Protein AF-0000000086685365 (afdb_homodimer)

Structure (mmCIF, N/CA/C/O backbone):
data_AF-0000000086685365-model_v1
#
loop_
_entity.id
_entity.type
_entity.pdbx_description
1 polymer 'Putative transcriptional regulator, TetR family protein'
#
loop_
_atom_site.group_PDB
_atom_site.id
_atom_site.type_symbol
_atom_site.label_atom_id
_atom_site.label_alt_id
_atom_site.label_comp_id
_atom_site.label_asym_id
_atom_site.label_entity_id
_atom_site.label_seq_id
_atom_site.pdbx_PDB_ins_code
_atom_site.Cartn_x
_atom_site.Cartn_y
_atom_site.Cartn_z
_atom_site.occupancy
_atom_site.B_iso_or_equiv
_atom_site.auth_seq_id
_atom_site.auth_comp_id
_atom_site.auth_asym_id
_atom_site.auth_atom_id
_atom_site.pdbx_PDB_model_num
ATOM 1 N N . MET A 1 1 ? -24.391 -42.25 -19.578 1 45.44 1 MET A N 1
ATOM 2 C CA . MET A 1 1 ? -23.172 -41.469 -19.594 1 45.44 1 MET A CA 1
ATOM 3 C C . MET A 1 1 ? -23.406 -40.094 -18.922 1 45.44 1 MET A C 1
ATOM 5 O O . MET A 1 1 ? -24.359 -39.406 -19.266 1 45.44 1 MET A O 1
ATOM 9 N N . PRO A 1 2 ? -22.969 -39.844 -17.641 1 49.84 2 PRO A N 1
ATOM 10 C CA . PRO A 1 2 ? -23.25 -38.531 -17.047 1 49.84 2 PRO A CA 1
ATOM 11 C C . PRO A 1 2 ? -22.984 -37.375 -18.016 1 49.84 2 PRO A C 1
ATOM 13 O O . PRO A 1 2 ? -22.109 -37.5 -18.875 1 49.84 2 PRO A O 1
ATOM 16 N N . ARG A 1 3 ? -23.922 -36.75 -18.469 1 54.44 3 ARG A N 1
ATOM 17 C CA . ARG A 1 3 ? -23.766 -35.625 -19.391 1 54.44 3 ARG A CA 1
ATOM 18 C C . ARG A 1 3 ? -22.562 -34.75 -19 1 54.44 3 ARG A C 1
ATOM 20 O O . ARG A 1 3 ? -22.484 -34.281 -17.859 1 54.44 3 ARG A O 1
ATOM 27 N N . PRO A 1 4 ? -21.438 -34.844 -19.672 1 55.16 4 PRO A N 1
ATOM 28 C CA . PRO A 1 4 ? -20.219 -34.094 -19.375 1 55.16 4 PRO A CA 1
ATOM 29 C C . PRO A 1 4 ? -20.516 -32.656 -18.953 1 55.16 4 PRO A C 1
ATOM 31 O O . PRO A 1 4 ? -21.5 -32.062 -19.391 1 55.16 4 PRO A O 1
ATOM 34 N N . ALA A 1 5 ? -20.078 -32.375 -17.703 1 62.06 5 ALA A N 1
ATOM 35 C CA . ALA A 1 5 ? -20.281 -30.984 -17.266 1 62.06 5 ALA A CA 1
ATOM 36 C C . ALA A 1 5 ? -19.984 -30.016 -18.406 1 62.06 5 ALA A C 1
ATOM 38 O O . ALA A 1 5 ? -18.938 -30.094 -19.062 1 62.06 5 ALA A O 1
ATOM 39 N N . ALA A 1 6 ? -20.906 -29.312 -18.859 1 79.5 6 ALA A N 1
ATOM 40 C CA . ALA A 1 6 ? -20.844 -28.438 -20.031 1 79.5 6 ALA A CA 1
ATOM 41 C C . ALA A 1 6 ? -19.703 -27.438 -19.891 1 79.5 6 ALA A C 1
ATOM 43 O O . ALA A 1 6 ? -19.031 -27.094 -20.875 1 79.5 6 ALA A O 1
ATOM 44 N N . PHE A 1 7 ? -19.266 -27.172 -18.594 1 92.5 7 PHE A N 1
ATOM 45 C CA . PHE A 1 7 ? -18.203 -26.188 -18.406 1 92.5 7 PHE A CA 1
ATOM 46 C C . PHE A 1 7 ? -17.156 -26.703 -17.422 1 92.5 7 PHE A C 1
ATOM 48 O O . PHE A 1 7 ? -17.484 -27.328 -16.406 1 92.5 7 PHE A O 1
ATOM 55 N N . THR A 1 8 ? -15.961 -26.5 -17.719 1 94.5 8 THR A N 1
ATOM 56 C CA . THR A 1 8 ? -14.883 -26.875 -16.812 1 94.5 8 THR A CA 1
ATOM 57 C C . THR A 1 8 ? -14.758 -25.875 -15.68 1 94.5 8 THR A C 1
ATOM 59 O O . THR A 1 8 ? -15.312 -24.766 -15.75 1 94.5 8 THR A O 1
ATOM 62 N N . THR A 1 9 ? -14.055 -26.266 -14.609 1 95.88 9 THR A N 1
ATOM 63 C CA . THR A 1 9 ? -13.773 -25.375 -13.492 1 95.88 9 THR A CA 1
ATOM 64 C C . THR A 1 9 ? -13.031 -24.125 -13.969 1 95.88 9 THR A C 1
ATOM 66 O O . THR A 1 9 ? -13.359 -23.016 -13.57 1 95.88 9 THR A O 1
ATOM 69 N N . ASP A 1 10 ? -12.102 -24.312 -14.891 1 96.88 10 ASP A N 1
ATOM 70 C CA . ASP A 1 10 ? -11.297 -23.203 -15.383 1 96.88 10 ASP A CA 1
ATOM 71 C C . ASP A 1 10 ? -12.148 -22.219 -16.172 1 96.88 10 ASP A C 1
ATOM 73 O O . ASP A 1 10 ? -11.953 -21 -16.078 1 96.88 10 ASP A O 1
ATOM 77 N N . GLU A 1 11 ? -13.078 -22.766 -16.859 1 97.12 11 GLU A N 1
ATOM 78 C CA . GLU A 1 11 ? -13.969 -21.891 -17.609 1 97.12 11 GLU A CA 1
ATOM 79 C C . GLU A 1 11 ? -14.836 -21.047 -16.688 1 97.12 11 GLU A C 1
ATOM 81 O O . GLU A 1 11 ? -15.047 -19.859 -16.953 1 97.12 11 GLU A O 1
ATOM 86 N N . ILE A 1 12 ? -15.305 -21.672 -15.688 1 97.62 12 ILE A N 1
ATOM 87 C CA . ILE A 1 12 ? -16.125 -20.953 -14.719 1 97.62 12 ILE A CA 1
ATOM 88 C C . ILE A 1 12 ? -15.297 -19.875 -14.023 1 97.62 12 ILE A C 1
ATOM 90 O O . ILE A 1 12 ? -15.734 -18.734 -13.883 1 97.62 12 ILE A O 1
ATOM 94 N N . LEU A 1 13 ? -14.086 -20.234 -13.672 1 98.25 13 LEU A N 1
ATOM 95 C CA . LEU A 1 13 ? -13.227 -19.281 -12.969 1 98.25 13 LEU A CA 1
ATOM 96 C C . LEU A 1 13 ? -12.766 -18.172 -13.898 1 98.25 13 LEU A C 1
ATOM 98 O O . LEU A 1 13 ? -12.586 -17.031 -13.469 1 98.25 13 LEU A O 1
ATOM 102 N N . ASP A 1 14 ? -12.633 -18.484 -15.219 1 98.31 14 ASP A N 1
ATOM 103 C CA . ASP A 1 14 ? -12.32 -17.438 -16.188 1 98.31 14 ASP A CA 1
ATOM 104 C C . ASP A 1 14 ? -13.469 -16.438 -16.297 1 98.31 14 ASP A C 1
ATOM 106 O O . ASP A 1 14 ? -13.242 -15.227 -16.391 1 98.31 14 ASP A O 1
ATOM 110 N N . ALA A 1 15 ? -14.664 -16.953 -16.281 1 98.25 15 ALA A N 1
ATOM 111 C CA . ALA A 1 15 ? -15.844 -16.078 -16.281 1 98.25 15 ALA A CA 1
ATOM 112 C C . ALA A 1 15 ? -15.906 -15.227 -15.023 1 98.25 15 ALA A C 1
ATOM 114 O O . ALA A 1 15 ? -16.203 -14.031 -15.094 1 98.25 15 ALA A O 1
ATOM 115 N N . ALA A 1 16 ? -15.633 -15.836 -13.906 1 98.62 16 ALA A N 1
ATOM 116 C CA . ALA A 1 16 ? -15.617 -15.117 -12.641 1 98.62 16 ALA A CA 1
ATOM 117 C C . ALA A 1 16 ? -14.555 -14.016 -12.648 1 98.62 16 ALA A C 1
ATOM 119 O O . ALA A 1 16 ? -14.789 -12.914 -12.141 1 98.62 16 ALA A O 1
ATOM 120 N N . LEU A 1 17 ? -13.406 -14.344 -13.211 1 98.56 17 LEU A N 1
ATOM 121 C CA . LEU A 1 17 ? -12.312 -13.375 -13.289 1 98.56 17 LEU A CA 1
ATOM 122 C C . LEU A 1 17 ? -12.742 -12.133 -14.055 1 98.56 17 LEU A C 1
ATOM 124 O O . LEU A 1 17 ? -12.477 -11.008 -13.625 1 98.56 17 LEU A O 1
ATOM 128 N N . ALA A 1 18 ? -13.422 -12.352 -15.109 1 98 18 ALA A N 1
ATOM 129 C CA . ALA A 1 18 ? -13.891 -11.234 -15.922 1 98 18 ALA A CA 1
ATOM 130 C C . ALA A 1 18 ? -14.836 -10.336 -15.125 1 98 18 ALA A C 1
ATOM 132 O O . ALA A 1 18 ? -14.758 -9.109 -15.219 1 98 18 ALA A O 1
ATOM 133 N N . CYS A 1 19 ? -15.68 -10.922 -14.359 1 98.25 19 CYS A N 1
ATOM 134 C CA . CYS A 1 19 ? -16.641 -10.18 -13.555 1 98.25 19 CYS A CA 1
ATOM 135 C C . CYS A 1 19 ? -15.961 -9.453 -12.406 1 98.25 19 CYS A C 1
ATOM 137 O O . CYS A 1 19 ? -16.25 -8.289 -12.141 1 98.25 19 CYS A O 1
ATOM 139 N N . VAL A 1 20 ? -15.016 -10.133 -11.805 1 97.69 20 VAL A N 1
ATOM 140 C CA . VAL A 1 20 ? -14.312 -9.578 -10.656 1 97.69 20 VAL A CA 1
ATOM 141 C C . VAL A 1 20 ? -13.422 -8.422 -11.102 1 97.6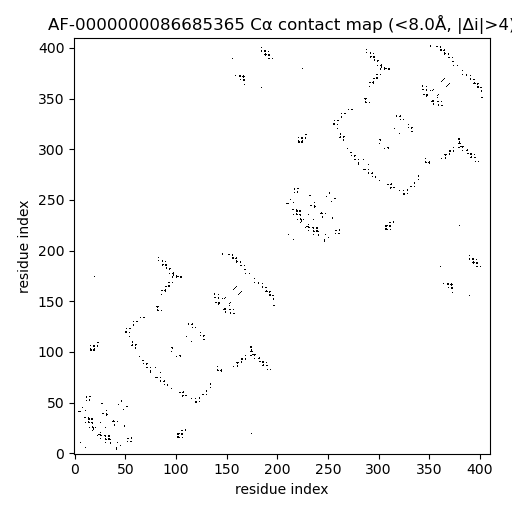9 20 VAL A C 1
ATOM 143 O O . VAL A 1 20 ? -13.273 -7.426 -10.383 1 97.69 20 VAL A O 1
ATOM 146 N N . ALA A 1 21 ? -12.859 -8.562 -12.273 1 96.75 21 ALA A N 1
ATOM 147 C CA . ALA A 1 21 ? -12.008 -7.496 -12.812 1 96.75 21 ALA A CA 1
ATOM 148 C C . ALA A 1 21 ? -12.789 -6.191 -12.953 1 96.75 21 ALA A C 1
ATOM 150 O O . ALA A 1 21 ? -12.234 -5.109 -12.75 1 96.75 21 ALA A O 1
ATOM 151 N N . ARG A 1 22 ? -14.062 -6.371 -13.164 1 94.56 22 ARG A N 1
ATOM 152 C CA . ARG A 1 22 ? -14.914 -5.207 -13.406 1 94.56 22 ARG A CA 1
ATOM 153 C C . ARG A 1 22 ? -15.57 -4.734 -12.109 1 94.56 22 ARG A C 1
ATOM 155 O O . ARG A 1 22 ? -15.57 -3.541 -11.812 1 94.56 22 ARG A O 1
ATOM 162 N N . ASP A 1 23 ? -16.031 -5.766 -11.305 1 95.19 23 ASP A N 1
ATOM 163 C CA . ASP A 1 23 ? -16.938 -5.387 -10.234 1 95.19 23 ASP A CA 1
ATOM 164 C C . ASP A 1 23 ? -16.406 -5.812 -8.867 1 95.19 23 ASP A C 1
ATOM 166 O O . ASP A 1 23 ? -17.062 -5.59 -7.848 1 95.19 23 ASP A O 1
ATOM 170 N N . ARG A 1 24 ? -15.328 -6.363 -8.859 1 95 24 ARG A N 1
ATOM 171 C CA . ARG A 1 24 ? -14.719 -6.848 -7.629 1 95 24 ARG A CA 1
ATOM 172 C C . ARG A 1 24 ? -15.719 -7.629 -6.789 1 95 24 ARG A C 1
ATOM 174 O O . ARG A 1 24 ? -16.312 -8.602 -7.266 1 95 24 ARG A O 1
ATOM 181 N N . HIS A 1 25 ? -16.047 -7.203 -5.609 1 93.19 25 HIS A N 1
ATOM 182 C CA . HIS A 1 25 ? -16.906 -7.961 -4.703 1 93.19 25 HIS A CA 1
ATOM 183 C C . HIS A 1 25 ? -18.375 -7.859 -5.109 1 93.19 25 HIS A C 1
ATOM 185 O O . HIS A 1 25 ? -19.203 -8.648 -4.656 1 93.19 25 HIS A O 1
ATOM 191 N N . ALA A 1 26 ? -18.688 -6.965 -5.949 1 94.12 26 ALA A N 1
ATOM 192 C CA . ALA A 1 26 ? -20.078 -6.789 -6.379 1 94.12 26 ALA A CA 1
ATOM 193 C C . ALA A 1 26 ? -20.453 -7.801 -7.457 1 94.12 26 ALA A C 1
ATOM 195 O O . ALA A 1 26 ? -21.625 -7.934 -7.816 1 94.12 26 ALA A O 1
ATOM 196 N N . ALA A 1 27 ? -19.438 -8.477 -7.945 1 96.44 27 ALA A N 1
ATOM 197 C CA . ALA A 1 27 ? -19.719 -9.508 -8.945 1 96.44 27 ALA A CA 1
ATOM 198 C C . ALA A 1 27 ? -20.688 -10.555 -8.398 1 96.44 27 ALA A C 1
ATOM 200 O O . ALA A 1 27 ? -20.453 -11.109 -7.316 1 96.44 27 ALA A O 1
ATOM 201 N N . THR A 1 28 ? -21.734 -10.859 -9.156 1 97.06 28 THR A N 1
ATOM 202 C CA . THR A 1 28 ? -22.734 -11.828 -8.734 1 97.06 28 THR A CA 1
ATOM 203 C C . THR A 1 28 ? -22.609 -13.117 -9.539 1 97.06 28 THR A C 1
ATOM 205 O O . THR A 1 28 ? -21.922 -13.156 -10.555 1 97.06 28 THR A O 1
ATOM 208 N N . ILE A 1 29 ? -23.266 -14.109 -9.016 1 97 29 ILE A N 1
ATOM 209 C CA . ILE A 1 29 ? -23.281 -15.375 -9.734 1 97 29 ILE A CA 1
ATOM 210 C C . ILE A 1 29 ? -24.016 -15.211 -11.055 1 97 29 ILE A C 1
ATOM 212 O O . ILE A 1 29 ? -23.672 -15.844 -12.055 1 97 29 ILE A O 1
ATOM 216 N N . ALA A 1 30 ? -25.031 -14.352 -11.07 1 97.38 30 ALA A N 1
ATOM 217 C CA . ALA A 1 30 ? -25.734 -14.062 -12.312 1 97.38 30 ALA A CA 1
ATOM 218 C C . ALA A 1 30 ? -24.797 -13.445 -13.352 1 97.38 30 ALA A C 1
ATOM 220 O O . ALA A 1 30 ? -24.844 -13.812 -14.523 1 97.38 30 ALA A O 1
ATOM 221 N N . ASP A 1 31 ? -23.906 -12.531 -12.914 1 97.69 31 ASP A N 1
ATOM 222 C CA . ASP A 1 31 ? -22.891 -11.945 -13.789 1 97.69 31 ASP A CA 1
ATOM 223 C C . ASP A 1 31 ? -21.953 -13.023 -14.344 1 97.69 31 ASP A C 1
ATOM 225 O O . ASP A 1 31 ? -21.641 -13.016 -15.539 1 97.69 31 ASP A O 1
ATOM 229 N N . VAL A 1 32 ? -21.562 -13.93 -13.5 1 98.06 32 VAL A N 1
ATOM 230 C CA . VAL A 1 32 ? -20.641 -14.984 -13.891 1 98.06 32 VAL A CA 1
ATOM 231 C C . VAL A 1 32 ? -21.312 -15.914 -14.898 1 98.06 32 VAL A C 1
ATOM 233 O O . VAL A 1 32 ? -20.703 -16.297 -15.898 1 98.06 32 VAL A O 1
ATOM 236 N N . ALA A 1 33 ? -22.531 -16.281 -14.641 1 97.56 33 ALA A N 1
ATOM 237 C CA . ALA A 1 33 ? -23.281 -17.141 -15.547 1 97.56 33 ALA A CA 1
ATOM 238 C C . ALA A 1 33 ? -23.422 -16.5 -16.922 1 97.56 33 ALA A C 1
ATOM 240 O O . ALA A 1 33 ? -23.234 -17.156 -17.953 1 97.56 33 ALA A O 1
ATOM 241 N N . ARG A 1 34 ? -23.703 -15.227 -16.891 1 97.56 34 ARG A N 1
ATOM 242 C CA . ARG A 1 34 ? -23.828 -14.492 -18.141 1 97.56 34 ARG A CA 1
ATOM 243 C C . ARG A 1 34 ? -22.516 -14.492 -18.906 1 97.56 34 ARG A C 1
ATOM 245 O O . ARG A 1 34 ? -22.484 -14.758 -20.109 1 97.56 34 ARG A O 1
ATOM 252 N N . ALA A 1 35 ? -21.469 -14.266 -18.234 1 97.31 35 ALA A N 1
ATOM 253 C CA . ALA A 1 35 ? -20.141 -14.266 -18.844 1 97.31 35 ALA A CA 1
ATOM 254 C C . ALA A 1 35 ? -19.766 -15.656 -19.359 1 97.31 35 ALA A C 1
ATOM 256 O O . ALA A 1 35 ? -19.094 -15.789 -20.375 1 97.31 35 ALA A O 1
ATOM 257 N N . LEU A 1 36 ? -20.172 -16.656 -18.656 1 96.19 36 LEU A N 1
ATOM 258 C CA . LEU A 1 36 ? -19.891 -18.047 -18.969 1 96.19 36 LEU A CA 1
ATOM 259 C C . LEU A 1 36 ? -20.703 -18.5 -20.188 1 96.19 36 LEU A C 1
ATOM 261 O O . LEU A 1 36 ? -20.297 -19.406 -20.906 1 96.19 36 LEU A O 1
ATOM 265 N N . GLY A 1 37 ? -21.844 -17.844 -20.375 1 96.31 37 GLY A N 1
ATOM 266 C CA . GLY A 1 37 ? -22.766 -18.266 -21.406 1 96.31 37 GLY A CA 1
ATOM 267 C C . GLY A 1 37 ? -23.562 -19.516 -21.031 1 96.31 37 GLY A C 1
ATOM 268 O O . GLY A 1 37 ? -23.859 -20.344 -21.875 1 96.31 37 GLY A O 1
ATOM 269 N N . GLY A 1 38 ? -23.828 -19.719 -19.812 1 94.19 38 GLY A N 1
ATOM 270 C CA . GLY A 1 38 ? -24.562 -20.859 -19.281 1 94.19 38 GLY A CA 1
ATOM 271 C C . GLY A 1 38 ? -25.453 -20.484 -18.109 1 94.19 38 GLY A C 1
ATOM 272 O O . GLY A 1 38 ? -25.422 -19.359 -17.609 1 94.19 38 GLY A O 1
ATOM 273 N N . PRO A 1 39 ? -26.297 -21.406 -17.75 1 93.56 39 PRO A N 1
ATOM 274 C CA . PRO A 1 39 ? -27.188 -21.156 -16.609 1 93.56 39 PRO A CA 1
ATOM 275 C C . PRO A 1 39 ? -26.453 -21.141 -15.273 1 93.56 39 PRO A C 1
ATOM 277 O O . PRO A 1 39 ? -25.391 -21.734 -15.141 1 93.56 39 PRO A O 1
ATOM 280 N N . VAL A 1 40 ? -27.062 -20.469 -14.305 1 95.25 40 VAL A N 1
ATOM 281 C CA . VAL A 1 40 ? -26.531 -20.391 -12.945 1 95.25 40 VAL A CA 1
ATOM 282 C C . VAL A 1 40 ? -26.344 -21.797 -12.383 1 95.25 40 VAL A C 1
ATOM 284 O O . VAL A 1 40 ? -25.391 -22.062 -11.656 1 95.25 40 VAL A O 1
ATOM 287 N N . GLY A 1 41 ? -27.203 -22.688 -12.766 1 94.31 41 GLY A N 1
ATOM 288 C CA . GLY A 1 41 ? -27.156 -24.062 -12.305 1 94.31 41 GLY A CA 1
ATOM 289 C C . GLY A 1 41 ? -25.859 -24.766 -12.648 1 94.31 41 GLY A C 1
ATOM 290 O O . GLY A 1 41 ? -25.359 -25.578 -11.867 1 94.31 41 GLY A O 1
ATOM 291 N N . SER A 1 42 ? -25.266 -24.469 -13.789 1 92.81 42 SER A N 1
ATOM 292 C CA . SER A 1 42 ? -24 -25.062 -14.227 1 92.81 42 SER A CA 1
ATOM 293 C C . SER A 1 42 ? -22.859 -24.688 -13.297 1 92.81 42 SER A C 1
ATOM 295 O O . SER A 1 42 ? -21.906 -25.453 -13.133 1 92.81 42 SER A O 1
ATOM 297 N N . ILE A 1 43 ? -22.922 -23.5 -12.641 1 95.88 43 ILE A N 1
ATOM 298 C CA . ILE A 1 43 ? -21.906 -23.047 -11.703 1 95.88 43 ILE A CA 1
ATOM 299 C C . ILE A 1 43 ? -22.094 -23.734 -10.352 1 95.88 43 ILE A C 1
ATOM 301 O O . ILE A 1 43 ? -21.141 -24.25 -9.773 1 95.88 43 ILE A O 1
ATOM 305 N N . TYR A 1 44 ? -23.359 -23.859 -9.984 1 94.5 44 TYR A N 1
ATOM 306 C CA . TYR A 1 44 ? -23.656 -24.375 -8.648 1 94.5 44 TYR A CA 1
ATOM 307 C C . TYR A 1 44 ? -23.531 -25.906 -8.609 1 94.5 44 TYR A C 1
ATOM 309 O O . TYR A 1 44 ? -23.469 -26.5 -7.531 1 94.5 44 TYR A O 1
ATOM 317 N N . HIS A 1 45 ? -23.438 -26.531 -9.75 1 93.5 45 HIS A N 1
ATOM 318 C CA . HIS A 1 45 ? -23.094 -27.953 -9.812 1 93.5 45 HIS A CA 1
ATOM 319 C C . HIS A 1 45 ? -21.672 -28.188 -9.336 1 93.5 45 HIS A C 1
ATOM 321 O O . HIS A 1 45 ? -21.375 -29.25 -8.758 1 93.5 45 HIS A O 1
ATOM 327 N N . ARG A 1 46 ? -20.875 -27.156 -9.492 1 93.69 46 ARG A N 1
ATOM 328 C CA . ARG A 1 46 ? -19.453 -27.328 -9.188 1 93.69 46 ARG A CA 1
ATOM 329 C C . ARG A 1 46 ? -19.094 -26.609 -7.887 1 93.69 46 ARG A C 1
ATOM 331 O O . ARG A 1 46 ? -18.234 -27.062 -7.137 1 93.69 46 ARG A O 1
ATOM 338 N N . PHE A 1 47 ? -19.734 -25.5 -7.656 1 95.94 47 PHE A N 1
ATOM 339 C CA . PHE A 1 47 ? -19.438 -24.672 -6.488 1 95.94 47 PHE A CA 1
ATOM 340 C C . PHE A 1 47 ? -20.688 -24.469 -5.637 1 95.94 47 PHE A C 1
ATOM 342 O O . PHE A 1 47 ? -21.719 -24.031 -6.137 1 95.94 47 PHE A O 1
ATOM 349 N N . PRO A 1 48 ? -20.578 -24.672 -4.406 1 94.38 48 PRO A N 1
ATOM 350 C CA . PRO A 1 48 ? -21.766 -24.656 -3.557 1 94.38 48 PRO A CA 1
ATOM 351 C C . PRO A 1 48 ? -22.281 -23.234 -3.299 1 94.38 48 PRO A C 1
ATOM 353 O O . PRO A 1 48 ? -23.406 -23.062 -2.844 1 94.38 48 PRO A O 1
ATOM 356 N N . SER A 1 49 ? -21.422 -22.203 -3.527 1 94.94 49 SER A N 1
ATOM 357 C CA . SER A 1 49 ? -21.828 -20.828 -3.279 1 94.94 49 SER A CA 1
ATOM 358 C C . SER A 1 49 ? -20.969 -19.828 -4.059 1 94.94 49 SER A C 1
ATOM 360 O O . SER A 1 49 ? -19.906 -20.188 -4.555 1 94.94 49 SER A O 1
ATOM 362 N N . ARG A 1 50 ? -21.406 -18.594 -4.141 1 95.62 50 ARG A N 1
ATOM 363 C CA . ARG A 1 50 ? -20.641 -17.5 -4.742 1 95.62 50 ARG A CA 1
ATOM 364 C C . ARG A 1 50 ? -19.312 -17.297 -4.035 1 95.62 50 ARG A C 1
ATOM 366 O O . ARG A 1 50 ? -18.281 -17.094 -4.684 1 95.62 50 ARG A O 1
ATOM 373 N N . ASP A 1 51 ? -19.344 -17.422 -2.73 1 94.81 51 ASP A N 1
ATOM 374 C CA . ASP A 1 51 ? -18.141 -17.203 -1.939 1 94.81 51 ASP A CA 1
ATOM 375 C C . ASP A 1 51 ? -17.062 -18.219 -2.273 1 94.81 51 ASP A C 1
ATOM 377 O O . ASP A 1 51 ? -15.883 -17.891 -2.328 1 94.81 51 ASP A O 1
ATOM 381 N N . VAL A 1 52 ? -17.5 -19.375 -2.469 1 96.5 52 VAL A N 1
ATOM 382 C C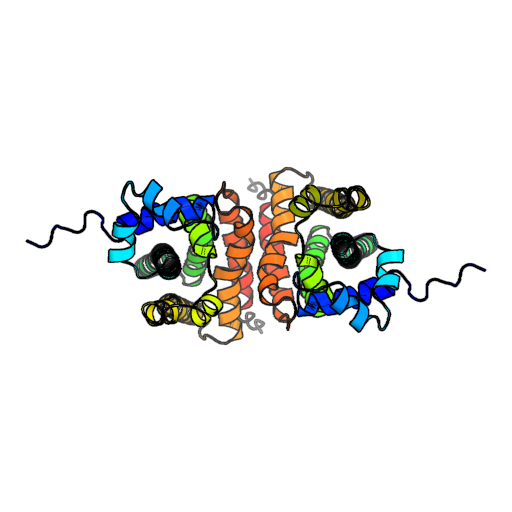A . VAL A 1 52 ? -16.547 -20.422 -2.803 1 96.5 52 VAL A CA 1
ATOM 383 C C . VAL A 1 52 ? -15.984 -20.188 -4.203 1 96.5 52 VAL A C 1
ATOM 385 O O . VAL A 1 52 ? -14.797 -20.406 -4.449 1 96.5 52 VAL A O 1
ATOM 388 N N . VAL A 1 53 ? -16.781 -19.719 -5.152 1 97.19 53 VAL A N 1
ATOM 389 C CA . VAL A 1 53 ? -16.312 -19.375 -6.492 1 97.19 53 VAL A CA 1
ATOM 390 C C . VAL A 1 53 ? -15.219 -18.312 -6.395 1 97.19 53 VAL A C 1
ATOM 392 O O . VAL A 1 53 ? -14.148 -18.453 -6.98 1 97.19 53 VAL A O 1
ATOM 395 N N . LEU A 1 54 ? -15.484 -17.297 -5.617 1 96.94 54 LEU A N 1
ATOM 396 C CA . LEU A 1 54 ? -14.547 -16.188 -5.496 1 96.94 54 LEU A CA 1
ATOM 397 C C . LEU A 1 54 ? -13.289 -16.609 -4.758 1 96.94 54 LEU A C 1
ATOM 399 O O . LEU A 1 54 ? -12.18 -16.188 -5.109 1 96.94 54 LEU A O 1
ATOM 403 N N . ALA A 1 55 ? -13.445 -17.406 -3.746 1 97.06 55 ALA A N 1
ATOM 404 C CA . ALA A 1 55 ? -12.289 -17.922 -3.018 1 97.06 55 ALA A CA 1
ATOM 405 C C . ALA A 1 55 ? -11.398 -18.766 -3.924 1 97.06 55 ALA A C 1
ATOM 407 O O . ALA A 1 55 ? -10.172 -18.641 -3.893 1 97.06 55 ALA A O 1
ATOM 408 N N . ARG A 1 56 ? -12.031 -19.594 -4.73 1 97.5 56 ARG A N 1
ATOM 409 C CA . ARG A 1 56 ? -11.273 -20.453 -5.645 1 97.5 56 ARG A CA 1
ATOM 410 C C . ARG A 1 56 ? -10.594 -19.625 -6.73 1 97.5 56 ARG A C 1
ATOM 412 O O . ARG A 1 56 ? -9.477 -19.922 -7.141 1 97.5 56 ARG A O 1
ATOM 419 N N . LEU A 1 57 ? -11.273 -18.625 -7.211 1 98.06 57 LEU A N 1
ATOM 420 C CA . LEU A 1 57 ? -10.656 -17.703 -8.148 1 98.06 57 LEU A CA 1
ATOM 421 C C . LEU A 1 57 ? -9.43 -17.047 -7.531 1 98.06 57 LEU A C 1
ATOM 423 O O . LEU A 1 57 ? -8.375 -16.969 -8.164 1 98.06 57 LEU A O 1
ATOM 427 N N . TRP A 1 58 ? -9.578 -16.594 -6.336 1 97.88 58 TRP A N 1
ATOM 428 C CA . TRP A 1 58 ? -8.461 -15.969 -5.629 1 97.88 58 TRP A CA 1
ATOM 429 C C . TRP A 1 58 ? -7.301 -16.953 -5.477 1 97.88 58 TRP A C 1
ATOM 431 O O . TRP A 1 58 ? -6.148 -16.609 -5.766 1 97.88 58 TRP A O 1
ATOM 441 N N . LEU A 1 59 ? -7.598 -18.125 -5.086 1 97.88 59 LEU A N 1
ATOM 442 C CA . LEU A 1 59 ? -6.582 -19.156 -4.906 1 97.88 59 LEU A CA 1
ATOM 443 C C . LEU A 1 59 ? -5.848 -19.438 -6.215 1 97.88 59 LEU A C 1
ATOM 445 O O . LEU A 1 59 ? -4.621 -19.547 -6.23 1 97.88 59 LEU A O 1
ATOM 449 N N . ARG A 1 60 ? -6.602 -19.547 -7.242 1 97.94 60 ARG A N 1
ATOM 450 C CA . ARG A 1 60 ? -5.973 -19.766 -8.539 1 97.94 60 ARG A CA 1
ATOM 451 C C . ARG A 1 60 ? -5.074 -18.609 -8.922 1 97.94 60 ARG A C 1
ATOM 453 O O . ARG A 1 60 ? -3.979 -18.797 -9.453 1 97.94 60 ARG A O 1
ATOM 460 N N . SER A 1 61 ? -5.543 -17.406 -8.711 1 98.06 61 SER A N 1
ATOM 461 C CA . SER A 1 61 ? -4.773 -16.219 -9.039 1 98.06 61 SER A CA 1
ATOM 462 C C . SER A 1 61 ? -3.484 -16.141 -8.227 1 98.06 61 SER A C 1
ATOM 464 O O . SER A 1 61 ? -2.422 -15.828 -8.766 1 98.06 61 SER A O 1
ATOM 466 N N . VAL A 1 62 ? -3.539 -16.484 -6.961 1 98.12 62 VAL A N 1
ATOM 467 C CA . VAL A 1 62 ? -2.357 -16.531 -6.105 1 98.12 62 VAL A CA 1
ATOM 468 C C . VAL A 1 62 ? -1.373 -17.562 -6.633 1 98.12 62 VAL A C 1
ATOM 470 O O . VAL A 1 62 ? -0.174 -17.297 -6.742 1 98.12 62 VAL A O 1
ATOM 473 N N . GLY A 1 63 ? -1.927 -18.703 -6.941 1 98.12 63 GLY A N 1
ATOM 474 C CA . GLY A 1 63 ? -1.08 -19.766 -7.469 1 98.12 63 GLY A CA 1
ATOM 475 C C . GLY A 1 63 ? -0.342 -19.375 -8.734 1 98.12 63 GLY A C 1
ATOM 476 O O . GLY A 1 63 ? 0.857 -19.625 -8.867 1 98.12 63 GLY A O 1
ATOM 477 N N . ARG A 1 64 ? -1.055 -18.781 -9.656 1 98.12 64 ARG A N 1
ATOM 478 C CA . ARG A 1 64 ? -0.453 -18.359 -10.914 1 98.12 64 ARG A CA 1
ATOM 479 C C . ARG A 1 64 ? 0.601 -17.281 -10.68 1 98.12 64 ARG A C 1
ATOM 481 O O . ARG A 1 64 ? 1.674 -17.312 -11.281 1 98.12 64 ARG A O 1
ATOM 488 N N . PHE A 1 65 ? 0.324 -16.375 -9.852 1 98.69 65 PHE A N 1
ATOM 489 C CA . PHE A 1 65 ? 1.286 -15.344 -9.492 1 98.69 65 PHE A CA 1
ATOM 490 C C . PHE A 1 65 ? 2.535 -15.961 -8.875 1 98.69 65 PHE A C 1
ATOM 492 O O . PHE A 1 65 ? 3.656 -15.633 -9.266 1 98.69 65 PHE A O 1
ATOM 499 N N . GLN A 1 66 ? 2.355 -16.875 -7.914 1 98.56 66 GLN A N 1
ATOM 500 C CA . GLN A 1 66 ? 3.467 -17.453 -7.176 1 98.56 66 GLN A CA 1
ATOM 501 C C . GLN A 1 66 ? 4.285 -18.391 -8.062 1 98.56 66 GLN A C 1
ATOM 503 O O . GLN A 1 66 ? 5.484 -18.578 -7.844 1 98.56 66 GLN A O 1
ATOM 508 N N . ALA A 1 67 ? 3.65 -18.984 -9.094 1 98.56 67 ALA A N 1
ATOM 509 C CA . ALA A 1 67 ? 4.391 -19.828 -10.031 1 98.56 67 ALA A CA 1
ATOM 510 C C . ALA A 1 67 ? 5.547 -19.062 -10.656 1 98.56 67 ALA A C 1
ATOM 512 O O . ALA A 1 67 ? 6.641 -19.594 -10.836 1 98.56 67 ALA A O 1
ATOM 513 N N . GLY A 1 68 ? 5.277 -17.797 -10.961 1 98.5 68 GLY A N 1
ATOM 514 C CA . GLY A 1 68 ? 6.34 -16.953 -11.492 1 98.5 68 GLY A CA 1
ATOM 515 C C . GLY A 1 68 ? 7.477 -16.734 -10.516 1 98.5 68 GLY A C 1
ATOM 516 O O . GLY A 1 68 ? 8.641 -16.688 -10.906 1 98.5 68 GLY A O 1
ATOM 517 N N . LEU A 1 69 ? 7.195 -16.641 -9.297 1 98.56 69 LEU A N 1
ATOM 518 C CA . LEU A 1 69 ? 8.219 -16.469 -8.266 1 98.56 69 LEU A CA 1
ATOM 519 C C . LEU A 1 69 ? 9.07 -17.734 -8.133 1 98.56 69 LEU A C 1
ATOM 521 O O . LEU A 1 69 ? 10.297 -17.641 -8.039 1 98.56 69 LEU A O 1
ATOM 525 N N . PHE A 1 70 ? 8.398 -18.859 -8.141 1 98.5 70 PHE A N 1
ATOM 526 C CA . PHE A 1 70 ? 9.117 -20.125 -8.062 1 98.5 70 PHE A CA 1
ATOM 527 C C . PHE A 1 70 ? 10.016 -20.312 -9.273 1 98.5 70 PHE A C 1
ATOM 529 O O . PHE A 1 70 ? 11.141 -20.812 -9.156 1 98.5 70 PHE A O 1
ATOM 536 N N . ASP A 1 71 ? 9.516 -19.922 -10.422 1 98.5 71 ASP A N 1
ATOM 537 C CA . ASP A 1 71 ? 10.312 -20.016 -11.641 1 98.5 71 ASP A CA 1
ATOM 538 C C . ASP A 1 71 ? 11.57 -19.156 -11.539 1 98.5 71 ASP A C 1
ATOM 540 O O . ASP A 1 71 ? 12.656 -19.578 -11.945 1 98.5 71 ASP A O 1
ATOM 544 N N . ILE A 1 72 ? 11.438 -18 -11.031 1 98.44 72 ILE A N 1
ATOM 545 C CA . ILE A 1 72 ? 12.562 -17.094 -10.859 1 98.44 72 ILE A CA 1
ATOM 546 C C . ILE A 1 72 ? 13.617 -17.719 -9.961 1 98.44 72 ILE A C 1
ATOM 548 O O . ILE A 1 72 ? 14.812 -17.703 -10.273 1 98.44 72 ILE A O 1
ATOM 552 N N . ALA A 1 73 ? 13.148 -18.266 -8.859 1 97.81 73 ALA A N 1
ATOM 553 C CA . ALA A 1 73 ? 14.062 -18.891 -7.906 1 97.81 73 ALA A CA 1
ATOM 554 C C . ALA A 1 73 ? 14.766 -20.094 -8.531 1 97.81 73 ALA A C 1
ATOM 556 O O . ALA A 1 73 ? 15.977 -20.266 -8.375 1 97.81 73 ALA A O 1
ATOM 557 N N . ALA A 1 74 ? 13.992 -20.922 -9.234 1 97.88 74 ALA A N 1
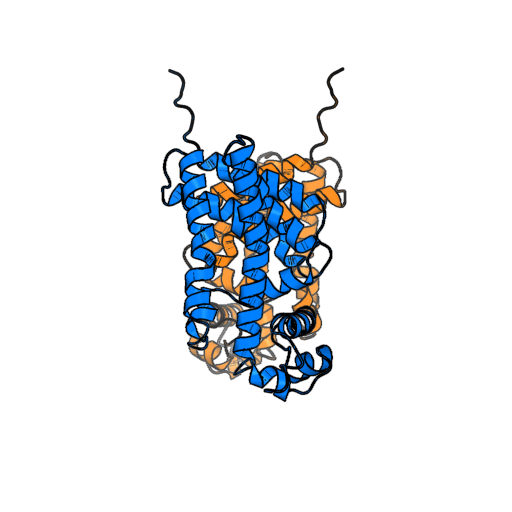ATOM 558 C CA . ALA A 1 74 ? 14.539 -22.125 -9.867 1 97.88 74 ALA A CA 1
ATOM 559 C C . ALA A 1 74 ? 15.578 -21.766 -10.93 1 97.88 74 ALA A C 1
ATOM 561 O O . ALA A 1 74 ? 16.656 -22.359 -10.977 1 97.88 74 ALA A O 1
ATOM 562 N N . GLN A 1 75 ? 15.242 -20.812 -11.766 1 98 75 GLN A N 1
ATOM 563 C CA . GLN A 1 75 ? 16.172 -20.359 -12.797 1 98 75 GLN A CA 1
ATOM 564 C C . GLN A 1 75 ? 17.422 -19.734 -12.18 1 98 75 GLN A C 1
ATOM 566 O O . GLN A 1 75 ? 18.531 -19.953 -12.672 1 98 75 GLN A O 1
ATOM 571 N N . GLY A 1 76 ? 17.188 -18.938 -11.156 1 97.44 76 GLY A N 1
ATOM 572 C CA . GLY A 1 76 ? 18.312 -18.359 -10.461 1 97.44 76 GLY A CA 1
ATOM 573 C C . GLY A 1 76 ? 19.266 -19.391 -9.891 1 97.44 76 GLY A C 1
ATOM 574 O O . GLY A 1 76 ? 20.484 -19.25 -9.984 1 97.44 76 GLY A O 1
ATOM 575 N N . ASP A 1 77 ? 18.75 -20.406 -9.312 1 95.69 77 ASP A N 1
ATOM 576 C CA . ASP A 1 77 ? 19.562 -21.5 -8.781 1 95.69 77 ASP A CA 1
ATOM 577 C C . ASP A 1 77 ? 20.359 -22.188 -9.891 1 95.69 77 ASP A C 1
ATOM 579 O O . ASP A 1 77 ? 21.562 -22.422 -9.742 1 95.69 77 ASP A O 1
ATOM 583 N N . ALA A 1 78 ? 19.672 -22.453 -10.945 1 97.44 78 ALA A N 1
ATOM 584 C CA . ALA A 1 78 ? 20.312 -23.109 -12.078 1 97.44 78 ALA A CA 1
ATOM 585 C C . ALA A 1 78 ? 21.453 -22.266 -12.625 1 97.44 78 ALA A C 1
ATOM 587 O O . ALA A 1 78 ? 22.5 -22.797 -13.031 1 97.44 78 ALA A O 1
ATOM 588 N N . ASP A 1 79 ? 21.344 -20.969 -12.602 1 97.44 79 ASP A N 1
ATOM 589 C CA . ASP A 1 79 ? 22.312 -20.047 -13.195 1 97.44 79 ASP A CA 1
ATOM 590 C C . ASP A 1 79 ? 23.359 -19.609 -12.18 1 97.44 79 ASP A C 1
ATOM 592 O O . ASP A 1 79 ? 24.281 -18.875 -12.508 1 97.44 79 ASP A O 1
ATOM 596 N N . GLY A 1 80 ? 23.219 -20.031 -10.977 1 96.94 80 GLY A N 1
ATOM 597 C CA . GLY A 1 80 ? 24.125 -19.609 -9.93 1 96.94 80 GLY A CA 1
ATOM 598 C C . GLY A 1 80 ? 23.984 -18.141 -9.578 1 96.94 80 GLY A C 1
ATOM 599 O O . GLY A 1 80 ? 24.984 -17.469 -9.266 1 96.94 80 GLY A O 1
ATOM 600 N N . GLU A 1 81 ? 22.766 -17.641 -9.656 1 97.12 81 GLU A N 1
ATOM 601 C CA . GLU A 1 81 ? 22.484 -16.234 -9.352 1 97.12 81 GLU A CA 1
ATOM 602 C C . GLU A 1 81 ? 22.562 -15.977 -7.852 1 97.12 81 GLU A C 1
ATOM 604 O O . GLU A 1 81 ? 22.094 -16.781 -7.051 1 97.12 81 GLU A O 1
ATOM 609 N N . PRO A 1 82 ? 23.25 -14.852 -7.477 1 97.06 82 PRO A N 1
ATOM 610 C CA . PRO A 1 82 ? 23.234 -14.508 -6.055 1 97.06 82 PRO A CA 1
ATOM 611 C C . PRO A 1 82 ? 21.828 -14.375 -5.488 1 97.06 82 PRO A C 1
ATOM 613 O O . PRO A 1 82 ? 20.938 -13.844 -6.152 1 97.06 82 PRO A O 1
ATOM 616 N N . PRO A 1 83 ? 21.594 -14.867 -4.289 1 96.88 83 PRO A N 1
ATOM 617 C CA . PRO A 1 83 ? 20.25 -14.844 -3.691 1 96.88 83 PRO A CA 1
ATOM 618 C C . PRO A 1 83 ? 19.656 -13.445 -3.639 1 96.88 83 PRO A C 1
ATOM 620 O O . PRO A 1 83 ? 18.438 -13.289 -3.799 1 96.88 83 PRO A O 1
ATOM 623 N N . LEU A 1 84 ? 20.484 -12.484 -3.406 1 96.62 84 LEU A N 1
ATOM 624 C CA . LEU A 1 84 ? 19.984 -11.109 -3.354 1 96.62 84 LEU A CA 1
ATOM 625 C C . LEU A 1 84 ? 19.375 -10.703 -4.688 1 96.62 84 LEU A C 1
ATOM 627 O O . LEU A 1 84 ? 18.328 -10.062 -4.723 1 96.62 84 LEU A O 1
ATOM 631 N N . ASP A 1 85 ? 20 -11.078 -5.758 1 97.69 85 ASP A N 1
ATOM 632 C CA . ASP A 1 85 ? 19.484 -10.766 -7.086 1 97.69 85 ASP A CA 1
ATOM 633 C C . ASP A 1 85 ? 18.172 -11.516 -7.359 1 97.69 85 ASP A C 1
ATOM 635 O O . ASP A 1 85 ? 17.281 -10.984 -8.016 1 97.69 85 ASP A O 1
ATOM 639 N N . MET A 1 86 ? 18.094 -12.727 -6.883 1 98.19 86 MET A N 1
ATOM 640 C CA . MET A 1 86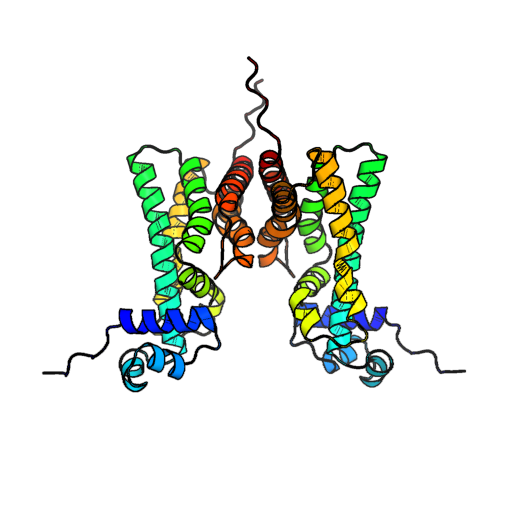 ? 16.859 -13.484 -7.008 1 98.19 86 MET A CA 1
ATOM 641 C C . MET A 1 86 ? 15.703 -12.781 -6.289 1 98.19 86 MET A C 1
ATOM 643 O O . MET A 1 86 ? 14.609 -12.656 -6.832 1 98.19 86 MET A O 1
ATOM 647 N N . LEU A 1 87 ? 16.016 -12.281 -5.09 1 98.44 87 LEU A N 1
ATOM 648 C CA . LEU A 1 87 ? 15 -11.562 -4.324 1 98.44 87 LEU A CA 1
ATOM 649 C C . LEU A 1 87 ? 14.562 -10.297 -5.059 1 98.44 87 LEU A C 1
ATOM 651 O O . LEU A 1 87 ? 13.375 -9.961 -5.074 1 98.44 87 LEU A O 1
ATOM 655 N N . VAL A 1 88 ? 15.477 -9.625 -5.664 1 98.75 88 VAL A N 1
ATOM 656 C CA . VAL A 1 88 ? 15.156 -8.422 -6.418 1 98.75 88 VAL A CA 1
ATOM 657 C C . VAL A 1 88 ? 14.273 -8.773 -7.613 1 98.75 88 VAL A C 1
ATOM 659 O O . VAL A 1 88 ? 13.281 -8.094 -7.883 1 98.75 88 VAL A O 1
ATOM 662 N N . ARG A 1 89 ? 14.578 -9.812 -8.328 1 98.75 89 ARG A N 1
ATOM 663 C CA . ARG A 1 89 ? 13.766 -10.25 -9.461 1 98.75 89 ARG A CA 1
ATOM 664 C C . ARG A 1 89 ? 12.367 -10.648 -9.008 1 98.75 89 ARG A C 1
ATOM 666 O O . ARG A 1 89 ? 11.383 -10.383 -9.703 1 98.75 89 ARG A O 1
ATOM 673 N N . MET A 1 90 ? 12.344 -11.305 -7.879 1 98.69 90 MET A N 1
ATOM 674 C CA . MET A 1 90 ? 11.047 -11.68 -7.324 1 98.69 90 MET A CA 1
ATOM 675 C C . MET A 1 90 ? 10.219 -10.438 -7.004 1 98.69 90 MET A C 1
ATOM 677 O O . MET A 1 90 ? 9.016 -10.398 -7.285 1 98.69 90 MET A O 1
ATOM 681 N N . ALA A 1 91 ? 10.82 -9.43 -6.418 1 98.81 91 ALA A N 1
ATOM 682 C CA . ALA A 1 91 ? 10.125 -8.18 -6.137 1 98.81 91 ALA A CA 1
ATOM 683 C C . ALA A 1 91 ? 9.609 -7.535 -7.422 1 98.81 91 ALA A C 1
ATOM 685 O O . ALA A 1 91 ? 8.461 -7.09 -7.484 1 98.81 91 ALA A O 1
ATOM 686 N N . VAL A 1 92 ? 10.414 -7.5 -8.445 1 98.88 92 VAL A N 1
ATOM 687 C CA . VAL A 1 92 ? 10.086 -6.859 -9.711 1 98.88 92 VAL A CA 1
ATOM 688 C C . VAL A 1 92 ? 8.992 -7.656 -10.422 1 98.88 92 VAL A C 1
ATOM 690 O O . VAL A 1 92 ? 8.234 -7.102 -11.227 1 98.88 92 VAL A O 1
ATOM 693 N N . HIS A 1 93 ? 8.883 -8.945 -10.125 1 98.81 93 HIS A N 1
ATOM 694 C CA . HIS A 1 93 ? 7.824 -9.781 -10.68 1 98.81 93 HIS A CA 1
ATOM 695 C C . HIS A 1 93 ? 6.449 -9.211 -10.352 1 98.81 93 HIS A C 1
ATOM 697 O O . HIS A 1 93 ? 5.508 -9.359 -11.133 1 98.81 93 HIS A O 1
ATOM 703 N N . VAL A 1 94 ? 6.34 -8.492 -9.297 1 98.75 94 VAL A N 1
ATOM 704 C CA . VAL A 1 94 ? 5.055 -7.984 -8.828 1 98.75 94 VAL A CA 1
ATOM 705 C C . VAL A 1 94 ? 4.5 -6.98 -9.836 1 98.75 94 VAL A C 1
ATOM 707 O O . VAL A 1 94 ? 3.457 -7.219 -10.445 1 98.75 94 VAL A O 1
ATOM 710 N N . PRO A 1 95 ? 5.211 -5.871 -10.078 1 98.69 95 PRO A N 1
ATOM 711 C CA . PRO A 1 95 ? 4.652 -4.934 -11.055 1 98.69 95 PRO A CA 1
ATOM 712 C C . PRO A 1 95 ? 4.559 -5.535 -12.461 1 98.69 95 PRO A C 1
ATOM 714 O O . PRO A 1 95 ? 3.629 -5.227 -13.211 1 98.69 95 PRO A O 1
ATOM 717 N N . ARG A 1 96 ? 5.441 -6.379 -12.883 1 98.75 96 ARG A N 1
ATOM 718 C CA . ARG A 1 96 ? 5.414 -6.98 -14.211 1 98.75 96 ARG A CA 1
ATOM 719 C C . ARG A 1 96 ? 4.195 -7.879 -14.375 1 98.75 96 ARG A C 1
ATOM 721 O O . ARG A 1 96 ? 3.527 -7.844 -15.414 1 98.75 96 ARG A O 1
ATOM 728 N N . TYR A 1 97 ? 3.98 -8.664 -13.344 1 98.69 97 TYR A N 1
ATOM 729 C CA . TYR A 1 97 ? 2.812 -9.539 -13.398 1 98.69 97 TYR A CA 1
ATOM 730 C C . TYR A 1 97 ? 1.528 -8.719 -13.492 1 98.69 97 TYR A C 1
ATOM 732 O O . TYR A 1 97 ? 0.653 -9.023 -14.305 1 98.69 97 TYR A O 1
ATOM 740 N N . CYS A 1 98 ? 1.431 -7.719 -12.641 1 98.56 98 CYS A N 1
ATOM 741 C CA . CYS A 1 98 ? 0.242 -6.875 -12.617 1 98.56 98 CYS A CA 1
ATOM 742 C C . CYS A 1 98 ? 0.039 -6.184 -13.961 1 98.56 98 CYS A C 1
ATOM 744 O O . CYS A 1 98 ? -1.098 -5.973 -14.391 1 98.56 98 CYS A O 1
ATOM 746 N N . ARG A 1 99 ? 1.113 -5.828 -14.602 1 98.25 99 ARG A N 1
ATOM 747 C CA . ARG A 1 99 ? 1.049 -5.195 -15.914 1 98.25 99 ARG A CA 1
ATOM 748 C C . ARG A 1 99 ? 0.595 -6.184 -16.984 1 98.25 99 ARG A C 1
ATOM 750 O O . ARG A 1 99 ? -0.211 -5.844 -17.844 1 98.25 99 ARG A O 1
ATOM 757 N N . ARG A 1 100 ? 1.016 -7.402 -16.922 1 98 100 ARG A N 1
ATOM 758 C CA . ARG A 1 100 ? 0.74 -8.422 -17.922 1 98 100 ARG A CA 1
ATOM 759 C C . ARG A 1 100 ? -0.631 -9.055 -17.703 1 98 100 ARG A C 1
ATOM 761 O O . ARG A 1 100 ? -1.291 -9.461 -18.656 1 98 100 ARG A O 1
ATOM 768 N N . HIS A 1 101 ? -1.008 -9.125 -16.453 1 97.88 101 HIS A N 1
ATOM 769 C CA . HIS A 1 101 ? -2.264 -9.773 -16.078 1 97.88 101 HIS A CA 1
ATOM 770 C C . HIS A 1 101 ? -3.121 -8.859 -15.219 1 97.88 101 HIS A C 1
ATOM 772 O O . HIS A 1 101 ? -3.395 -9.172 -14.055 1 97.88 101 HIS A O 1
ATOM 778 N N . PRO A 1 102 ? -3.627 -7.801 -15.82 1 97.88 102 PRO A N 1
ATOM 779 C CA . PRO A 1 102 ? -4.336 -6.793 -15.031 1 97.88 102 PRO A CA 1
ATOM 780 C C . PRO A 1 102 ? -5.566 -7.355 -14.328 1 97.88 102 PRO A C 1
ATOM 782 O O . PRO A 1 102 ? -5.859 -6.98 -13.188 1 97.88 102 PRO A O 1
ATOM 785 N N . ASP A 1 103 ? -6.273 -8.273 -14.969 1 97.81 103 ASP A N 1
ATOM 786 C CA . ASP A 1 103 ? -7.461 -8.844 -14.344 1 97.81 103 ASP A CA 1
ATOM 787 C C . ASP A 1 103 ? -7.086 -9.703 -13.141 1 97.81 103 ASP A C 1
ATOM 789 O O . ASP A 1 103 ? -7.711 -9.602 -12.078 1 97.81 103 ASP A O 1
ATOM 793 N N . GLU A 1 104 ? -6.086 -10.508 -13.258 1 98 104 GLU A N 1
ATOM 794 C CA . GLU A 1 104 ? -5.645 -11.352 -12.156 1 98 104 GLU A CA 1
ATOM 795 C C . GLU A 1 104 ? -5.094 -10.523 -11 1 98 104 GLU A C 1
ATOM 797 O O . GLU A 1 104 ? -5.242 -10.891 -9.836 1 98 104 GLU A O 1
ATOM 802 N N . ALA A 1 105 ? -4.457 -9.422 -11.367 1 97.88 105 ALA A N 1
ATOM 803 C CA . ALA A 1 105 ? -3.945 -8.523 -10.336 1 97.88 105 ALA A CA 1
ATOM 804 C C . ALA A 1 105 ? -5.07 -8.023 -9.438 1 97.88 105 ALA A C 1
ATOM 806 O O . ALA A 1 105 ? -4.91 -7.949 -8.211 1 97.88 105 ALA A O 1
ATOM 807 N N . VAL A 1 106 ? -6.168 -7.734 -10.055 1 97.38 106 VAL A N 1
ATOM 808 C CA . VAL A 1 106 ? -7.34 -7.305 -9.297 1 97.38 106 VAL A CA 1
ATOM 809 C C . VAL A 1 106 ? -7.844 -8.453 -8.422 1 97.38 106 VAL A C 1
ATOM 811 O O . VAL A 1 106 ? -8.125 -8.266 -7.238 1 97.38 106 VAL A O 1
ATOM 814 N N . ALA A 1 107 ? -7.891 -9.633 -8.969 1 97.44 107 ALA A N 1
ATOM 815 C CA . ALA A 1 107 ? -8.383 -10.805 -8.25 1 97.44 107 ALA A CA 1
ATOM 816 C C . ALA A 1 107 ? -7.5 -11.125 -7.047 1 97.44 107 ALA A C 1
ATOM 818 O O . ALA A 1 107 ? -7.988 -11.609 -6.02 1 97.44 107 ALA A O 1
ATOM 819 N N . LEU A 1 108 ? -6.219 -10.805 -7.129 1 96.81 108 LEU A N 1
ATOM 820 C CA . LEU A 1 108 ? -5.27 -11.055 -6.047 1 96.81 108 LEU A CA 1
ATOM 821 C C . LEU A 1 108 ? -5.617 -10.227 -4.816 1 96.81 108 LEU A C 1
ATOM 823 O O . LEU A 1 108 ? -5.289 -10.602 -3.693 1 96.81 108 LEU A O 1
ATOM 827 N N . THR A 1 109 ? -6.32 -9.148 -5.023 1 94.44 109 THR A N 1
ATOM 828 C CA . THR A 1 109 ? -6.574 -8.219 -3.928 1 94.44 109 THR A CA 1
ATOM 829 C C . THR A 1 109 ? -7.969 -8.43 -3.352 1 94.44 109 THR A C 1
ATOM 831 O O . THR A 1 109 ? -8.406 -7.676 -2.482 1 94.44 109 THR A O 1
ATOM 834 N N . LEU A 1 110 ? -8.695 -9.422 -3.807 1 92.31 110 LEU A N 1
ATOM 835 C CA . LEU A 1 110 ? -10.055 -9.68 -3.336 1 92.31 110 LEU A CA 1
ATOM 836 C C . LEU A 1 110 ? -10.07 -9.945 -1.834 1 92.31 110 LEU A C 1
ATOM 838 O O . LEU A 1 110 ? -10.969 -9.484 -1.126 1 92.31 110 LEU A O 1
ATOM 842 N N . TYR A 1 111 ? -9.023 -10.719 -1.491 1 90 111 TYR A N 1
ATOM 843 C CA . TYR A 1 111 ? -9.039 -11.141 -0.095 1 90 111 TYR A CA 1
ATOM 844 C C . TYR A 1 111 ? -7.652 -11 0.529 1 90 111 TYR A C 1
ATOM 846 O O . TYR A 1 111 ? -6.641 -11.016 -0.177 1 90 111 TYR A O 1
ATOM 854 N N . ARG A 1 112 ? -7.766 -10.75 1.825 1 85.81 112 ARG A N 1
ATOM 855 C CA . ARG A 1 112 ? -6.625 -11.094 2.668 1 85.81 112 ARG A CA 1
ATOM 856 C C . ARG A 1 112 ? -6.75 -12.516 3.209 1 85.81 112 ARG A C 1
ATOM 858 O O . ARG A 1 112 ? -7.84 -12.945 3.59 1 85.81 112 ARG A O 1
ATOM 865 N N . GLN A 1 113 ? -5.641 -13.117 3.16 1 83.19 113 GLN A N 1
ATOM 866 C CA . GLN A 1 113 ? -5.68 -14.523 3.564 1 83.19 113 GLN A CA 1
ATOM 867 C C . GLN A 1 113 ? -6.312 -14.68 4.945 1 83.19 113 GLN A C 1
ATOM 869 O O . GLN A 1 113 ? -7.188 -15.523 5.137 1 83.19 113 GLN A O 1
ATOM 874 N N . ASP A 1 114 ? -5.883 -13.859 5.902 1 84.31 114 ASP A N 1
ATOM 875 C CA . ASP A 1 114 ? -6.336 -13.992 7.285 1 84.31 114 ASP A CA 1
ATOM 876 C C . ASP A 1 114 ? -7.836 -13.719 7.398 1 84.31 114 ASP A C 1
ATOM 878 O O . ASP A 1 114 ? -8.547 -14.43 8.117 1 84.31 114 ASP A O 1
ATOM 882 N N . ARG A 1 115 ? -8.344 -12.82 6.676 1 84.31 115 ARG A N 1
ATOM 883 C CA . ARG A 1 115 ? -9.766 -12.484 6.707 1 84.31 115 ARG A CA 1
ATOM 884 C C . ARG A 1 115 ? -10.594 -13.57 6.027 1 84.31 115 ARG A C 1
ATOM 886 O O . ARG A 1 115 ? -11.648 -13.953 6.531 1 84.31 115 ARG A O 1
ATOM 893 N N . LEU A 1 116 ? -10.016 -14.039 4.957 1 88.31 116 LEU A N 1
ATOM 894 C CA . LEU A 1 116 ? -10.727 -15.07 4.219 1 88.31 116 LEU A CA 1
ATOM 895 C C . LEU A 1 116 ? -10.812 -16.359 5.027 1 88.31 116 LEU A C 1
ATOM 897 O O . LEU A 1 116 ? -11.82 -17.062 4.984 1 88.31 116 LEU A O 1
ATOM 901 N N . LEU A 1 117 ? -9.852 -16.641 5.812 1 88.69 117 LEU A N 1
ATOM 902 C CA . LEU A 1 117 ? -9.812 -17.859 6.609 1 88.69 117 LEU A CA 1
ATOM 903 C C . LEU A 1 117 ? -10.883 -17.844 7.699 1 88.69 117 LEU A C 1
ATOM 905 O O . LEU A 1 117 ? -11.383 -18.891 8.117 1 88.69 117 LEU A O 1
ATOM 909 N N . ARG A 1 118 ? -11.258 -16.703 8.117 1 87.81 118 ARG A N 1
ATOM 910 C CA . ARG A 1 118 ? -12.234 -16.562 9.195 1 87.81 118 ARG A CA 1
ATOM 911 C C . ARG A 1 118 ? -13.648 -16.828 8.695 1 87.81 118 ARG A C 1
ATOM 913 O O . ARG A 1 118 ? -14.5 -17.297 9.453 1 87.81 118 ARG A O 1
ATOM 920 N N . ASP A 1 119 ? -13.945 -16.594 7.441 1 86.69 119 ASP A N 1
ATOM 921 C CA . ASP A 1 119 ? -15.328 -16.594 6.957 1 86.69 119 ASP A CA 1
ATOM 922 C C . ASP A 1 119 ? -15.516 -17.594 5.816 1 86.69 119 ASP A C 1
ATOM 924 O O . ASP A 1 119 ? -16.625 -17.75 5.297 1 86.69 119 ASP A O 1
ATOM 928 N N . CYS A 1 120 ? -14.547 -18.359 5.516 1 87.75 120 CYS A N 1
ATOM 929 C CA . CYS A 1 120 ? -14.602 -19.188 4.312 1 87.75 120 CYS A CA 1
ATOM 930 C C . CYS A 1 120 ? -15.328 -20.5 4.578 1 87.75 120 CYS A C 1
ATOM 932 O O . CYS A 1 120 ? -15.469 -20.906 5.734 1 87.75 120 CYS A O 1
ATOM 934 N N . HIS A 1 121 ? -15.828 -21.078 3.549 1 88.88 121 HIS A N 1
ATOM 935 C CA . HIS A 1 121 ? -16.391 -22.422 3.592 1 88.88 121 HIS A CA 1
ATOM 936 C C . HIS A 1 121 ? -15.328 -23.453 3.926 1 88.88 121 HIS A C 1
ATOM 938 O O . HIS A 1 121 ? -14.188 -23.344 3.477 1 88.88 121 HIS A O 1
ATOM 944 N N . ASP A 1 122 ? -15.695 -24.484 4.586 1 90.75 122 ASP A N 1
ATOM 945 C CA . ASP A 1 122 ? -14.781 -25.531 5.039 1 90.75 122 ASP A CA 1
ATOM 946 C C . ASP A 1 122 ? -14.062 -26.188 3.859 1 90.75 122 ASP A C 1
ATOM 948 O O . ASP A 1 122 ? -12.906 -26.594 3.979 1 90.75 122 ASP A O 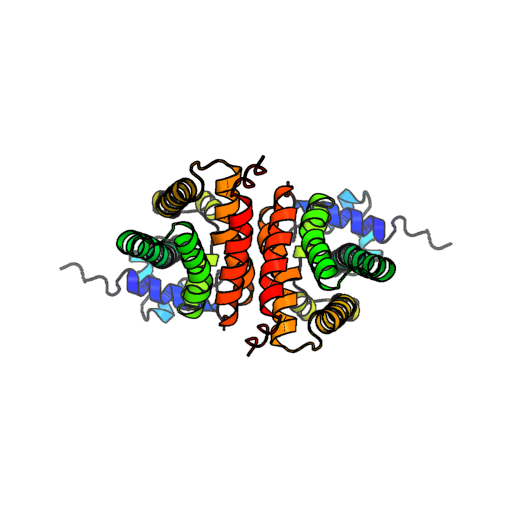1
ATOM 952 N N . SER A 1 123 ? -14.688 -26.266 2.771 1 90.81 123 SER A N 1
ATOM 953 C CA . SER A 1 123 ? -14.172 -26.984 1.617 1 90.81 123 SER A CA 1
ATOM 954 C C . SER A 1 123 ? -12.93 -26.312 1.051 1 90.81 123 SER A C 1
ATOM 956 O O . SER A 1 123 ? -12.117 -26.953 0.379 1 90.81 123 SER A O 1
ATOM 958 N N . VAL A 1 124 ? -12.742 -25.016 1.33 1 94.56 124 VAL A N 1
ATOM 959 C CA . VAL A 1 124 ? -11.609 -24.312 0.741 1 94.56 124 VAL A CA 1
ATOM 960 C C . VAL A 1 124 ? -10.625 -23.906 1.837 1 94.56 124 VAL A C 1
ATOM 962 O O . VAL A 1 124 ? -9.539 -23.391 1.549 1 94.56 124 VAL A O 1
ATOM 965 N N . ARG A 1 125 ? -10.914 -24.109 3.074 1 94.88 125 ARG A N 1
ATOM 966 C CA . ARG A 1 125 ? -10.148 -23.641 4.227 1 94.88 125 ARG A CA 1
ATOM 967 C C . ARG A 1 125 ? -8.727 -24.188 4.199 1 94.88 125 ARG A C 1
ATOM 969 O O . ARG A 1 125 ? -7.766 -23.422 4.359 1 94.88 125 ARG A O 1
ATOM 976 N N . PRO A 1 126 ? -8.523 -25.5 3.916 1 95.19 126 PRO A N 1
ATOM 977 C CA . PRO A 1 126 ? -7.148 -26 3.918 1 95.19 126 PRO A CA 1
ATOM 978 C C . PRO A 1 126 ? -6.289 -25.375 2.828 1 95.19 126 PRO A C 1
ATOM 980 O O . PRO A 1 126 ? -5.109 -25.078 3.055 1 95.19 126 PRO A O 1
ATOM 983 N N . ASP A 1 127 ? -6.891 -25.141 1.682 1 96.19 127 ASP A N 1
ATOM 984 C CA . ASP A 1 127 ? -6.156 -24.531 0.575 1 96.19 127 ASP A CA 1
ATOM 985 C C . ASP A 1 127 ? -5.773 -23.094 0.894 1 96.19 127 ASP A C 1
ATOM 987 O O . ASP A 1 127 ? -4.66 -22.656 0.591 1 96.19 127 ASP A O 1
ATOM 991 N N . ILE A 1 128 ? -6.68 -22.391 1.52 1 96.31 128 ILE A N 1
ATOM 992 C CA . ILE A 1 128 ? -6.434 -21.016 1.899 1 96.31 128 ILE A CA 1
ATOM 993 C C . ILE A 1 128 ? -5.344 -20.953 2.971 1 96.31 128 ILE A C 1
ATOM 995 O O . ILE A 1 128 ? -4.426 -20.141 2.891 1 96.31 128 ILE A O 1
ATOM 999 N N . ALA A 1 129 ? -5.398 -21.859 3.918 1 95.62 129 ALA A N 1
ATOM 1000 C CA . ALA A 1 129 ? -4.457 -21.875 5.035 1 95.62 129 ALA A CA 1
ATOM 1001 C C . ALA A 1 129 ? -3.031 -22.125 4.547 1 95.62 129 ALA A C 1
ATOM 1003 O O . ALA A 1 129 ? -2.082 -21.531 5.078 1 95.62 129 ALA A O 1
ATOM 1004 N N . GLY A 1 130 ? -2.891 -22.891 3.475 1 95.88 130 GLY A N 1
ATOM 1005 C CA . GLY A 1 130 ? -1.561 -23.266 3.031 1 95.88 130 GLY A CA 1
ATOM 1006 C C . GLY A 1 130 ? -1.094 -22.5 1.811 1 95.88 130 GLY A C 1
ATOM 1007 O O . GLY A 1 130 ? -0.022 -22.781 1.269 1 95.88 130 GLY A O 1
ATOM 1008 N N . VAL A 1 131 ? -1.813 -21.531 1.392 1 95.81 131 VAL A N 1
ATOM 1009 C CA . VAL A 1 131 ? -1.625 -20.938 0.071 1 95.81 131 VAL A CA 1
ATOM 1010 C C . VAL A 1 131 ? -0.254 -20.281 -0.007 1 95.81 131 VAL A C 1
ATOM 1012 O O . VAL A 1 131 ? 0.365 -20.234 -1.073 1 95.81 131 VAL A O 1
ATOM 1015 N N . ASN A 1 132 ? 0.28 -19.797 1.155 1 96.44 132 ASN A N 1
ATOM 1016 C CA . ASN A 1 132 ? 1.538 -19.062 1.127 1 96.44 132 ASN A CA 1
ATOM 1017 C C . ASN A 1 132 ? 2.684 -19.891 1.709 1 96.44 132 ASN A C 1
ATOM 1019 O O . ASN A 1 132 ? 3.803 -19.391 1.848 1 96.44 132 ASN A O 1
ATOM 1023 N N . SER A 1 133 ? 2.451 -21.156 2.053 1 96.62 133 SER A N 1
ATOM 1024 C CA . SER A 1 133 ? 3.461 -21.969 2.719 1 96.62 133 SER A CA 1
ATOM 1025 C C . SER A 1 133 ? 4.699 -22.141 1.844 1 96.62 133 SER A C 1
ATOM 1027 O O . SER A 1 133 ? 5.828 -22.016 2.326 1 96.62 133 SER A O 1
ATOM 1029 N N . GLY A 1 134 ? 4.48 -22.422 0.554 1 97.06 134 GLY A N 1
ATOM 1030 C CA . GLY A 1 134 ? 5.598 -22.609 -0.36 1 97.06 134 GLY A CA 1
ATOM 1031 C C . GLY A 1 134 ? 6.449 -21.359 -0.514 1 97.06 134 GLY A C 1
ATOM 1032 O O . GLY A 1 134 ? 7.68 -21.422 -0.418 1 97.06 134 GLY A O 1
ATOM 1033 N N . ILE A 1 135 ? 5.836 -20.25 -0.689 1 97.25 135 ILE A N 1
ATOM 1034 C CA . ILE A 1 135 ? 6.57 -19.016 -0.916 1 97.25 135 ILE A CA 1
ATOM 1035 C C . ILE A 1 135 ? 7.211 -18.547 0.389 1 97.25 135 ILE A C 1
ATOM 1037 O O . ILE A 1 135 ? 8.305 -17.969 0.382 1 97.25 135 ILE A O 1
ATOM 1041 N N . ASP A 1 136 ? 6.566 -18.781 1.507 1 96.38 136 ASP A N 1
ATOM 1042 C CA . ASP A 1 136 ? 7.168 -18.484 2.801 1 96.38 136 ASP A CA 1
ATOM 1043 C C . ASP A 1 136 ? 8.453 -19.281 3.014 1 96.38 136 ASP A C 1
ATOM 1045 O O . ASP A 1 136 ? 9.453 -18.734 3.479 1 96.38 136 ASP A O 1
ATOM 1049 N N . ASP A 1 137 ? 8.383 -20.5 2.672 1 97.31 137 ASP A N 1
ATOM 1050 C CA . ASP A 1 137 ? 9.562 -21.359 2.779 1 97.31 137 ASP A CA 1
ATOM 1051 C C . ASP A 1 137 ? 10.68 -20.875 1.856 1 97.31 137 ASP A C 1
ATOM 1053 O O . ASP A 1 137 ? 11.844 -20.828 2.254 1 97.31 137 ASP A O 1
ATOM 1057 N N . LEU A 1 138 ? 10.289 -20.594 0.642 1 97.69 138 LEU A N 1
ATOM 1058 C CA . LEU A 1 138 ? 11.258 -20.062 -0.314 1 97.69 138 LEU A CA 1
ATOM 1059 C C . LEU A 1 138 ? 11.898 -18.781 0.209 1 97.69 138 LEU A C 1
ATOM 1061 O O . LEU A 1 138 ? 13.117 -18.625 0.143 1 97.69 138 LEU A O 1
ATOM 1065 N N . SER A 1 139 ? 11.117 -17.875 0.736 1 97.25 139 SER A N 1
ATOM 1066 C CA . SER A 1 139 ? 11.609 -16.625 1.292 1 97.25 139 SER A CA 1
ATOM 1067 C C . SER A 1 139 ? 12.586 -16.875 2.438 1 97.25 139 SER A C 1
ATOM 1069 O O . SER A 1 139 ? 13.625 -16.219 2.527 1 97.25 139 SER A O 1
ATOM 1071 N N . ARG A 1 140 ? 12.25 -17.797 3.295 1 96.81 140 ARG A N 1
ATOM 1072 C CA . ARG A 1 140 ? 13.125 -18.141 4.414 1 96.81 140 ARG A CA 1
ATOM 1073 C C . ARG A 1 140 ? 14.461 -18.688 3.918 1 96.81 140 ARG A C 1
ATOM 1075 O O . ARG A 1 140 ? 15.516 -18.312 4.43 1 96.81 140 ARG A O 1
ATOM 1082 N N . THR A 1 141 ? 14.398 -19.562 2.957 1 97.5 141 THR A N 1
ATOM 1083 C CA . THR A 1 141 ? 15.602 -20.156 2.379 1 97.5 141 THR A CA 1
ATOM 1084 C C . THR A 1 141 ? 16.5 -19.078 1.762 1 97.5 141 THR A C 1
ATOM 1086 O O . THR A 1 141 ? 17.703 -19.047 2.021 1 97.5 141 THR A O 1
ATOM 1089 N N . LEU A 1 142 ? 15.898 -18.219 0.996 1 97.56 142 LEU A N 1
ATOM 1090 C CA . LEU A 1 142 ? 16.672 -17.156 0.339 1 97.56 142 LEU A CA 1
ATOM 1091 C C . LEU A 1 142 ? 17.219 -16.172 1.36 1 97.56 142 LEU A C 1
ATOM 1093 O O . LEU A 1 142 ? 18.328 -15.656 1.185 1 97.56 142 LEU A O 1
ATOM 1097 N N . THR A 1 143 ? 16.453 -15.922 2.414 1 97.25 143 THR A N 1
ATOM 1098 C CA . THR A 1 143 ? 16.953 -15.07 3.492 1 97.25 143 THR A CA 1
ATOM 1099 C C . THR A 1 143 ? 18.203 -15.664 4.121 1 97.25 143 THR A C 1
ATOM 1101 O O . THR A 1 143 ? 19.203 -14.953 4.316 1 97.25 143 THR A O 1
ATOM 1104 N N . ARG A 1 144 ? 18.219 -16.938 4.371 1 96.62 144 ARG A N 1
ATOM 1105 C CA . ARG A 1 144 ? 19.359 -17.609 4.957 1 96.62 144 ARG A CA 1
ATOM 1106 C C . ARG A 1 144 ? 20.562 -17.562 4.012 1 96.62 144 ARG A C 1
ATOM 1108 O O . ARG A 1 144 ? 21.703 -17.344 4.445 1 96.62 144 ARG A O 1
ATOM 1115 N N . ARG A 1 145 ? 20.281 -17.766 2.793 1 95.88 145 ARG A N 1
ATOM 1116 C CA . ARG A 1 145 ? 21.344 -17.75 1.809 1 95.88 145 ARG A CA 1
ATOM 1117 C C . ARG A 1 145 ? 21.953 -16.359 1.674 1 95.88 145 ARG A C 1
ATOM 1119 O O . ARG A 1 145 ? 23.156 -16.219 1.443 1 95.88 145 ARG A O 1
ATOM 1126 N N . CYS A 1 146 ? 21.094 -15.352 1.816 1 95 146 CYS A N 1
ATOM 1127 C CA . CYS A 1 146 ? 21.547 -13.969 1.655 1 95 146 CYS A CA 1
ATOM 1128 C C . CYS A 1 146 ? 22.328 -13.5 2.877 1 95 146 CYS A C 1
ATOM 1130 O O . CYS A 1 146 ? 23.344 -12.812 2.742 1 95 146 CYS A O 1
ATOM 1132 N N . PHE A 1 147 ? 21.891 -13.977 4.098 1 95 147 PHE A N 1
ATOM 1133 C CA . PHE A 1 147 ? 22.406 -13.32 5.297 1 95 147 PHE A CA 1
ATOM 1134 C C . PHE A 1 147 ? 23.047 -14.328 6.238 1 95 147 PHE A C 1
ATOM 1136 O O . PHE A 1 147 ? 23.547 -13.961 7.297 1 95 147 PHE A O 1
ATOM 1143 N N . GLY A 1 148 ? 23.047 -15.539 5.922 1 93 148 GLY A N 1
ATOM 1144 C CA . GLY A 1 148 ? 23.594 -16.594 6.766 1 93 148 GLY A CA 1
ATOM 1145 C C . GLY A 1 148 ? 22.594 -17.125 7.766 1 93 148 GLY A C 1
ATOM 1146 O O . GLY A 1 148 ? 22.641 -18.297 8.141 1 93 148 GLY A O 1
ATOM 1147 N N . THR A 1 149 ? 21.688 -16.203 8.273 1 91.06 149 THR A N 1
ATOM 1148 C CA . THR A 1 149 ? 20.625 -16.578 9.203 1 91.06 149 THR A CA 1
ATOM 1149 C C . THR A 1 149 ? 19.328 -15.852 8.859 1 91.06 149 THR A C 1
ATOM 1151 O O . THR A 1 149 ? 19.359 -14.75 8.297 1 91.06 149 THR A O 1
ATOM 1154 N N . ALA A 1 150 ? 18.234 -16.5 9.18 1 93.19 150 ALA A N 1
ATOM 1155 C CA . ALA A 1 150 ? 16.938 -15.898 8.969 1 93.19 150 ALA A CA 1
ATOM 1156 C C . ALA A 1 150 ? 16.328 -15.414 10.289 1 93.19 150 ALA A C 1
ATOM 1158 O O . ALA A 1 150 ? 15.305 -15.93 10.734 1 93.19 150 ALA A O 1
ATOM 1159 N N . THR A 1 151 ? 16.938 -14.398 10.859 1 94 151 THR A N 1
ATOM 1160 C CA . THR A 1 151 ? 16.391 -13.789 12.07 1 94 151 THR A CA 1
ATOM 1161 C C . THR A 1 151 ? 15.039 -13.141 11.781 1 94 151 THR A C 1
ATOM 1163 O O . THR A 1 151 ? 14.656 -12.977 10.617 1 94 151 THR A O 1
ATOM 1166 N N . LYS A 1 152 ? 14.305 -12.82 12.789 1 95.5 152 LYS A N 1
ATOM 1167 C CA . LYS A 1 152 ? 13.039 -12.125 12.625 1 95.5 152 LYS A CA 1
ATOM 1168 C C . LYS A 1 152 ? 13.227 -10.805 11.883 1 95.5 152 LYS A C 1
ATOM 1170 O O . LYS A 1 152 ? 12.445 -10.469 10.992 1 95.5 152 LYS A O 1
ATOM 1175 N N . ARG A 1 153 ? 14.273 -10.07 12.227 1 95.88 153 ARG A N 1
ATOM 1176 C CA . ARG A 1 153 ? 14.578 -8.797 11.586 1 95.88 153 ARG A CA 1
ATOM 1177 C C . ARG A 1 153 ? 14.836 -8.984 10.094 1 95.88 153 ARG A C 1
ATOM 1179 O O . ARG A 1 153 ? 14.242 -8.289 9.266 1 95.88 153 ARG A O 1
ATOM 1186 N N . ARG A 1 154 ? 15.68 -9.914 9.766 1 96.75 154 ARG A N 1
ATOM 1187 C CA . ARG A 1 154 ? 16.062 -10.141 8.375 1 96.75 154 ARG A CA 1
ATOM 1188 C C . ARG A 1 154 ? 14.875 -10.656 7.562 1 96.75 154 ARG A C 1
ATOM 1190 O O . ARG A 1 154 ? 14.672 -10.242 6.418 1 96.75 154 ARG A O 1
ATOM 1197 N N . SER A 1 155 ? 14.086 -11.523 8.156 1 97 155 SER A N 1
ATOM 1198 C CA . SER A 1 155 ? 12.891 -12.031 7.492 1 97 155 SER A CA 1
ATOM 1199 C C . SER A 1 155 ? 11.891 -10.914 7.223 1 97 155 SER A C 1
ATOM 1201 O O . SER A 1 155 ? 11.266 -10.875 6.16 1 97 155 SER A O 1
ATOM 1203 N N . THR A 1 156 ? 11.742 -10.016 8.141 1 97 156 THR A N 1
ATOM 1204 C CA . THR A 1 156 ? 10.844 -8.875 7.988 1 97 156 THR A CA 1
ATOM 1205 C C . THR A 1 156 ? 11.336 -7.949 6.879 1 97 156 THR A C 1
ATOM 1207 O O . THR A 1 156 ? 10.547 -7.488 6.051 1 97 156 THR A O 1
ATOM 1210 N N . LEU A 1 157 ? 12.625 -7.715 6.871 1 97.94 157 LEU A N 1
ATOM 1211 C CA . LEU A 1 157 ? 13.211 -6.883 5.824 1 97.94 157 LEU A CA 1
ATOM 1212 C C . LEU A 1 157 ? 12.945 -7.48 4.445 1 97.94 157 LEU A C 1
ATOM 1214 O O . LEU A 1 157 ? 12.57 -6.758 3.514 1 97.94 157 LEU A O 1
ATOM 1218 N N . VAL A 1 158 ? 13.117 -8.781 4.352 1 97.94 158 VAL A N 1
ATOM 1219 C CA . VAL A 1 158 ? 12.898 -9.445 3.072 1 97.94 158 VAL A CA 1
ATOM 1220 C C . VAL A 1 158 ? 11.43 -9.344 2.682 1 97.94 158 VAL A C 1
ATOM 1222 O O . VAL A 1 158 ? 11.102 -9.047 1.528 1 97.94 158 VAL A O 1
ATOM 1225 N N . ALA A 1 159 ? 10.562 -9.547 3.629 1 97.19 159 ALA A N 1
ATOM 1226 C CA . ALA A 1 159 ? 9.125 -9.445 3.361 1 97.19 159 ALA A CA 1
ATOM 1227 C C . ALA A 1 159 ? 8.75 -8.031 2.928 1 97.19 159 ALA A C 1
ATOM 1229 O O . ALA A 1 159 ? 7.996 -7.844 1.97 1 97.19 159 ALA A O 1
ATOM 1230 N N . TRP A 1 160 ? 9.242 -7.012 3.602 1 98.25 160 TRP A N 1
ATOM 1231 C CA . TRP A 1 160 ? 8.977 -5.621 3.256 1 98.25 160 TRP A CA 1
ATOM 1232 C C . TRP A 1 160 ? 9.516 -5.293 1.868 1 98.25 160 TRP A C 1
ATOM 1234 O O . TRP A 1 160 ? 8.844 -4.633 1.072 1 98.25 160 TRP A O 1
ATOM 1244 N N . ALA A 1 161 ? 10.633 -5.816 1.572 1 98.38 161 ALA A N 1
ATOM 1245 C CA . ALA A 1 161 ? 11.312 -5.492 0.322 1 98.38 161 ALA A CA 1
ATOM 1246 C C . ALA A 1 161 ? 10.633 -6.168 -0.865 1 98.38 161 ALA A C 1
ATOM 1248 O O . ALA A 1 161 ? 10.531 -5.582 -1.946 1 98.38 161 ALA A O 1
ATOM 1249 N N . THR A 1 162 ? 10.148 -7.406 -0.659 1 98.12 162 THR A N 1
ATOM 1250 C CA . THR A 1 162 ? 9.734 -8.203 -1.811 1 98.12 162 THR A CA 1
ATOM 1251 C C . THR A 1 162 ? 8.219 -8.266 -1.907 1 98.12 162 THR A C 1
ATOM 1253 O O . THR A 1 162 ? 7.672 -8.625 -2.953 1 98.12 162 THR A O 1
ATOM 1256 N N . ARG A 1 163 ? 7.52 -7.961 -0.851 1 96.25 163 ARG A N 1
ATOM 1257 C CA . ARG A 1 163 ? 6.07 -8.117 -0.857 1 96.25 163 ARG A CA 1
ATOM 1258 C C . ARG A 1 163 ? 5.379 -6.785 -0.589 1 96.25 163 ARG A C 1
ATOM 1260 O O . ARG A 1 163 ? 4.762 -6.207 -1.486 1 96.25 163 ARG A O 1
ATOM 1267 N N . LEU A 1 164 ? 5.613 -6.207 0.57 1 95.88 164 LEU A N 1
ATOM 1268 C CA . LEU A 1 164 ? 4.871 -5.027 1.002 1 95.88 164 LEU A CA 1
ATOM 1269 C C . LEU A 1 164 ? 5.262 -3.805 0.179 1 95.88 164 LEU A C 1
ATOM 1271 O O . LEU A 1 164 ? 4.398 -3.031 -0.242 1 95.88 164 LEU A O 1
ATOM 1275 N N . GLY A 1 165 ? 6.551 -3.619 -0.015 1 97.69 165 GLY A N 1
ATOM 1276 C CA . GLY A 1 165 ? 7.031 -2.48 -0.781 1 97.69 165 GLY A CA 1
ATOM 1277 C C . GLY A 1 165 ? 6.492 -2.443 -2.197 1 97.69 165 GLY A C 1
ATOM 1278 O O . GLY A 1 165 ? 5.801 -1.497 -2.58 1 97.69 165 GLY A O 1
ATOM 1279 N N . PRO A 1 166 ? 6.77 -3.514 -2.963 1 98.44 166 PRO A N 1
ATOM 1280 C CA . PRO A 1 166 ? 6.277 -3.561 -4.34 1 98.44 166 PRO A CA 1
ATOM 1281 C C . PRO A 1 166 ? 4.758 -3.453 -4.43 1 98.44 166 PRO A C 1
ATOM 1283 O O . PRO A 1 166 ? 4.234 -2.766 -5.312 1 98.44 166 PRO A O 1
ATOM 1286 N N . TYR A 1 167 ? 4.109 -4.109 -3.52 1 96.94 167 TYR A N 1
ATOM 1287 C CA . TYR A 1 167 ? 2.652 -4.023 -3.518 1 96.94 167 TYR A CA 1
ATOM 1288 C C . TYR A 1 167 ? 2.193 -2.586 -3.293 1 96.94 167 TYR A C 1
ATOM 1290 O O . TYR A 1 167 ? 1.299 -2.098 -3.986 1 96.94 167 TYR A O 1
ATOM 1298 N N . GLY A 1 168 ? 2.787 -1.915 -2.328 1 96.94 168 GLY A N 1
ATOM 1299 C CA . GLY A 1 168 ? 2.432 -0.532 -2.055 1 96.94 168 GLY A CA 1
ATOM 1300 C C . GLY A 1 168 ? 2.615 0.379 -3.254 1 96.94 168 GLY A C 1
ATOM 1301 O O . GLY A 1 168 ? 1.809 1.283 -3.482 1 96.94 168 GLY A O 1
ATOM 1302 N N . LEU A 1 169 ? 3.537 0.129 -4.027 1 97.88 169 LEU A N 1
ATOM 1303 C CA . LEU A 1 169 ? 3.867 0.97 -5.176 1 97.88 169 LEU A CA 1
ATOM 1304 C C . LEU A 1 169 ? 2.943 0.673 -6.352 1 97.88 169 LEU A C 1
ATOM 1306 O O . LEU A 1 169 ? 2.625 1.568 -7.137 1 97.88 169 LEU A O 1
ATOM 1310 N N . VAL A 1 170 ? 2.473 -0.57 -6.449 1 97.88 170 VAL A N 1
ATOM 1311 C CA . VAL A 1 170 ? 1.741 -0.941 -7.656 1 97.88 170 VAL A CA 1
ATOM 1312 C C . VAL A 1 170 ? 0.24 -0.804 -7.414 1 97.88 170 VAL A C 1
ATOM 1314 O O . VAL A 1 170 ? -0.542 -0.719 -8.359 1 97.88 170 VAL A O 1
ATOM 1317 N N . ARG A 1 171 ? -0.19 -0.75 -6.199 1 95.69 171 ARG A N 1
ATOM 1318 C CA . ARG A 1 171 ? -1.583 -0.877 -5.785 1 95.69 171 ARG A CA 1
ATOM 1319 C C . ARG A 1 171 ? -2.465 0.134 -6.512 1 95.69 171 ARG A C 1
ATOM 1321 O O . ARG A 1 171 ? -3.527 -0.218 -7.027 1 95.69 171 ARG A O 1
ATOM 1328 N N . PRO A 1 172 ? -2.045 1.414 -6.641 1 94 172 PRO A N 1
ATOM 1329 C CA . PRO A 1 172 ? -2.926 2.391 -7.285 1 94 172 PRO A CA 1
ATOM 1330 C C . PRO A 1 172 ? -3.127 2.107 -8.773 1 94 172 PRO A C 1
ATOM 1332 O O . PRO A 1 172 ? -4.016 2.691 -9.398 1 94 172 PRO A O 1
ATOM 1335 N N . TYR A 1 173 ? -2.389 1.216 -9.273 1 96.62 173 TYR A N 1
ATOM 1336 C CA . TYR A 1 173 ? -2.406 1.007 -10.711 1 96.62 173 TYR A CA 1
ATOM 1337 C C . TYR A 1 173 ? -3.059 -0.324 -11.062 1 96.62 173 TYR A C 1
ATOM 1339 O O . TYR A 1 173 ? -3.178 -0.674 -12.242 1 96.62 173 TYR A O 1
ATOM 1347 N N . LEU A 1 174 ? -3.469 -1.058 -10.062 1 95.88 174 LEU A N 1
ATOM 1348 C CA . LEU A 1 174 ? -4.027 -2.383 -10.312 1 95.88 174 LEU A CA 1
ATOM 1349 C C . LEU A 1 174 ? -5.27 -2.295 -11.188 1 95.88 174 LEU A C 1
ATOM 1351 O O . LEU A 1 174 ? -6.141 -1.454 -10.961 1 95.88 174 LEU A O 1
ATOM 1355 N N . GLY A 1 175 ? -5.367 -3.158 -12.156 1 93.94 175 GLY A N 1
ATOM 1356 C CA . GLY A 1 175 ? -6.5 -3.168 -13.07 1 93.94 175 GLY A CA 1
ATOM 1357 C C . GLY A 1 175 ? -6.332 -2.211 -14.234 1 93.94 175 GLY A C 1
ATOM 1358 O O . GLY A 1 175 ? -7.172 -2.174 -15.133 1 93.94 175 GLY A O 1
ATOM 1359 N N . GLY A 1 176 ? -5.199 -1.445 -14.242 1 94.12 176 GLY A N 1
ATOM 1360 C CA . GLY A 1 176 ? -4.941 -0.468 -15.289 1 94.12 176 GLY A CA 1
ATOM 1361 C C . GLY A 1 176 ? -3.516 -0.516 -15.805 1 94.12 176 GLY A C 1
ATOM 1362 O O . GLY A 1 176 ? -2.908 -1.587 -15.875 1 94.12 176 GLY A O 1
ATOM 1363 N N . ASP A 1 177 ? -3.059 0.611 -16.172 1 95.81 177 ASP A N 1
ATOM 1364 C CA . ASP A 1 177 ? -1.723 0.706 -16.75 1 95.81 177 ASP A CA 1
ATOM 1365 C C . ASP A 1 177 ? -0.661 0.837 -15.656 1 95.81 177 ASP A C 1
ATOM 1367 O O . ASP A 1 177 ? -0.586 1.862 -14.977 1 95.81 177 ASP A O 1
ATOM 1371 N N . VAL A 1 178 ? 0.121 -0.174 -15.5 1 97.94 178 VAL A N 1
ATOM 1372 C CA . VAL A 1 178 ? 1.24 -0.156 -14.57 1 97.94 178 VAL A CA 1
ATOM 1373 C C . VAL A 1 178 ? 2.477 0.427 -15.25 1 97.94 178 VAL A C 1
ATOM 1375 O O . VAL A 1 178 ? 2.99 -0.147 -16.203 1 97.94 178 VAL A O 1
ATOM 1378 N N . PRO A 1 179 ? 2.924 1.534 -14.82 1 97.81 179 PRO A N 1
ATOM 1379 C CA . PRO A 1 179 ? 4.07 2.17 -15.469 1 97.81 179 PRO A CA 1
ATOM 1380 C C . PRO A 1 179 ? 5.305 1.268 -15.508 1 97.81 179 PRO A C 1
ATOM 1382 O O . PRO A 1 179 ? 5.625 0.614 -14.508 1 97.81 179 PRO A O 1
ATOM 1385 N N . ALA A 1 180 ? 6.066 1.273 -16.594 1 97.25 180 ALA A N 1
ATOM 1386 C CA . ALA A 1 180 ? 7.258 0.449 -16.766 1 97.25 180 ALA A CA 1
ATOM 1387 C C . ALA A 1 180 ? 8.352 0.868 -15.789 1 97.25 180 ALA A C 1
ATOM 1389 O O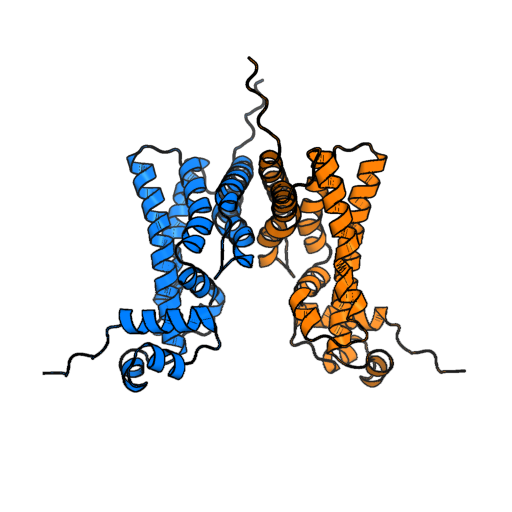 . ALA A 1 180 ? 9.141 0.035 -15.336 1 97.25 180 ALA A O 1
ATOM 1390 N N . LEU A 1 181 ? 8.297 2.113 -15.406 1 97.62 181 LEU A N 1
ATOM 1391 C CA . LEU A 1 181 ? 9.305 2.68 -14.516 1 97.62 181 LEU A CA 1
ATOM 1392 C C . LEU A 1 181 ? 9.25 2.02 -13.141 1 97.62 181 LEU A C 1
ATOM 1394 O O . LEU A 1 181 ? 10.227 2.043 -12.398 1 97.62 181 LEU A O 1
ATOM 1398 N N . LEU A 1 182 ? 8.141 1.441 -12.773 1 98.44 182 LEU A N 1
ATOM 1399 C CA . LEU A 1 182 ? 7.988 0.798 -11.477 1 98.44 182 LEU A CA 1
ATOM 1400 C C . LEU A 1 182 ? 8.961 -0.363 -11.32 1 98.44 182 LEU A C 1
ATOM 1402 O O . LEU A 1 182 ? 9.391 -0.681 -10.211 1 98.44 182 LEU A O 1
ATOM 1406 N N . ASP A 1 183 ? 9.32 -0.994 -12.492 1 98.62 183 ASP A N 1
ATOM 1407 C CA . ASP A 1 183 ? 10.273 -2.098 -12.414 1 98.62 183 ASP A CA 1
ATOM 1408 C C . ASP A 1 183 ? 11.602 -1.635 -11.805 1 98.62 183 ASP A C 1
ATOM 1410 O O . ASP A 1 183 ? 12.117 -2.264 -10.883 1 98.62 183 ASP A O 1
ATOM 1414 N N . ASP A 1 184 ? 12.07 -0.503 -12.273 1 98.44 184 ASP A N 1
ATOM 1415 C CA . ASP A 1 184 ? 13.336 0.043 -11.789 1 98.44 184 ASP A CA 1
ATOM 1416 C C . ASP A 1 184 ? 13.195 0.534 -10.352 1 98.44 184 ASP A C 1
ATOM 1418 O O . ASP A 1 184 ? 14.125 0.378 -9.547 1 98.44 184 ASP A O 1
ATOM 1422 N N . VAL A 1 185 ? 12.094 1.109 -10.039 1 98.69 185 VAL A N 1
ATOM 1423 C CA . VAL A 1 185 ? 11.836 1.657 -8.711 1 98.69 185 VAL A CA 1
ATOM 1424 C C . VAL A 1 185 ? 11.797 0.528 -7.684 1 98.69 185 VAL A C 1
ATOM 1426 O O . VAL A 1 185 ? 12.438 0.616 -6.633 1 98.69 185 VAL A O 1
ATOM 1429 N N . VAL A 1 186 ? 11.086 -0.513 -8.039 1 98.81 186 VAL A N 1
ATOM 1430 C CA . VAL A 1 186 ? 10.969 -1.661 -7.141 1 98.81 186 VAL A CA 1
ATOM 1431 C C . VAL A 1 186 ? 12.336 -2.314 -6.965 1 98.81 186 VAL A C 1
ATOM 1433 O O . VAL A 1 186 ? 12.727 -2.664 -5.848 1 98.81 186 VAL A O 1
ATOM 1436 N N . ALA A 1 187 ? 13.07 -2.441 -8.055 1 98.81 187 ALA A N 1
ATOM 1437 C CA . ALA A 1 187 ? 14.406 -3.025 -7.965 1 98.81 187 ALA A CA 1
ATOM 1438 C C . ALA A 1 187 ? 15.305 -2.203 -7.043 1 98.81 187 ALA A C 1
ATOM 1440 O O . ALA A 1 187 ? 15.953 -2.75 -6.145 1 98.81 187 ALA A O 1
ATOM 1441 N N . ALA A 1 188 ? 15.297 -0.906 -7.246 1 98.56 188 ALA A N 1
ATOM 1442 C CA . ALA A 1 188 ? 16.141 -0.013 -6.465 1 98.56 188 ALA A CA 1
ATOM 1443 C C . ALA A 1 188 ? 15.758 -0.037 -4.988 1 98.56 188 ALA A C 1
ATOM 1445 O O . ALA A 1 188 ? 16.625 -0.147 -4.113 1 98.56 188 ALA A O 1
ATOM 1446 N N . SER A 1 189 ? 14.492 0.085 -4.715 1 98.62 189 SER A N 1
ATOM 1447 C CA . SER A 1 189 ? 14.008 0.093 -3.336 1 98.62 189 SER A CA 1
ATOM 1448 C C . SER A 1 189 ? 14.297 -1.235 -2.643 1 98.62 189 SER A C 1
ATOM 1450 O O . SER A 1 189 ? 14.719 -1.259 -1.484 1 98.62 189 SER A O 1
ATOM 1452 N N . THR A 1 190 ? 14.094 -2.336 -3.334 1 98.69 190 THR A N 1
ATOM 1453 C CA . THR A 1 190 ? 14.328 -3.66 -2.771 1 98.69 190 THR A CA 1
ATOM 1454 C C . THR A 1 190 ? 15.805 -3.836 -2.396 1 98.69 190 THR A C 1
ATOM 1456 O O . THR A 1 190 ? 16.109 -4.27 -1.287 1 98.69 190 THR A O 1
ATOM 1459 N N . ARG A 1 191 ? 16.703 -3.475 -3.287 1 98.44 191 ARG A N 1
ATOM 1460 C CA . ARG A 1 191 ? 18.141 -3.588 -3.012 1 98.44 191 ARG A CA 1
ATOM 1461 C C . ARG A 1 191 ? 18.531 -2.777 -1.779 1 98.44 191 ARG A C 1
ATOM 1463 O O . ARG A 1 191 ? 19.281 -3.248 -0.933 1 98.44 191 ARG A O 1
ATOM 1470 N N . ALA A 1 192 ? 17.953 -1.625 -1.707 1 98.44 192 ALA A N 1
ATOM 1471 C CA . ALA A 1 192 ? 18.297 -0.74 -0.594 1 98.44 192 ALA A CA 1
ATOM 1472 C C . ALA A 1 192 ? 17.797 -1.314 0.73 1 98.44 192 ALA A C 1
ATOM 1474 O O . ALA A 1 192 ? 18.5 -1.255 1.741 1 98.44 192 ALA A O 1
ATOM 1475 N N . ILE A 1 193 ? 16.641 -1.831 0.806 1 98.44 193 ILE A N 1
ATOM 1476 C CA . ILE A 1 193 ? 16.078 -2.4 2.021 1 98.44 193 ILE A CA 1
ATOM 1477 C C . ILE A 1 193 ? 16.859 -3.637 2.434 1 98.44 193 ILE A C 1
ATOM 1479 O O . ILE A 1 193 ? 17.203 -3.809 3.611 1 98.44 193 ILE A O 1
ATOM 1483 N N . LEU A 1 194 ? 17.156 -4.496 1.45 1 97.62 194 LEU A N 1
ATOM 1484 C CA . LEU A 1 194 ? 17.891 -5.723 1.754 1 97.62 194 LEU A CA 1
ATOM 1485 C C . LEU A 1 194 ? 19.297 -5.41 2.279 1 97.62 194 LEU A C 1
ATOM 1487 O O . LEU A 1 194 ? 19.828 -6.152 3.104 1 97.62 194 LEU A O 1
ATOM 1491 N N . ALA A 1 195 ? 19.891 -4.312 1.838 1 96.75 195 ALA A N 1
ATOM 1492 C CA . ALA A 1 195 ? 21.219 -3.91 2.293 1 96.75 195 ALA A CA 1
ATOM 1493 C C . ALA A 1 195 ? 21.219 -3.643 3.795 1 96.75 195 ALA A C 1
ATOM 1495 O O . ALA A 1 195 ? 22.266 -3.744 4.445 1 96.75 195 ALA A O 1
ATOM 1496 N N . LEU A 1 196 ? 20.094 -3.35 4.395 1 96.19 196 LEU A N 1
ATOM 1497 C CA . LEU A 1 196 ? 20 -3.092 5.828 1 96.19 196 LEU A CA 1
ATOM 1498 C C . LEU A 1 196 ? 20.188 -4.375 6.625 1 96.19 196 LEU A C 1
ATOM 1500 O O . LEU A 1 196 ? 20.406 -4.332 7.84 1 96.19 196 LEU A O 1
ATOM 1504 N N . GLY A 1 197 ? 20.031 -5.504 5.98 1 93.62 197 GLY A N 1
ATOM 1505 C CA . GLY A 1 197 ? 20.172 -6.781 6.656 1 93.62 197 GLY A CA 1
ATOM 1506 C C . GLY A 1 197 ? 21.609 -7.27 6.715 1 93.62 197 GLY A C 1
ATOM 1507 O O . GLY A 1 197 ? 21.922 -8.234 7.418 1 93.62 197 GLY A O 1
ATOM 1508 N N . THR A 1 198 ? 22.516 -6.648 5.949 1 86.94 198 THR A N 1
ATOM 1509 C CA . THR A 1 198 ? 23.922 -7.043 5.902 1 86.94 198 THR A CA 1
ATOM 1510 C C . THR A 1 198 ? 24.703 -6.41 7.051 1 86.94 198 THR A C 1
ATOM 1512 O O . THR A 1 198 ? 24.547 -5.219 7.332 1 86.94 198 THR A O 1
ATOM 1515 N N . PRO A 1 199 ? 25.234 -7.23 7.895 1 73.31 199 PRO A N 1
ATOM 1516 C CA . PRO A 1 199 ? 26.047 -6.66 8.977 1 73.31 199 PRO A CA 1
ATOM 1517 C C . PRO A 1 199 ? 27.109 -5.688 8.469 1 73.31 199 PRO A C 1
ATOM 1519 O O . PRO A 1 199 ? 27.609 -5.84 7.348 1 73.31 199 PRO A O 1
ATOM 1522 N N . ALA A 1 200 ? 27.094 -4.527 9.078 1 60.97 200 ALA A N 1
ATOM 1523 C CA . ALA A 1 200 ? 28.141 -3.549 8.766 1 60.97 200 ALA A CA 1
ATOM 1524 C C . ALA A 1 200 ? 29.516 -4.188 8.797 1 60.97 200 ALA A C 1
ATOM 1526 O O . ALA A 1 200 ? 29.766 -5.105 9.586 1 60.97 200 ALA A O 1
ATOM 1527 N N . ALA A 1 201 ? 30.281 -4.184 7.594 1 54.41 201 ALA A N 1
ATOM 1528 C CA . ALA A 1 201 ? 31.656 -4.672 7.578 1 54.41 201 ALA A CA 1
ATOM 1529 C C . ALA A 1 201 ? 32.406 -4.242 8.836 1 54.41 201 ALA A C 1
ATOM 1531 O O . ALA A 1 201 ? 32.219 -3.123 9.32 1 54.41 201 ALA A O 1
ATOM 1532 N N . PRO A 1 202 ? 32.812 -5.234 9.625 1 54.44 202 PRO A N 1
ATOM 1533 C CA . PRO A 1 202 ? 33.625 -4.84 10.781 1 54.44 202 PRO A CA 1
ATOM 1534 C C . PRO A 1 202 ? 34.625 -3.74 10.445 1 54.44 202 PRO A C 1
ATOM 1536 O O . PRO A 1 202 ? 35.094 -3.648 9.305 1 54.44 202 PRO A O 1
ATOM 1539 N N . PRO A 1 203 ? 34.531 -2.586 11.094 1 47.78 203 PRO A N 1
ATOM 1540 C CA . PRO A 1 203 ? 35.594 -1.628 10.859 1 47.78 203 PRO A CA 1
ATOM 1541 C C . PRO A 1 203 ? 36.969 -2.301 10.75 1 47.78 203 PRO A C 1
ATOM 1543 O O . PRO A 1 203 ? 37.219 -3.318 11.398 1 47.78 203 PRO A O 1
ATOM 1546 N N . THR A 1 204 ? 37.438 -2.42 9.43 1 42.88 204 THR A N 1
ATOM 1547 C CA . THR A 1 204 ? 38.844 -2.848 9.344 1 42.88 204 THR A CA 1
ATOM 1548 C C . THR A 1 204 ? 39.656 -2.197 10.445 1 42.88 204 THR A C 1
ATOM 1550 O O . THR A 1 204 ? 39.781 -0.97 10.508 1 42.88 204 THR A O 1
ATOM 1553 N N . THR A 1 205 ? 39.906 -2.859 11.445 1 41.78 205 THR A N 1
ATOM 1554 C CA . THR A 1 205 ? 41 -2.428 12.312 1 41.78 205 THR A CA 1
ATOM 1555 C C . THR A 1 205 ? 42.281 -2.201 11.516 1 41.78 205 THR A C 1
ATOM 1557 O O . THR A 1 205 ? 42.625 -3.01 10.648 1 41.78 205 THR A O 1
ATOM 1560 N N . MET B 1 1 ? -27.859 36.062 25.875 1 45.44 1 MET B N 1
ATOM 1561 C CA . MET B 1 1 ? -26.531 35.562 25.578 1 45.44 1 MET B CA 1
ATOM 1562 C C . MET B 1 1 ? -26.609 34.188 24.938 1 45.44 1 MET B C 1
ATOM 1564 O O . MET B 1 1 ? -27.266 33.281 25.453 1 45.44 1 MET B O 1
ATOM 1568 N N . PRO B 1 2 ? -26.438 34 23.562 1 49.81 2 PRO B N 1
ATOM 1569 C CA . PRO B 1 2 ? -26.547 32.656 23.016 1 49.81 2 PRO B CA 1
ATOM 1570 C C . PRO B 1 2 ? -25.828 31.609 23.844 1 49.81 2 PRO B C 1
ATOM 1572 O O . PRO B 1 2 ? -24.812 31.906 24.484 1 49.81 2 PRO B O 1
ATOM 1575 N N . ARG B 1 3 ? -26.469 30.781 24.484 1 54.12 3 ARG B N 1
ATOM 1576 C CA . ARG B 1 3 ? -25.859 29.75 25.297 1 54.12 3 ARG B CA 1
ATOM 1577 C C . ARG B 1 3 ? -24.625 29.156 24.625 1 54.12 3 ARG B C 1
ATOM 1579 O O . ARG B 1 3 ? -24.703 28.703 23.484 1 54.12 3 ARG B O 1
ATOM 1586 N N . PRO B 1 4 ? -23.422 29.547 25.031 1 55.16 4 PRO B N 1
ATOM 1587 C CA . PRO B 1 4 ? -22.156 29.062 24.453 1 55.16 4 PRO B CA 1
ATOM 1588 C C . PRO B 1 4 ? -22.203 27.594 24.047 1 55.16 4 PRO B C 1
ATOM 1590 O O . PRO B 1 4 ? -22.906 26.797 24.672 1 55.16 4 PRO B O 1
ATOM 1593 N N . ALA B 1 5 ? -22.047 27.406 22.719 1 61.97 5 ALA B N 1
ATOM 1594 C CA . ALA B 1 5 ? -22.016 26 22.297 1 61.97 5 ALA B CA 1
ATOM 1595 C C . ALA B 1 5 ? -21.25 25.141 23.281 1 61.97 5 ALA B C 1
ATOM 1597 O O . ALA B 1 5 ? -20.125 25.484 23.672 1 61.97 5 ALA B O 1
ATOM 1598 N N . ALA B 1 6 ? -21.859 24.25 23.906 1 79.56 6 ALA B N 1
ATOM 1599 C CA . ALA B 1 6 ? -21.328 23.453 25 1 79.56 6 ALA B CA 1
ATOM 1600 C C . ALA B 1 6 ? -20.062 22.719 24.562 1 79.56 6 ALA B C 1
ATOM 1602 O O . ALA B 1 6 ? -19.125 22.547 25.359 1 79.56 6 ALA B O 1
ATOM 1603 N N . PHE B 1 7 ? -19.891 22.531 23.203 1 92.62 7 PHE B N 1
ATOM 1604 C CA . PHE B 1 7 ? -18.719 21.797 22.734 1 92.62 7 PHE B CA 1
ATOM 1605 C C . PHE B 1 7 ? -18.062 22.516 21.562 1 92.62 7 PHE B C 1
ATOM 1607 O O . PHE B 1 7 ? -18.75 23.016 20.672 1 92.62 7 PHE B O 1
ATOM 1614 N N . THR B 1 8 ? -16.828 22.594 21.562 1 94.5 8 THR B N 1
ATOM 1615 C CA . THR B 1 8 ? -16.109 23.172 20.438 1 94.5 8 THR B CA 1
ATOM 1616 C C . THR B 1 8 ? -16.031 22.188 19.281 1 94.5 8 THR B C 1
ATOM 1618 O O . THR B 1 8 ? -16.297 21 19.453 1 94.5 8 THR B O 1
ATOM 1621 N N . THR B 1 9 ? -15.719 22.703 18.094 1 95.88 9 THR B N 1
ATOM 1622 C CA . THR B 1 9 ? -15.516 21.875 16.922 1 95.88 9 THR B CA 1
ATOM 1623 C C . THR B 1 9 ? -14.422 20.844 17.172 1 95.88 9 THR B C 1
ATOM 1625 O O . THR B 1 9 ? -14.578 19.656 16.828 1 95.88 9 THR B O 1
ATOM 1628 N N . ASP B 1 10 ? -13.367 21.25 17.844 1 96.94 10 ASP B N 1
ATOM 1629 C CA . ASP B 1 10 ? -12.242 20.359 18.109 1 96.94 10 ASP B CA 1
ATOM 1630 C C . ASP B 1 10 ? -12.648 19.219 19.047 1 96.94 10 ASP B C 1
ATOM 1632 O O . ASP B 1 10 ? -12.219 18.078 18.875 1 96.94 10 ASP B O 1
ATOM 1636 N N . GLU B 1 11 ? -13.484 19.578 19.953 1 97.12 11 GLU B N 1
ATOM 1637 C CA . GLU B 1 11 ? -13.953 18.562 20.875 1 97.12 11 GLU B CA 1
ATOM 1638 C C . GLU B 1 11 ? -14.805 17.516 20.156 1 97.12 11 GLU B C 1
ATOM 1640 O O . GLU B 1 11 ? -14.68 16.312 20.438 1 97.12 11 GLU B O 1
ATOM 1645 N N . ILE B 1 12 ? -15.625 17.984 19.312 1 97.62 12 ILE B N 1
ATOM 1646 C CA . ILE B 1 12 ? -16.469 17.078 18.547 1 97.62 12 ILE B CA 1
ATOM 1647 C C . ILE B 1 12 ? -15.609 16.203 17.641 1 97.62 12 ILE B C 1
ATOM 1649 O O . ILE B 1 12 ? -15.805 14.984 17.578 1 97.62 12 ILE B O 1
ATOM 1653 N N . LEU B 1 13 ? -14.617 16.797 17.031 1 98.25 13 LEU B N 1
ATOM 1654 C CA . LEU B 1 13 ? -13.758 16.047 16.125 1 98.25 13 LEU B CA 1
ATOM 1655 C C . LEU B 1 13 ? -12.859 15.086 16.891 1 98.25 13 LEU B C 1
ATOM 1657 O O . LEU B 1 13 ? -12.531 14 16.391 1 98.25 13 LEU B O 1
ATOM 1661 N N . ASP B 1 14 ? -12.5 15.461 18.141 1 98.38 14 ASP B N 1
ATOM 1662 C CA . ASP B 1 14 ? -11.75 14.531 18.984 1 98.38 14 ASP B CA 1
ATOM 1663 C C . ASP B 1 14 ? -12.586 13.305 19.328 1 98.38 14 ASP B C 1
ATOM 1665 O O . ASP B 1 14 ? -12.086 12.18 19.328 1 98.38 14 ASP B O 1
ATOM 1669 N N . ALA B 1 15 ? -13.836 13.539 19.609 1 98.25 15 ALA B N 1
ATOM 1670 C CA . ALA B 1 15 ? -14.758 12.438 19.875 1 98.25 15 ALA B CA 1
ATOM 1671 C C . ALA B 1 15 ? -14.93 11.555 18.625 1 98.25 15 ALA B C 1
ATOM 1673 O O . ALA B 1 15 ? -14.922 10.328 18.734 1 98.25 15 ALA B O 1
ATOM 1674 N N . ALA B 1 16 ? -15.062 12.188 17.5 1 98.62 16 ALA B N 1
ATOM 1675 C CA . ALA B 1 16 ? -15.18 11.453 16.234 1 98.62 16 ALA B CA 1
ATOM 1676 C C . ALA B 1 16 ? -13.93 10.617 15.969 1 98.62 16 ALA B C 1
ATOM 1678 O O . ALA B 1 16 ? -14.023 9.477 15.5 1 98.62 16 ALA B O 1
ATOM 1679 N N . LEU B 1 17 ? -12.789 11.195 16.266 1 98.62 17 LEU B N 1
ATOM 1680 C CA . LEU B 1 17 ? -11.523 10.5 16.062 1 98.62 17 LEU B CA 1
ATOM 1681 C C . LEU B 1 17 ? -11.477 9.211 16.875 1 98.62 17 LEU B C 1
ATOM 1683 O O . LEU B 1 17 ? -11.07 8.164 16.359 1 98.62 17 LEU B O 1
ATOM 1687 N N . ALA B 1 18 ? -11.914 9.305 18.062 1 97.94 18 ALA B N 1
ATOM 1688 C CA . ALA B 1 18 ? -11.922 8.133 18.922 1 97.94 18 ALA B CA 1
ATOM 1689 C C . ALA B 1 18 ? -12.805 7.027 18.359 1 97.94 18 ALA B C 1
ATOM 1691 O O . ALA B 1 18 ? -12.438 5.852 18.391 1 97.94 18 ALA B O 1
ATOM 1692 N N . CYS B 1 19 ? -13.914 7.398 17.828 1 98.25 19 CYS B N 1
ATOM 1693 C CA . CYS B 1 19 ? -14.859 6.441 17.25 1 98.25 19 CYS B CA 1
ATOM 1694 C C . CYS B 1 19 ? -14.312 5.852 15.953 1 98.25 19 CYS B C 1
ATOM 1696 O O . CYS B 1 19 ? -14.398 4.641 15.734 1 98.25 19 CYS B O 1
ATOM 1698 N N . VAL B 1 20 ? -13.711 6.703 15.156 1 97.69 20 VAL B N 1
ATOM 1699 C CA . VAL B 1 20 ? -13.188 6.289 13.859 1 97.69 20 VAL B CA 1
ATOM 1700 C C . VAL B 1 20 ? -11.984 5.375 14.055 1 97.69 20 VAL B C 1
ATOM 1702 O O . VAL B 1 20 ? -11.789 4.422 13.297 1 97.69 20 VAL B O 1
ATOM 1705 N N . ALA B 1 21 ? -11.211 5.66 15.07 1 96.75 21 ALA B N 1
ATOM 1706 C CA . ALA B 1 21 ? -10.047 4.824 15.359 1 96.75 21 ALA B CA 1
ATOM 1707 C C . ALA B 1 21 ? -10.461 3.385 15.641 1 96.75 21 ALA B C 1
ATOM 1709 O O . ALA B 1 21 ? -9.742 2.445 15.281 1 96.75 21 ALA B O 1
ATOM 1710 N N . ARG B 1 22 ? -11.648 3.287 16.156 1 94.5 22 ARG B N 1
ATOM 1711 C CA . ARG B 1 22 ? -12.141 1.973 16.562 1 94.5 22 ARG B CA 1
ATOM 1712 C C . ARG B 1 22 ? -12.961 1.332 15.438 1 94.5 22 ARG B C 1
ATOM 1714 O O . ARG B 1 22 ? -12.758 0.161 15.109 1 94.5 22 ARG B O 1
ATOM 1721 N N . ASP B 1 23 ? -13.812 2.213 14.789 1 95.25 23 ASP B N 1
ATOM 1722 C CA . ASP B 1 23 ? -14.844 1.61 13.953 1 95.25 23 ASP B CA 1
ATOM 1723 C C . ASP B 1 23 ? -14.75 2.109 12.516 1 95.25 23 ASP B C 1
ATOM 1725 O O . ASP B 1 23 ? -15.555 1.719 11.664 1 95.25 23 ASP B O 1
ATOM 1729 N N . ARG B 1 24 ? -13.836 2.889 12.266 1 95 24 ARG B N 1
ATOM 1730 C CA . ARG B 1 24 ? -13.656 3.467 10.938 1 95 24 ARG B CA 1
ATOM 1731 C C . ARG B 1 24 ? -14.984 3.984 10.383 1 95 24 ARG B C 1
ATOM 1733 O O . ARG B 1 24 ? -15.641 4.816 11.008 1 95 24 ARG B O 1
ATOM 1740 N N . HIS B 1 25 ? -15.484 3.473 9.297 1 93.25 25 HIS B N 1
ATOM 1741 C CA . HIS B 1 25 ? -16.672 4 8.641 1 93.25 25 HIS B CA 1
ATOM 1742 C C . HIS B 1 25 ? -17.938 3.588 9.375 1 93.25 25 HIS B C 1
ATOM 1744 O O . HIS B 1 25 ? -19 4.168 9.164 1 93.25 25 HIS B O 1
ATOM 1750 N N . ALA B 1 26 ? -17.859 2.66 10.242 1 94.06 26 ALA B N 1
ATOM 1751 C CA . ALA B 1 26 ? -19.016 2.193 10.984 1 94.06 26 ALA B CA 1
ATOM 1752 C C . ALA B 1 26 ? -19.344 3.121 12.148 1 94.06 26 ALA B C 1
ATOM 1754 O O . ALA B 1 26 ? -20.406 2.996 12.773 1 94.06 26 ALA B O 1
ATOM 1755 N N . ALA B 1 27 ? -18.422 4.02 12.398 1 96.44 27 ALA B N 1
ATOM 1756 C CA . ALA B 1 27 ? -18.688 4.977 13.469 1 96.44 27 ALA B CA 1
ATOM 1757 C C . ALA B 1 27 ? -19.953 5.773 13.188 1 96.44 27 ALA B C 1
ATOM 1759 O O . ALA B 1 27 ? -20.125 6.34 12.109 1 96.44 27 ALA B O 1
ATOM 1760 N N . THR B 1 28 ? -20.844 5.852 14.164 1 97 28 THR B N 1
ATOM 1761 C CA . THR B 1 28 ? -22.109 6.559 14.016 1 97 28 THR B CA 1
ATOM 1762 C C . THR B 1 28 ? -22.094 7.867 14.805 1 97 28 THR B C 1
ATOM 1764 O O . THR B 1 28 ? -21.203 8.086 15.633 1 97 28 THR B O 1
ATOM 1767 N N . ILE B 1 29 ? -23.047 8.664 14.477 1 97 29 ILE B N 1
ATOM 1768 C CA . ILE B 1 29 ? -23.172 9.922 15.211 1 97 29 ILE B CA 1
ATOM 1769 C C . ILE B 1 29 ? -23.531 9.633 16.672 1 97 29 ILE B C 1
ATOM 1771 O O . ILE B 1 29 ? -23.094 10.359 17.578 1 97 29 ILE B O 1
ATOM 1775 N N . ALA B 1 30 ? -24.281 8.57 16.891 1 97.38 30 ALA B N 1
ATOM 1776 C CA . ALA B 1 30 ? -24.594 8.164 18.266 1 97.38 30 ALA B CA 1
ATOM 1777 C C . ALA B 1 30 ? -23.328 7.805 19.031 1 97.38 30 ALA B C 1
ATOM 1779 O O . ALA B 1 30 ? -23.172 8.188 20.188 1 97.38 30 ALA B O 1
ATOM 1780 N N . ASP B 1 31 ? -22.375 7.094 18.375 1 97.69 31 ASP B N 1
ATOM 1781 C CA . ASP B 1 31 ? -21.094 6.77 18.969 1 97.69 31 ASP B CA 1
ATOM 1782 C C . ASP B 1 31 ? -20.312 8.039 19.328 1 97.69 31 ASP B C 1
ATOM 1784 O O . ASP B 1 31 ? -19.734 8.141 20.406 1 97.69 31 ASP B O 1
ATOM 1788 N N . VAL B 1 32 ? -20.344 8.992 18.422 1 98.06 32 VAL B N 1
ATOM 1789 C CA . VAL B 1 32 ? -19.609 10.242 18.609 1 98.06 32 VAL B CA 1
ATOM 1790 C C . VAL B 1 32 ? -20.219 11.023 19.781 1 98.06 32 VAL B C 1
ATOM 1792 O O . VAL B 1 32 ? -19.5 11.555 20.625 1 98.06 32 VAL B O 1
ATOM 1795 N N . ALA B 1 33 ? -21.516 11.102 19.828 1 97.56 33 ALA B N 1
ATOM 1796 C CA . ALA B 1 33 ? -22.219 11.797 20.906 1 97.56 33 ALA B CA 1
ATOM 1797 C C . ALA B 1 33 ? -21.875 11.172 22.266 1 97.56 33 ALA B C 1
ATOM 1799 O O . ALA B 1 33 ? -21.594 11.891 23.234 1 97.56 33 ALA B O 1
ATOM 1800 N N . ARG B 1 34 ? -21.875 9.875 22.266 1 97.56 34 ARG B N 1
ATOM 1801 C CA . ARG B 1 34 ? -21.531 9.156 23.5 1 97.56 34 ARG B CA 1
ATOM 1802 C C . ARG B 1 34 ? -20.109 9.469 23.922 1 97.56 34 ARG B C 1
ATOM 1804 O O . ARG B 1 34 ? -19.859 9.773 25.094 1 97.56 34 ARG B O 1
ATOM 1811 N N . ALA B 1 35 ? -19.219 9.469 23.016 1 97.31 35 ALA B N 1
ATOM 1812 C CA . ALA B 1 35 ? -17.828 9.773 23.312 1 97.31 35 ALA B CA 1
ATOM 1813 C C . ALA B 1 35 ? -17.672 11.227 23.766 1 97.31 35 ALA B C 1
ATOM 1815 O O . ALA B 1 35 ? -16.812 11.531 24.594 1 97.31 35 ALA B O 1
ATOM 1816 N N . LEU B 1 36 ? -18.422 12.086 23.188 1 96.12 36 LEU B N 1
ATOM 1817 C CA . LEU B 1 36 ? -18.406 13.516 23.469 1 96.12 36 LEU B CA 1
ATOM 1818 C C . LEU B 1 36 ? -18.984 13.805 24.844 1 96.12 36 LEU B C 1
ATOM 1820 O O . LEU B 1 36 ? -18.641 14.805 25.484 1 96.12 36 LEU B O 1
ATOM 1824 N N . GLY B 1 37 ? -19.875 12.914 25.297 1 96.38 37 GLY B N 1
ATOM 1825 C CA . GLY B 1 37 ? -20.609 13.156 26.531 1 96.38 37 GLY B CA 1
ATOM 1826 C C . GLY B 1 37 ? -21.703 14.18 26.375 1 96.38 37 GLY B C 1
ATOM 1827 O O . GLY B 1 37 ? -21.969 14.961 27.297 1 96.38 37 GLY B O 1
ATOM 1828 N N . GLY B 1 38 ? -22.297 14.289 25.25 1 94.25 38 GLY B N 1
ATOM 1829 C CA . GLY B 1 38 ? -23.359 15.227 24.938 1 94.25 38 GLY B CA 1
ATOM 1830 C C . GLY B 1 38 ? -24.406 14.648 24 1 94.25 38 GLY B C 1
ATOM 1831 O O . GLY B 1 38 ? -24.234 13.547 23.469 1 94.25 38 GLY B O 1
ATOM 1832 N N . PRO B 1 39 ? -25.484 15.344 23.875 1 93.56 39 PRO B N 1
ATOM 1833 C CA . PRO B 1 39 ? -26.531 14.875 22.969 1 93.56 39 PRO B CA 1
ATOM 1834 C C . PRO B 1 39 ? -26.156 14.984 21.5 1 93.56 39 PRO B C 1
ATOM 1836 O O . PRO B 1 39 ? -25.297 15.805 21.141 1 93.56 39 PRO B O 1
ATOM 1839 N N . VAL B 1 40 ? -26.797 14.164 20.672 1 95.19 40 VAL B N 1
ATOM 1840 C CA . VAL B 1 40 ? -26.594 14.18 19.234 1 95.19 40 VAL B CA 1
ATOM 1841 C C . VAL B 1 40 ? -26.875 15.578 18.688 1 95.19 40 VAL B C 1
ATOM 1843 O O . VAL B 1 40 ? -26.188 16.031 17.75 1 95.19 40 VAL B O 1
ATOM 1846 N N . GLY B 1 41 ? -27.797 16.266 19.281 1 94.25 41 GLY B N 1
ATOM 1847 C CA . GLY B 1 41 ? -28.172 17.609 18.859 1 94.25 41 GLY B CA 1
ATOM 1848 C C . GLY B 1 41 ? -27.016 18.578 18.906 1 94.25 41 GLY B C 1
ATOM 1849 O O . GLY B 1 41 ? -26.906 19.469 18.047 1 94.25 41 GLY B O 1
ATOM 1850 N N . SER B 1 42 ? -26.125 18.453 19.875 1 92.81 42 SER B N 1
ATOM 1851 C CA . SER B 1 42 ? -24.953 19.312 20.031 1 92.81 42 SER B CA 1
ATOM 1852 C C . SER B 1 42 ? -24 19.188 18.844 1 92.81 42 SER B C 1
ATOM 1854 O O . SER B 1 42 ? -23.328 20.141 18.469 1 92.81 42 SER B O 1
ATOM 1856 N N . ILE B 1 43 ? -23.938 18 18.188 1 95.94 43 ILE B N 1
ATOM 1857 C CA . ILE B 1 43 ? -23.094 17.766 17.016 1 95.94 43 ILE B CA 1
ATOM 1858 C C . ILE B 1 43 ? -23.75 18.359 15.781 1 95.94 43 ILE B C 1
ATOM 1860 O O . ILE B 1 43 ? -23.094 19.062 15.008 1 95.94 43 ILE B O 1
ATOM 1864 N N . TYR B 1 44 ? -25.062 18.203 15.711 1 94.44 44 TYR B N 1
ATOM 1865 C CA . TYR B 1 44 ? -25.766 18.609 14.5 1 94.44 44 TYR B CA 1
ATOM 1866 C C . TYR B 1 44 ? -25.984 20.109 14.469 1 94.44 44 TYR B C 1
ATOM 1868 O O . TYR B 1 44 ? -26.312 20.688 13.43 1 94.44 44 TYR B O 1
ATOM 1876 N N . HIS B 1 45 ? -25.766 20.781 15.57 1 93.5 45 HIS B N 1
ATOM 1877 C CA . HIS B 1 45 ? -25.734 22.234 15.594 1 93.5 45 HIS B CA 1
ATOM 1878 C C . HIS B 1 45 ? -24.547 22.766 14.797 1 93.5 45 HIS B C 1
ATOM 1880 O O . HIS B 1 45 ? -24.625 23.844 14.195 1 93.5 45 HIS B O 1
ATOM 1886 N N . ARG B 1 46 ? -23.547 21.953 14.75 1 93.75 46 ARG B N 1
ATOM 1887 C CA . ARG B 1 46 ? -22.312 22.406 14.125 1 93.75 46 ARG B CA 1
ATOM 1888 C C . ARG B 1 46 ? -22.109 21.75 12.758 1 93.75 46 ARG B C 1
ATOM 1890 O O . ARG B 1 46 ? -21.562 22.375 11.844 1 93.75 46 ARG B O 1
ATOM 1897 N N . PHE B 1 47 ? -22.531 20.531 12.648 1 95.94 47 PHE B N 1
ATOM 1898 C CA . PHE B 1 47 ? -22.344 19.766 11.422 1 95.94 47 PHE B CA 1
ATOM 1899 C C . PHE B 1 47 ? -23.672 19.266 10.875 1 95.94 47 PHE B C 1
ATOM 1901 O O . PHE B 1 47 ? -24.438 18.625 11.594 1 95.94 47 PHE B O 1
ATOM 1908 N N . PRO B 1 48 ? -23.922 19.469 9.672 1 94.38 48 PRO B N 1
ATOM 1909 C CA . PRO B 1 48 ? -25.234 19.156 9.117 1 94.38 48 PRO B CA 1
ATOM 1910 C C . PRO B 1 48 ? -25.469 17.656 8.953 1 94.38 48 PRO B C 1
ATOM 1912 O O . PRO B 1 48 ? -26.609 17.219 8.781 1 94.38 48 PRO B O 1
ATOM 1915 N N . SER B 1 49 ? -24.375 16.828 8.945 1 94.94 49 SER B N 1
ATOM 1916 C CA . SER B 1 49 ? -24.516 15.391 8.766 1 94.94 49 SER B CA 1
ATOM 1917 C C . SER B 1 49 ? -23.312 14.641 9.297 1 94.94 49 SER B C 1
ATOM 1919 O O . SER B 1 49 ? -22.25 15.242 9.531 1 94.94 49 SER B O 1
ATOM 1921 N N . ARG B 1 50 ? -23.406 13.344 9.453 1 95.56 50 ARG B N 1
ATOM 1922 C CA . ARG B 1 50 ? -22.312 12.461 9.828 1 95.56 50 ARG B CA 1
ATOM 1923 C C . ARG B 1 50 ? -21.172 12.539 8.82 1 95.56 50 ARG B C 1
ATOM 1925 O O . ARG B 1 50 ? -20 12.586 9.203 1 95.56 50 ARG B O 1
ATOM 1932 N N . ASP B 1 51 ? -21.547 12.617 7.559 1 94.75 51 ASP B N 1
ATOM 1933 C CA . ASP B 1 51 ? -20.531 12.641 6.5 1 94.75 51 ASP B CA 1
ATOM 1934 C C . ASP B 1 51 ? -19.656 13.891 6.598 1 94.75 51 ASP B C 1
ATOM 1936 O O . ASP B 1 51 ? -18.453 13.828 6.363 1 94.75 51 ASP B O 1
ATOM 1940 N N . VAL B 1 52 ? -20.281 14.922 6.922 1 96.38 52 VAL B N 1
ATOM 1941 C CA . VAL B 1 52 ? -19.531 16.156 7.051 1 96.38 52 VAL B CA 1
ATOM 1942 C C . VAL B 1 52 ? -18.625 16.094 8.273 1 96.38 52 VAL B C 1
ATOM 1944 O O . VAL B 1 52 ? -17.484 16.578 8.242 1 96.38 52 VAL B O 1
ATOM 1947 N N . VAL B 1 53 ? -19.062 15.477 9.367 1 97.12 53 VAL B N 1
ATOM 1948 C CA . VAL B 1 53 ? -18.219 15.281 10.547 1 97.12 53 VAL B CA 1
ATOM 1949 C C . VAL B 1 53 ? -16.969 14.484 10.172 1 97.12 53 VAL B C 1
ATOM 1951 O O . VAL B 1 53 ? -15.852 14.883 10.484 1 97.12 53 VAL B O 1
ATOM 1954 N N . LEU B 1 54 ? -17.172 13.422 9.445 1 96.88 54 LEU B N 1
ATOM 1955 C CA . LEU B 1 54 ? -16.078 12.539 9.078 1 96.88 54 LEU B CA 1
ATOM 1956 C C . LEU B 1 54 ? -15.141 13.219 8.078 1 96.88 54 LEU B C 1
ATOM 1958 O O . LEU B 1 54 ? -13.922 13.055 8.148 1 96.88 54 LEU B O 1
ATOM 1962 N N . ALA B 1 55 ? -15.711 13.93 7.156 1 97.06 55 ALA B N 1
ATOM 1963 C CA . ALA B 1 55 ? -14.898 14.664 6.191 1 97.06 55 ALA B CA 1
ATOM 1964 C C . ALA B 1 55 ? -14.031 15.711 6.887 1 97.06 55 ALA B C 1
ATOM 1966 O O . ALA B 1 55 ? -12.852 15.859 6.562 1 97.06 55 ALA B O 1
ATOM 1967 N N . ARG B 1 56 ? -14.617 16.406 7.844 1 97.44 56 ARG B N 1
ATOM 1968 C CA . ARG B 1 56 ? -13.875 17.422 8.578 1 97.44 56 ARG B CA 1
ATOM 1969 C C . ARG B 1 56 ? -12.797 16.797 9.453 1 97.44 56 ARG B C 1
ATOM 1971 O O . ARG B 1 56 ? -11.703 17.344 9.602 1 97.44 56 ARG B O 1
ATOM 1978 N N . LEU B 1 57 ? -13.117 15.695 10.047 1 98.06 57 LEU B N 1
ATOM 1979 C CA . LEU B 1 57 ? -12.102 14.953 10.789 1 98.06 57 LEU B CA 1
ATOM 1980 C C . LEU B 1 57 ? -10.938 14.562 9.883 1 98.06 57 LEU B C 1
ATOM 1982 O O . LEU B 1 57 ? -9.773 14.742 10.25 1 98.06 57 LEU B O 1
ATOM 1986 N N . TRP B 1 58 ? -11.258 14.062 8.75 1 97.88 58 TRP B N 1
ATOM 1987 C CA . TRP B 1 58 ? -10.234 13.688 7.785 1 97.88 58 TRP B CA 1
ATOM 1988 C C . TRP B 1 58 ? -9.391 14.891 7.387 1 97.88 58 TRP B C 1
ATOM 1990 O O . TRP B 1 58 ? -8.156 14.828 7.391 1 97.88 58 TRP B O 1
ATOM 2000 N N . LEU B 1 59 ? -10.023 15.969 7.109 1 97.88 59 LEU B N 1
ATOM 2001 C CA . LEU B 1 59 ? -9.328 17.188 6.723 1 97.88 59 LEU B CA 1
ATOM 2002 C C . LEU B 1 59 ? -8.391 17.656 7.832 1 97.88 59 LEU B C 1
ATOM 2004 O O . LEU B 1 59 ? -7.25 18.047 7.562 1 97.88 59 LEU B O 1
ATOM 2008 N N . ARG B 1 60 ? -8.883 17.625 9.008 1 97.94 60 ARG B N 1
ATOM 2009 C CA . ARG B 1 60 ? -8.039 18.016 10.133 1 97.94 60 ARG B CA 1
ATOM 2010 C C . ARG B 1 60 ? -6.836 17.094 10.266 1 97.94 60 ARG B C 1
ATOM 2012 O O . ARG B 1 60 ? -5.719 17.531 10.523 1 97.94 60 ARG B O 1
ATOM 2019 N N . SER B 1 61 ? -7.062 15.812 10.141 1 98.06 61 SER B N 1
ATOM 2020 C CA . SER B 1 61 ? -5.992 14.828 10.242 1 98.06 61 SER B CA 1
ATOM 2021 C C . SER B 1 61 ? -4.949 15.031 9.148 1 98.06 61 SER B C 1
ATOM 2023 O O . SER B 1 61 ? -3.746 14.969 9.414 1 98.06 61 SER B O 1
ATOM 2025 N N . VAL B 1 62 ? -5.371 15.305 7.938 1 98.06 62 VAL B N 1
ATOM 2026 C CA . VAL B 1 62 ? -4.461 15.578 6.832 1 98.06 62 VAL B CA 1
ATOM 2027 C C . VAL B 1 62 ? -3.637 16.828 7.137 1 98.06 62 VAL B C 1
ATOM 2029 O O . VAL B 1 62 ? -2.418 16.828 6.957 1 98.06 62 VAL B O 1
ATOM 2032 N N . GLY B 1 63 ? -4.348 17.828 7.594 1 98.12 63 GLY B N 1
ATOM 2033 C CA . GLY B 1 63 ? -3.66 19.062 7.934 1 98.12 63 GLY B CA 1
ATOM 2034 C C . GLY B 1 63 ? -2.578 18.875 8.977 1 98.12 63 GLY B C 1
ATOM 2035 O O . GLY B 1 63 ? -1.469 19.391 8.836 1 98.12 63 GLY B O 1
ATOM 2036 N N . ARG B 1 64 ? -2.902 18.172 10.031 1 98.19 64 ARG B N 1
ATOM 2037 C CA . ARG B 1 64 ? -1.942 17.922 11.102 1 98.19 64 ARG B CA 1
ATOM 2038 C C . ARG B 1 64 ? -0.761 17.109 10.602 1 98.19 64 ARG B C 1
ATOM 2040 O O . ARG B 1 64 ? 0.39 17.391 10.938 1 98.19 64 ARG B O 1
ATOM 2047 N N . PHE B 1 65 ? -1.017 16.141 9.852 1 98.69 65 PHE B N 1
ATOM 2048 C CA . PHE B 1 65 ? 0.039 15.344 9.242 1 98.69 65 PHE B CA 1
ATOM 2049 C C . PHE B 1 65 ? 0.94 16.203 8.367 1 98.69 65 PHE B C 1
ATOM 2051 O O . PHE B 1 65 ? 2.166 16.141 8.477 1 98.69 65 PHE B O 1
ATOM 2058 N N . GLN B 1 66 ? 0.347 17.016 7.492 1 98.56 66 GLN B N 1
ATOM 2059 C CA . GLN B 1 66 ? 1.095 17.812 6.527 1 98.56 66 GLN B CA 1
ATOM 2060 C C . GLN B 1 66 ? 1.87 18.938 7.227 1 98.56 66 GLN B C 1
ATOM 2062 O O . GLN B 1 66 ? 2.914 19.375 6.734 1 98.56 66 GLN B O 1
ATOM 2067 N N . ALA B 1 67 ? 1.376 19.406 8.391 1 98.56 67 ALA B N 1
ATOM 2068 C CA . ALA B 1 67 ? 2.111 20.406 9.156 1 98.56 67 ALA B CA 1
ATOM 2069 C C . ALA B 1 67 ? 3.523 19.922 9.469 1 98.56 67 ALA B C 1
ATOM 2071 O O . ALA B 1 67 ? 4.48 20.703 9.406 1 98.56 67 ALA B O 1
ATOM 2072 N N . GLY B 1 68 ? 3.619 18.641 9.789 1 98.5 68 GLY B N 1
ATOM 2073 C CA . GLY B 1 68 ? 4.934 18.078 10.039 1 98.5 68 GLY B CA 1
ATOM 2074 C C . GLY B 1 68 ? 5.832 18.094 8.812 1 98.5 68 GLY B C 1
ATOM 2075 O O . GLY B 1 68 ? 7.039 18.312 8.93 1 98.5 68 GLY B O 1
ATOM 2076 N N . LEU B 1 69 ? 5.301 17.906 7.699 1 98.56 69 LEU B N 1
ATOM 2077 C CA . LEU B 1 69 ? 6.062 17.938 6.453 1 98.56 69 LEU B CA 1
ATOM 2078 C C . LEU B 1 69 ? 6.562 19.344 6.164 1 98.56 69 LEU B C 1
ATOM 2080 O O . LEU B 1 69 ? 7.719 19.531 5.781 1 98.56 69 LEU B O 1
ATOM 2084 N N . PHE B 1 70 ? 5.676 20.297 6.352 1 98.5 70 PHE B N 1
ATOM 2085 C CA . PHE B 1 70 ? 6.059 21.703 6.137 1 98.5 70 PHE B CA 1
ATOM 2086 C C . PHE B 1 70 ? 7.148 22.109 7.117 1 98.5 70 PHE B C 1
ATOM 2088 O O . PHE B 1 70 ? 8.07 22.844 6.75 1 98.5 70 PHE B O 1
ATOM 2095 N N . ASP B 1 71 ? 7.031 21.656 8.336 1 98.5 71 ASP B N 1
ATOM 2096 C CA . ASP B 1 71 ? 8.047 21.953 9.336 1 98.5 71 ASP B CA 1
ATOM 2097 C C . ASP B 1 71 ? 9.406 21.391 8.922 1 98.5 71 ASP B C 1
ATOM 2099 O O . ASP B 1 71 ? 10.438 22.062 9.078 1 98.5 71 ASP B O 1
ATOM 2103 N N . ILE B 1 72 ? 9.422 20.219 8.43 1 98.44 72 ILE B N 1
ATOM 2104 C CA . ILE B 1 72 ? 10.648 19.578 7.98 1 98.44 72 ILE B CA 1
ATOM 2105 C C . ILE B 1 72 ? 11.297 20.406 6.875 1 98.44 72 ILE B C 1
ATOM 2107 O O . ILE B 1 72 ? 12.5 20.656 6.902 1 98.44 72 ILE B O 1
ATOM 2111 N N . ALA B 1 73 ? 10.469 20.797 5.918 1 97.81 73 ALA B N 1
ATOM 2112 C CA . ALA B 1 73 ? 10.977 21.594 4.797 1 97.81 73 ALA B CA 1
ATOM 2113 C C . ALA B 1 73 ? 11.516 22.938 5.277 1 97.81 73 ALA B C 1
ATOM 2115 O O . ALA B 1 73 ? 12.594 23.359 4.855 1 97.81 73 ALA B O 1
ATOM 2116 N N . ALA B 1 74 ? 10.766 23.594 6.168 1 97.88 74 ALA B N 1
ATOM 2117 C CA . ALA B 1 74 ? 11.164 24.891 6.688 1 97.88 74 ALA B CA 1
ATOM 2118 C C . ALA B 1 74 ? 12.477 24.797 7.469 1 97.88 74 ALA B C 1
ATOM 2120 O O . ALA B 1 74 ? 13.383 25.609 7.281 1 97.88 74 ALA B O 1
ATOM 2121 N N . GLN B 1 75 ? 12.562 23.828 8.328 1 98 75 GLN B N 1
ATOM 2122 C CA . GLN B 1 75 ? 13.781 23.609 9.109 1 98 75 GLN B CA 1
ATOM 2123 C C . GLN B 1 75 ? 14.961 23.266 8.203 1 98 75 GLN B C 1
ATOM 2125 O O . GLN B 1 75 ? 16.078 23.734 8.43 1 98 75 GLN B O 1
ATOM 2130 N N . GLY B 1 76 ? 14.664 22.406 7.246 1 97.44 76 GLY B N 1
ATOM 2131 C CA . GLY B 1 76 ? 15.711 22.078 6.293 1 97.44 76 GLY B CA 1
ATOM 2132 C C . GLY B 1 76 ? 16.25 23.281 5.543 1 97.44 76 GLY B C 1
ATOM 2133 O O . GLY B 1 76 ? 17.453 23.406 5.355 1 97.44 76 GLY B O 1
ATOM 2134 N N . ASP B 1 77 ? 15.406 24.141 5.121 1 95.69 77 ASP B N 1
ATOM 2135 C CA . ASP B 1 77 ? 15.805 25.375 4.445 1 95.69 77 ASP B CA 1
ATOM 2136 C C . ASP B 1 77 ? 16.672 26.234 5.355 1 95.69 77 ASP B C 1
ATOM 2138 O O . ASP B 1 77 ? 17.719 26.734 4.934 1 95.69 77 ASP B O 1
ATOM 2142 N N . ALA B 1 78 ? 16.203 26.375 6.547 1 97.38 78 ALA B N 1
ATOM 2143 C CA . ALA B 1 78 ? 16.922 27.188 7.512 1 97.38 78 ALA B CA 1
ATOM 2144 C C . ALA B 1 78 ? 18.328 26.641 7.762 1 97.38 78 ALA B C 1
ATOM 2146 O O . ALA B 1 78 ? 19.281 27.391 7.918 1 97.38 78 ALA B O 1
ATOM 2147 N N . ASP B 1 79 ? 18.5 25.344 7.73 1 97.44 79 ASP B N 1
ATOM 2148 C CA . ASP B 1 79 ? 19.766 24.688 8.062 1 97.44 79 ASP B CA 1
ATOM 2149 C C . ASP B 1 79 ? 20.609 24.453 6.816 1 97.44 79 ASP B C 1
ATOM 2151 O O . ASP B 1 79 ? 21.734 23.953 6.906 1 97.44 79 ASP B O 1
ATOM 2155 N N . GLY B 1 80 ? 20.094 24.797 5.703 1 96.94 80 GLY B N 1
ATOM 2156 C CA . GLY B 1 80 ? 20.812 24.547 4.461 1 96.94 80 GLY B CA 1
ATOM 2157 C C . GLY B 1 80 ? 20.922 23.078 4.113 1 96.94 80 GLY B C 1
ATOM 2158 O O . GLY B 1 80 ? 21.938 22.641 3.561 1 96.94 80 GLY B O 1
ATOM 2159 N N . GLU B 1 81 ? 19.906 22.328 4.469 1 97.12 81 GLU B N 1
ATOM 2160 C CA . GLU B 1 81 ? 19.891 20.891 4.195 1 97.12 81 GLU B CA 1
ATOM 2161 C C . GLU B 1 81 ? 19.672 20.625 2.709 1 97.12 81 GLU B C 1
ATOM 2163 O O . GLU B 1 81 ? 18.844 21.281 2.062 1 97.12 81 GLU B O 1
ATOM 2168 N N . PRO B 1 82 ? 20.469 19.656 2.152 1 97.06 82 PRO B N 1
ATOM 2169 C CA . PRO B 1 82 ? 20.203 19.297 0.76 1 97.06 82 PRO B CA 1
ATOM 2170 C C . PRO B 1 82 ? 18.766 18.828 0.536 1 97.06 82 PRO B C 1
ATOM 2172 O O . PRO B 1 82 ? 18.188 18.141 1.377 1 97.06 82 PRO B O 1
ATOM 2175 N N . PRO B 1 83 ? 18.156 19.234 -0.555 1 96.88 83 PRO B N 1
ATOM 2176 C CA . PRO B 1 83 ? 16.75 18.906 -0.827 1 96.88 83 PRO B CA 1
ATOM 2177 C C . PRO B 1 83 ? 16.484 17.391 -0.775 1 96.88 83 PRO B C 1
ATOM 2179 O O . PRO B 1 83 ? 15.406 16.984 -0.341 1 96.88 83 PRO B O 1
ATOM 2182 N N . LEU B 1 84 ? 17.422 16.641 -1.227 1 96.69 84 LEU B N 1
ATOM 2183 C CA . LEU B 1 84 ? 17.25 15.195 -1.2 1 96.69 84 LEU B CA 1
ATOM 2184 C C . LEU B 1 84 ? 17.078 14.695 0.229 1 96.69 84 LEU B C 1
ATOM 2186 O O . LEU B 1 84 ? 16.219 13.836 0.492 1 96.69 84 LEU B O 1
ATOM 2190 N N . ASP B 1 85 ? 17.828 15.219 1.129 1 97.69 85 ASP B N 1
ATOM 2191 C CA . ASP B 1 85 ? 17.719 14.836 2.533 1 97.69 85 ASP B CA 1
ATOM 2192 C C . ASP B 1 85 ? 16.391 15.281 3.123 1 97.69 85 ASP B C 1
ATOM 2194 O O . ASP B 1 85 ? 15.805 14.586 3.961 1 97.69 85 ASP B O 1
ATOM 2198 N N . MET B 1 86 ? 15.922 16.422 2.715 1 98.19 86 MET B N 1
ATOM 2199 C CA . MET B 1 86 ? 14.609 16.891 3.146 1 98.19 86 MET B CA 1
ATOM 2200 C C . MET B 1 86 ? 13.516 15.938 2.697 1 98.19 86 MET B C 1
ATOM 2202 O O . MET B 1 86 ? 12.625 15.586 3.48 1 98.19 86 MET B O 1
ATOM 2206 N N . LEU B 1 87 ? 13.633 15.492 1.445 1 98.44 87 LEU B N 1
ATOM 2207 C CA . LEU B 1 87 ? 12.656 14.539 0.919 1 98.44 87 LEU B CA 1
ATOM 2208 C C . LEU B 1 87 ? 12.695 13.234 1.701 1 98.44 87 LEU B C 1
ATOM 2210 O O . LEU B 1 87 ? 11.648 12.641 1.983 1 98.44 87 LEU B O 1
ATOM 2214 N N . VAL B 1 88 ? 13.852 12.797 2.061 1 98.75 88 VAL B N 1
ATOM 2215 C CA . VAL B 1 88 ? 13.992 11.57 2.838 1 98.75 88 VAL B CA 1
ATOM 2216 C C . VAL B 1 88 ? 13.352 11.758 4.215 1 98.75 88 VAL B C 1
ATOM 2218 O O . VAL B 1 88 ? 12.633 10.883 4.691 1 98.75 88 VAL B O 1
ATOM 2221 N N . ARG B 1 89 ? 13.578 12.852 4.863 1 98.75 89 ARG B N 1
ATOM 2222 C CA . ARG B 1 89 ? 12.977 13.133 6.164 1 98.75 89 ARG B CA 1
ATOM 2223 C C . ARG B 1 89 ? 11.461 13.195 6.059 1 98.75 89 ARG B C 1
ATOM 2225 O O . ARG B 1 89 ? 10.75 12.734 6.961 1 98.75 89 ARG B O 1
ATOM 2232 N N . MET B 1 90 ? 11.023 13.805 4.992 1 98.69 90 MET B N 1
ATOM 2233 C CA . MET B 1 90 ? 9.586 13.859 4.766 1 98.69 90 MET B CA 1
ATOM 2234 C C . MET B 1 90 ? 9 12.461 4.613 1 98.69 90 MET B C 1
ATOM 2236 O O . MET B 1 90 ? 7.941 12.164 5.168 1 98.69 90 MET B O 1
ATOM 2240 N N . ALA B 1 91 ? 9.664 11.594 3.871 1 98.81 91 ALA B N 1
ATOM 2241 C CA . ALA B 1 91 ? 9.219 10.211 3.725 1 98.81 91 ALA B CA 1
ATOM 2242 C C . ALA B 1 91 ? 9.172 9.5 5.078 1 98.81 91 ALA B C 1
ATOM 2244 O O . ALA B 1 91 ? 8.203 8.812 5.391 1 98.81 91 ALA B O 1
ATOM 2245 N N . VAL B 1 92 ? 10.18 9.68 5.887 1 98.88 92 VAL B N 1
ATOM 2246 C CA . VAL B 1 92 ? 10.297 9.016 7.18 1 98.88 92 VAL B CA 1
ATOM 2247 C C . VAL B 1 92 ? 9.258 9.562 8.148 1 98.88 92 VAL B C 1
ATOM 2249 O O . VAL B 1 92 ? 8.844 8.883 9.086 1 98.88 92 VAL B O 1
ATOM 2252 N N . HIS B 1 93 ? 8.805 10.797 7.914 1 98.81 93 HIS B N 1
ATOM 2253 C CA . HIS B 1 93 ? 7.746 11.391 8.727 1 98.81 93 HIS B CA 1
ATOM 2254 C C . HIS B 1 93 ? 6.488 10.523 8.711 1 98.81 93 HIS B C 1
ATOM 2256 O O . HIS B 1 93 ? 5.75 10.477 9.695 1 98.81 93 HIS B O 1
ATOM 2262 N N . VAL B 1 94 ? 6.301 9.766 7.691 1 98.75 94 VAL B N 1
ATOM 2263 C CA . VAL B 1 94 ? 5.086 8.977 7.523 1 98.75 94 VAL B CA 1
ATOM 2264 C C . VAL B 1 94 ? 5.016 7.902 8.609 1 98.75 94 VAL B C 1
ATOM 2266 O O . VAL B 1 94 ? 4.117 7.922 9.453 1 98.75 94 VAL B O 1
ATOM 2269 N N . PRO B 1 95 ? 5.988 6.98 8.648 1 98.69 95 PRO B N 1
ATOM 2270 C CA . PRO B 1 95 ? 5.895 5.973 9.703 1 98.69 95 PRO B CA 1
ATOM 2271 C C . PRO B 1 95 ? 6.004 6.574 11.109 1 98.69 95 PRO B C 1
ATOM 2273 O O . PRO B 1 95 ? 5.363 6.086 12.039 1 98.69 95 PRO B O 1
ATOM 2276 N N . ARG B 1 96 ? 6.75 7.598 11.328 1 98.75 96 ARG B N 1
ATOM 2277 C CA . ARG B 1 96 ? 6.898 8.211 12.641 1 98.75 96 ARG B CA 1
ATOM 2278 C C . ARG B 1 96 ? 5.586 8.828 13.117 1 98.75 96 ARG B C 1
ATOM 2280 O O . ARG B 1 96 ? 5.203 8.672 14.281 1 98.75 96 ARG B O 1
ATOM 2287 N N . TYR B 1 97 ? 4.973 9.531 12.188 1 98.75 97 TYR B N 1
ATOM 2288 C CA . TYR B 1 97 ? 3.686 10.117 12.531 1 98.75 97 TYR B CA 1
ATOM 2289 C C . TYR B 1 97 ? 2.674 9.047 12.906 1 98.75 97 TYR B C 1
ATOM 2291 O O . TYR B 1 97 ? 1.972 9.164 13.906 1 98.75 97 TYR B O 1
ATOM 2299 N N . CYS B 1 98 ? 2.602 8.016 12.078 1 98.56 98 CYS B N 1
ATOM 2300 C CA . CYS B 1 98 ? 1.658 6.926 12.32 1 98.56 98 CYS B CA 1
ATOM 2301 C C . CYS B 1 98 ? 1.932 6.246 13.648 1 98.56 98 CYS B C 1
ATOM 2303 O O . CYS B 1 98 ? 1.004 5.801 14.328 1 98.56 98 CYS B O 1
ATOM 2305 N N . ARG B 1 99 ? 3.18 6.152 14 1 98.25 99 ARG B N 1
ATOM 2306 C CA . ARG B 1 99 ? 3.564 5.555 15.273 1 98.25 99 ARG B CA 1
ATOM 2307 C C . ARG B 1 99 ? 3.162 6.449 16.438 1 98.25 99 ARG B C 1
ATOM 2309 O O . ARG B 1 99 ? 2.682 5.965 17.469 1 98.25 99 ARG B O 1
ATOM 2316 N N . ARG B 1 100 ? 3.273 7.73 16.312 1 98 100 ARG B N 1
ATOM 2317 C CA . ARG B 1 100 ? 3.021 8.688 17.375 1 98 100 ARG B CA 1
ATOM 2318 C C . ARG B 1 100 ? 1.534 9 17.5 1 98 100 ARG B C 1
ATOM 2320 O O . ARG B 1 100 ? 1.04 9.289 18.594 1 98 100 ARG B O 1
ATOM 2327 N N . HIS B 1 101 ? 0.867 8.945 16.375 1 97.94 101 HIS B N 1
ATOM 2328 C CA . HIS B 1 101 ? -0.551 9.281 16.328 1 97.94 101 HIS B CA 1
ATOM 2329 C C . HIS B 1 101 ? -1.36 8.172 15.656 1 97.94 101 HIS B C 1
ATOM 2331 O O . HIS B 1 101 ? -1.958 8.383 14.602 1 97.94 101 HIS B O 1
ATOM 2337 N N . PRO B 1 102 ? -1.464 7.055 16.344 1 97.88 102 PRO B N 1
ATOM 2338 C CA . PRO B 1 102 ? -2.096 5.895 15.711 1 97.88 102 PRO B CA 1
ATOM 2339 C C . PRO B 1 102 ? -3.553 6.148 15.336 1 97.88 102 PRO B C 1
ATOM 2341 O O . PRO B 1 102 ? -4.012 5.688 14.281 1 97.88 102 PRO B O 1
ATOM 2344 N N . ASP B 1 103 ? -4.281 6.906 16.141 1 97.81 103 ASP B N 1
ATOM 2345 C CA . ASP B 1 103 ? -5.676 7.184 15.836 1 97.81 103 ASP B CA 1
ATOM 2346 C C . ASP B 1 103 ? -5.793 8.07 14.594 1 97.81 103 ASP B C 1
ATOM 2348 O O . ASP B 1 103 ? -6.613 7.809 13.711 1 97.81 103 ASP B O 1
ATOM 2352 N N . GLU B 1 104 ? -5.004 9.078 14.5 1 98 104 GLU B N 1
ATOM 2353 C CA . GLU B 1 104 ? -5.035 9.977 13.344 1 98 104 GLU B CA 1
ATOM 2354 C C . GLU B 1 104 ? -4.59 9.258 12.078 1 98 104 GLU B C 1
ATOM 2356 O O . GLU B 1 104 ? -5.082 9.555 10.984 1 98 104 GLU B O 1
ATOM 2361 N N . ALA B 1 105 ? -3.648 8.328 12.25 1 97.94 105 ALA B N 1
ATOM 2362 C CA . ALA B 1 105 ? -3.203 7.535 11.102 1 97.94 105 ALA B CA 1
ATOM 2363 C C . ALA B 1 105 ? -4.367 6.777 10.477 1 97.94 105 ALA B C 1
ATOM 2365 O O . ALA B 1 105 ? -4.484 6.711 9.25 1 97.94 105 ALA B O 1
ATOM 2366 N N . VAL B 1 106 ? -5.207 6.277 11.32 1 97.38 106 VAL B N 1
ATOM 2367 C CA . VAL B 1 106 ? -6.398 5.582 10.844 1 97.38 106 VAL B CA 1
ATOM 2368 C C . VAL B 1 106 ? -7.332 6.57 10.148 1 97.38 106 VAL B C 1
ATOM 2370 O O . VAL B 1 106 ? -7.836 6.293 9.055 1 97.38 106 VAL B O 1
ATOM 2373 N N . ALA B 1 107 ? -7.516 7.719 10.719 1 97.44 107 ALA B N 1
ATOM 2374 C CA . ALA B 1 107 ? -8.406 8.734 10.164 1 97.44 107 ALA B CA 1
ATOM 2375 C C . ALA B 1 107 ? -7.922 9.211 8.797 1 97.44 107 ALA B C 1
ATOM 2377 O O . ALA B 1 107 ? -8.727 9.547 7.93 1 97.44 107 ALA B O 1
ATOM 2378 N N . LEU B 1 108 ? -6.617 9.18 8.586 1 96.81 108 LEU B N 1
ATOM 2379 C CA . LEU B 1 108 ? -6.027 9.602 7.32 1 96.81 108 LEU B CA 1
ATOM 2380 C C . LEU B 1 108 ? -6.457 8.688 6.18 1 96.81 108 LEU B C 1
ATOM 2382 O O . LEU B 1 108 ? -6.496 9.102 5.023 1 96.81 108 LEU B O 1
ATOM 2386 N N . THR B 1 109 ? -6.832 7.492 6.512 1 94.38 109 THR B N 1
ATOM 2387 C CA . THR B 1 109 ? -7.121 6.504 5.48 1 94.38 109 THR B CA 1
ATOM 2388 C C . THR B 1 109 ? -8.625 6.387 5.246 1 94.38 109 THR B C 1
ATOM 2390 O O . THR B 1 109 ? -9.078 5.535 4.48 1 94.38 109 THR B O 1
ATOM 2393 N N . LEU B 1 110 ? -9.43 7.203 5.895 1 92.31 110 LEU B N 1
A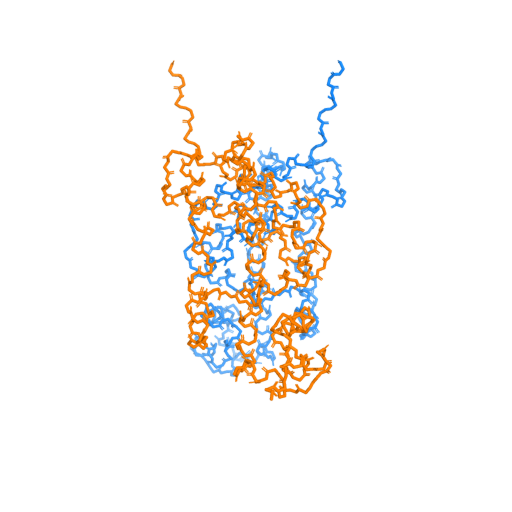TOM 2394 C CA . LEU B 1 110 ? -10.875 7.137 5.758 1 92.31 110 LEU B CA 1
ATOM 2395 C C . LEU B 1 110 ? -11.297 7.355 4.309 1 92.31 110 LEU B C 1
ATOM 2397 O O . LEU B 1 110 ? -12.219 6.695 3.818 1 92.31 110 LEU B O 1
ATOM 2401 N N . TYR B 1 111 ? -10.57 8.328 3.748 1 89.94 111 TYR B N 1
ATOM 2402 C CA . TYR B 1 111 ? -11 8.711 2.408 1 89.94 111 TYR B CA 1
ATOM 2403 C C . TYR B 1 111 ? -9.805 8.859 1.473 1 89.94 111 TYR B C 1
ATOM 2405 O O . TYR B 1 111 ? -8.688 9.102 1.923 1 89.94 111 TYR B O 1
ATOM 2413 N N . ARG B 1 112 ? -10.172 8.586 0.238 1 85.75 112 ARG B N 1
ATOM 2414 C CA . ARG B 1 112 ? -9.359 9.148 -0.838 1 85.75 112 ARG B CA 1
ATOM 2415 C C . ARG B 1 112 ? -9.922 10.492 -1.294 1 85.75 112 ARG B C 1
ATOM 2417 O O . ARG B 1 112 ? -11.141 10.664 -1.395 1 85.75 112 ARG B O 1
ATOM 2424 N N . GLN B 1 113 ? -8.992 11.328 -1.488 1 83.19 113 GLN B N 1
ATOM 2425 C CA . GLN B 1 113 ? -9.43 12.672 -1.836 1 83.19 113 GLN B CA 1
ATOM 2426 C C . GLN B 1 113 ? -10.391 12.648 -3.021 1 83.19 113 GLN B C 1
ATOM 2428 O O . GLN B 1 113 ? -11.453 13.273 -2.977 1 83.19 113 GLN B O 1
ATOM 2433 N N . ASP B 1 114 ? -10.031 11.922 -4.09 1 84.12 114 ASP B N 1
ATOM 2434 C CA . ASP B 1 114 ? -10.82 11.914 -5.32 1 84.12 114 ASP B CA 1
ATOM 2435 C C . ASP B 1 114 ? -12.203 11.32 -5.082 1 84.12 114 ASP B C 1
ATOM 2437 O O . ASP B 1 114 ? -13.203 11.836 -5.59 1 84.12 114 ASP B O 1
ATOM 2441 N N . ARG B 1 115 ? -12.32 10.352 -4.301 1 84.06 115 ARG B N 1
ATOM 2442 C CA . ARG B 1 115 ? -13.594 9.711 -4.008 1 84.06 115 ARG B CA 1
ATOM 2443 C C . ARG B 1 115 ? -14.469 10.602 -3.123 1 84.06 115 ARG B C 1
ATOM 2445 O O . ARG B 1 115 ? -15.672 10.727 -3.354 1 84.06 115 ARG B O 1
ATOM 2452 N N . LEU B 1 116 ? -13.766 11.203 -2.199 1 88.06 116 LEU B N 1
ATOM 2453 C CA . LEU B 1 116 ? -14.5 12.07 -1.283 1 88.06 116 LEU B CA 1
ATOM 2454 C C . LEU B 1 116 ? -15.047 13.289 -2.012 1 88.06 116 LEU B C 1
ATOM 2456 O O . LEU B 1 116 ? -16.156 13.75 -1.719 1 88.06 116 LEU B O 1
ATOM 2460 N N . LEU B 1 117 ? -14.375 13.766 -2.979 1 88.5 117 LEU B N 1
ATOM 2461 C CA . LEU B 1 117 ? -14.797 14.945 -3.73 1 88.5 117 LEU B CA 1
ATOM 2462 C C . LEU B 1 117 ? -16.047 14.656 -4.543 1 88.5 117 LEU B C 1
ATOM 2464 O O . LEU B 1 117 ? -16.859 15.555 -4.793 1 88.5 117 LEU B O 1
ATOM 2468 N N . ARG B 1 118 ? -16.266 13.453 -4.898 1 87.69 118 ARG B N 1
ATOM 2469 C CA . ARG B 1 118 ? -17.406 13.07 -5.723 1 87.69 118 ARG B CA 1
ATOM 2470 C C . ARG B 1 118 ? -18.688 13.039 -4.895 1 87.69 118 ARG B C 1
ATOM 2472 O O . ARG B 1 118 ? -19.781 13.281 -5.414 1 87.69 118 ARG B O 1
ATOM 2479 N N . ASP B 1 119 ? -18.625 12.766 -3.609 1 86.75 119 ASP B N 1
ATOM 2480 C CA . ASP B 1 119 ? -19.812 12.461 -2.814 1 86.75 119 ASP B CA 1
ATOM 2481 C C . ASP B 1 119 ? -19.938 13.422 -1.636 1 86.75 119 ASP B C 1
ATOM 2483 O O . ASP B 1 119 ? -20.906 13.344 -0.869 1 86.75 119 ASP B O 1
ATOM 2487 N N . CYS B 1 120 ? -19.125 14.398 -1.551 1 87.44 120 CYS B N 1
ATOM 2488 C CA . CYS B 1 120 ? -19.078 15.227 -0.347 1 87.44 120 CYS B CA 1
ATOM 2489 C C . CYS B 1 120 ? -20.125 16.328 -0.403 1 87.44 120 CYS B C 1
ATOM 2491 O O . CYS B 1 120 ? -20.625 16.672 -1.479 1 87.44 120 CYS B O 1
ATOM 2493 N N . HIS B 1 121 ? -20.484 16.828 0.722 1 88.81 121 HIS B N 1
ATOM 2494 C CA . HIS B 1 121 ? -21.328 18 0.846 1 88.81 121 HIS B CA 1
ATOM 2495 C C . HIS B 1 121 ? -20.625 19.25 0.305 1 88.81 121 HIS B C 1
ATOM 2497 O O . HIS B 1 121 ? -19.406 19.391 0.468 1 88.81 121 HIS B O 1
ATOM 2503 N N . ASP B 1 122 ? -21.359 20.156 -0.215 1 90.69 122 ASP B N 1
ATOM 2504 C CA . ASP B 1 122 ? -20.812 21.359 -0.84 1 90.69 122 ASP B CA 1
ATOM 2505 C C . ASP B 1 122 ? -20.016 22.188 0.159 1 90.69 122 ASP B C 1
ATOM 2507 O O . ASP B 1 122 ? -19.031 22.828 -0.215 1 90.69 122 ASP B O 1
ATOM 2511 N N . SER B 1 123 ? -20.359 22.141 1.365 1 90.62 123 SER B N 1
ATOM 2512 C CA . SER B 1 123 ? -19.766 22.984 2.387 1 90.62 123 SER B CA 1
ATOM 2513 C C . SER B 1 123 ? -18.297 22.625 2.629 1 90.62 123 SER B C 1
ATOM 2515 O O . SER B 1 123 ? -17.516 23.438 3.109 1 90.62 123 SER B O 1
ATOM 2517 N N . VAL B 1 124 ? -17.906 21.391 2.275 1 94.5 124 VAL B N 1
ATOM 2518 C CA . VAL B 1 124 ? -16.547 20.969 2.564 1 94.5 124 VAL B CA 1
ATOM 2519 C C . VAL B 1 124 ? -15.781 20.766 1.26 1 94.5 124 VAL B C 1
ATOM 2521 O O . VAL B 1 124 ? -14.57 20.516 1.273 1 94.5 124 VAL B O 1
ATOM 2524 N N . ARG B 1 125 ? -16.391 20.875 0.126 1 94.75 125 ARG B N 1
ATOM 2525 C CA . ARG B 1 125 ? -15.836 20.562 -1.186 1 94.75 125 ARG B CA 1
ATOM 2526 C C . ARG B 1 125 ? -14.594 21.391 -1.477 1 94.75 125 ARG B C 1
ATOM 2528 O O . ARG B 1 125 ? -13.555 20.859 -1.881 1 94.75 125 ARG B O 1
ATOM 2535 N N . PRO B 1 126 ? -14.633 22.734 -1.212 1 95.06 126 PRO B N 1
ATOM 2536 C CA . PRO B 1 126 ? -13.438 23.531 -1.522 1 95.06 126 PRO B CA 1
ATOM 2537 C C . PRO B 1 126 ? -12.227 23.125 -0.681 1 95.06 126 PRO B C 1
ATOM 2539 O O . PRO B 1 126 ? -11.102 23.094 -1.187 1 95.06 126 PRO B O 1
ATOM 2542 N N . ASP B 1 127 ? -12.484 22.797 0.567 1 96.12 127 ASP B N 1
ATOM 2543 C CA . ASP B 1 127 ? -11.398 22.406 1.454 1 96.12 127 ASP B CA 1
ATOM 2544 C C . ASP B 1 127 ? -10.789 21.078 1.013 1 96.12 127 ASP B C 1
ATOM 2546 O O . ASP B 1 127 ? -9.57 20.906 1.033 1 96.12 127 ASP B O 1
ATOM 2550 N N . ILE B 1 128 ? -11.633 20.172 0.599 1 96.25 128 ILE B N 1
ATOM 2551 C CA . ILE B 1 128 ? -11.18 18.859 0.133 1 96.25 128 ILE B CA 1
ATOM 2552 C C . ILE B 1 128 ? -10.391 19.031 -1.165 1 96.25 128 ILE B C 1
ATOM 2554 O O . ILE B 1 128 ? -9.32 18.438 -1.326 1 96.25 128 ILE B O 1
ATOM 2558 N N . ALA B 1 129 ? -10.867 19.859 -2.047 1 95.5 129 ALA B N 1
ATOM 2559 C CA . ALA B 1 129 ? -10.242 20.062 -3.354 1 95.5 129 ALA B CA 1
ATOM 2560 C C . ALA B 1 129 ? -8.836 20.625 -3.209 1 95.5 129 ALA B C 1
ATOM 2562 O O . ALA B 1 129 ? -7.93 20.25 -3.965 1 95.5 129 ALA B O 1
ATOM 2563 N N . GLY B 1 130 ? -8.609 21.438 -2.188 1 95.88 130 GLY B N 1
ATOM 2564 C CA . GLY B 1 130 ? -7.332 22.125 -2.059 1 95.88 130 GLY B CA 1
ATOM 2565 C C . GLY B 1 130 ? -6.434 21.5 -1.002 1 95.88 130 GLY B C 1
ATOM 2566 O O . GLY B 1 130 ? -5.355 22.031 -0.719 1 95.88 130 GLY B O 1
ATOM 2567 N N . VAL B 1 131 ? -6.809 20.406 -0.45 1 95.75 131 VAL B N 1
ATOM 2568 C CA . VAL B 1 131 ? -6.188 19.906 0.773 1 95.75 131 VAL B CA 1
ATOM 2569 C C . VAL B 1 131 ? -4.727 19.562 0.508 1 95.75 131 VAL B C 1
ATOM 2571 O O . VAL B 1 131 ? -3.879 19.703 1.396 1 95.75 131 VAL B O 1
ATOM 2574 N N . ASN B 1 132 ? -4.395 19.172 -0.755 1 96.38 132 ASN B N 1
ATOM 2575 C CA . ASN B 1 132 ? -3.033 18.734 -1.042 1 96.38 132 ASN B CA 1
ATOM 2576 C C . ASN B 1 132 ? -2.266 19.766 -1.855 1 96.38 132 ASN B C 1
ATOM 2578 O O . ASN B 1 132 ? -1.126 19.531 -2.26 1 96.38 132 ASN B O 1
ATOM 2582 N N . SER B 1 133 ? -2.842 20.953 -2.109 1 96.62 133 SER B N 1
ATOM 2583 C CA . SER B 1 133 ? -2.219 21.953 -2.971 1 96.62 133 SER B CA 1
ATOM 2584 C C . SER B 1 133 ? -0.88 22.406 -2.404 1 96.62 133 SER B C 1
ATOM 2586 O O . SER B 1 133 ? 0.106 22.516 -3.137 1 96.62 133 SER B O 1
ATOM 2588 N N . GLY B 1 134 ? -0.856 22.688 -1.089 1 97.06 134 GLY B N 1
ATOM 2589 C CA . GLY B 1 134 ? 0.374 23.125 -0.454 1 97.06 134 GLY B CA 1
ATOM 2590 C C . GLY B 1 134 ? 1.492 22.109 -0.537 1 97.06 134 GLY B C 1
ATOM 2591 O O . GLY B 1 134 ? 2.615 22.438 -0.919 1 97.06 134 GLY B O 1
ATOM 2592 N N . ILE B 1 135 ? 1.205 20.906 -0.252 1 97.25 135 ILE B N 1
ATOM 2593 C CA . ILE B 1 135 ? 2.227 19.859 -0.238 1 97.25 135 ILE B CA 1
ATOM 2594 C C . ILE B 1 135 ? 2.631 19.516 -1.669 1 97.25 135 ILE B C 1
ATOM 2596 O O . ILE B 1 135 ? 3.793 19.203 -1.933 1 97.25 135 ILE B O 1
ATOM 2600 N N . ASP B 1 136 ? 1.7 19.578 -2.602 1 96.44 136 ASP B N 1
ATOM 2601 C CA . ASP B 1 136 ? 2.033 19.375 -4.008 1 96.44 136 ASP B CA 1
ATOM 2602 C C . ASP B 1 136 ? 3.021 20.438 -4.492 1 96.44 136 ASP B C 1
ATOM 2604 O O . ASP B 1 136 ? 3.982 20.109 -5.195 1 96.44 136 ASP B O 1
ATOM 2608 N N . ASP B 1 137 ? 2.766 21.625 -4.117 1 97.31 137 ASP B N 1
ATOM 2609 C CA . ASP B 1 137 ? 3.672 22.703 -4.473 1 97.31 137 ASP B CA 1
ATOM 2610 C C . ASP B 1 137 ? 5.051 22.5 -3.85 1 97.31 137 ASP B C 1
ATOM 2612 O O . ASP B 1 137 ? 6.07 22.703 -4.508 1 97.31 137 ASP B O 1
ATOM 2616 N N . LEU B 1 138 ? 5.031 22.172 -2.578 1 97.69 138 LEU B N 1
ATOM 2617 C CA . LEU B 1 138 ? 6.289 21.906 -1.889 1 97.69 138 LEU B CA 1
ATOM 2618 C C . LEU B 1 138 ? 7.059 20.781 -2.582 1 97.69 138 LEU B C 1
ATOM 2620 O O . LEU B 1 138 ? 8.266 20.891 -2.809 1 97.69 138 LEU B O 1
ATOM 2624 N N . SER B 1 139 ? 6.398 19.703 -2.938 1 97.25 139 SER B N 1
ATOM 2625 C CA . SER B 1 139 ? 7.016 18.578 -3.627 1 97.25 139 SER B CA 1
ATOM 2626 C C . SER B 1 139 ? 7.613 19 -4.961 1 97.25 139 SER B C 1
ATOM 2628 O O . SER B 1 139 ? 8.719 18.594 -5.312 1 97.25 139 SER B O 1
ATOM 2630 N N . ARG B 1 140 ? 6.883 19.812 -5.691 1 96.88 140 ARG B N 1
ATOM 2631 C CA . ARG B 1 140 ? 7.371 20.312 -6.973 1 96.88 140 ARG B CA 1
ATOM 2632 C C . ARG B 1 140 ? 8.633 21.156 -6.785 1 96.88 140 ARG B C 1
ATOM 2634 O O . ARG B 1 140 ? 9.594 21.016 -7.539 1 96.88 140 ARG B O 1
ATOM 2641 N N . THR B 1 141 ? 8.609 22.016 -5.82 1 97.5 141 THR B N 1
ATOM 2642 C CA . THR B 1 141 ? 9.75 22.875 -5.523 1 97.5 141 THR B CA 1
ATOM 2643 C C . THR B 1 141 ? 10.977 22.031 -5.164 1 97.5 141 THR B C 1
ATOM 2645 O O . THR B 1 141 ? 12.062 22.266 -5.699 1 97.5 141 THR B O 1
ATOM 2648 N N . LEU B 1 142 ? 10.781 21.094 -4.301 1 97.56 142 LEU B N 1
ATOM 2649 C CA . LEU B 1 142 ? 11.898 20.25 -3.871 1 97.56 142 LEU B CA 1
ATOM 2650 C C . LEU B 1 142 ? 12.406 19.391 -5.02 1 97.56 142 LEU B C 1
ATOM 2652 O O . LEU B 1 142 ? 13.609 19.125 -5.121 1 97.56 142 LEU B O 1
ATOM 2656 N N . THR B 1 143 ? 11.484 18.938 -5.863 1 97.25 143 THR B N 1
ATOM 2657 C CA . THR B 1 143 ? 11.883 18.188 -7.047 1 97.25 143 THR B CA 1
ATOM 2658 C C . THR B 1 143 ? 12.805 19.016 -7.934 1 97.25 143 THR B C 1
ATOM 2660 O O . THR B 1 143 ? 13.852 18.547 -8.375 1 97.25 143 THR B O 1
ATOM 2663 N N . ARG B 1 144 ? 12.461 20.266 -8.156 1 96.62 144 ARG B N 1
ATOM 2664 C CA . ARG B 1 144 ? 13.273 21.156 -8.977 1 96.62 144 ARG B CA 1
ATOM 2665 C C . ARG B 1 144 ? 14.633 21.406 -8.336 1 96.62 144 ARG B C 1
ATOM 2667 O O . ARG B 1 144 ? 15.656 21.438 -9.031 1 96.62 144 ARG B O 1
ATOM 2674 N N . ARG B 1 145 ? 14.602 21.562 -7.078 1 95.88 145 ARG B N 1
ATOM 2675 C CA . ARG B 1 145 ? 15.859 21.812 -6.371 1 95.88 145 ARG B CA 1
ATOM 2676 C C . ARG B 1 145 ? 16.766 20.594 -6.418 1 95.88 145 ARG B C 1
ATOM 2678 O O . ARG B 1 145 ? 17.984 20.734 -6.477 1 95.88 145 ARG B O 1
ATOM 2685 N N . CYS B 1 146 ? 16.156 19.422 -6.383 1 95.06 146 CYS B N 1
ATOM 2686 C CA . CYS B 1 146 ? 16.906 18.172 -6.371 1 95.06 146 CYS B CA 1
ATOM 2687 C C . CYS B 1 146 ? 17.469 17.859 -7.754 1 95.06 146 CYS B C 1
ATOM 2689 O O . CYS B 1 146 ? 18.609 17.422 -7.879 1 95.06 146 CYS B O 1
ATOM 2691 N N . PHE B 1 147 ? 16.656 18.203 -8.828 1 95.06 147 PHE B N 1
ATOM 2692 C CA . PHE B 1 147 ? 17 17.641 -10.125 1 95.06 147 PHE B CA 1
ATOM 2693 C C . PHE B 1 147 ? 17.172 18.734 -11.164 1 95.06 147 PHE B C 1
ATOM 2695 O O . PHE B 1 147 ? 17.484 18.469 -12.328 1 95.06 147 PHE B O 1
ATOM 2702 N N . GLY B 1 148 ? 16.984 19.922 -10.828 1 92.94 148 GLY B N 1
ATOM 2703 C CA . GLY B 1 148 ? 17.062 21.047 -11.75 1 92.94 148 GLY B CA 1
ATOM 2704 C C . GLY B 1 148 ? 15.766 21.328 -12.469 1 92.94 148 GLY B C 1
ATOM 2705 O O . GLY B 1 148 ? 15.469 22.469 -12.812 1 92.94 148 GLY B O 1
ATOM 2706 N N . THR B 1 149 ? 15 20.219 -12.781 1 91.06 149 THR B N 1
ATOM 2707 C CA . THR B 1 149 ? 13.688 20.328 -13.414 1 91.06 149 THR B CA 1
ATOM 2708 C C . THR B 1 149 ? 12.711 19.328 -12.805 1 91.06 149 THR B C 1
ATOM 2710 O O . THR B 1 149 ? 13.109 18.281 -12.297 1 91.06 149 THR B O 1
ATOM 2713 N N . ALA B 1 150 ? 11.469 19.719 -12.828 1 93.25 150 ALA B N 1
ATOM 2714 C CA . ALA B 1 150 ? 10.414 18.844 -12.344 1 93.25 150 ALA B CA 1
ATOM 2715 C C . ALA B 1 150 ? 9.648 18.203 -13.5 1 93.25 150 ALA B C 1
ATOM 2717 O O . ALA B 1 150 ? 8.453 18.469 -13.688 1 93.25 150 ALA B O 1
ATOM 2718 N N . THR B 1 151 ? 10.312 17.328 -14.219 1 94 151 THR B N 1
ATOM 2719 C CA . THR B 1 151 ? 9.648 16.594 -15.281 1 94 151 THR B CA 1
ATOM 2720 C C . THR B 1 151 ? 8.578 15.664 -14.703 1 94 151 THR B C 1
ATOM 2722 O O . THR B 1 151 ? 8.531 15.445 -13.492 1 94 151 THR B O 1
ATOM 2725 N N . LYS B 1 152 ? 7.723 15.172 -15.531 1 95.5 152 LYS B N 1
ATOM 2726 C CA . LYS B 1 152 ? 6.715 14.211 -15.094 1 95.5 152 LYS B CA 1
ATOM 2727 C C . LYS B 1 152 ? 7.367 12.992 -14.445 1 95.5 152 LYS B C 1
ATOM 2729 O O . LYS B 1 152 ? 6.91 12.508 -13.406 1 95.5 152 LYS B O 1
ATOM 2734 N N . ARG B 1 153 ? 8.438 12.492 -15.047 1 95.81 153 ARG B N 1
ATOM 2735 C CA . ARG B 1 153 ? 9.156 11.336 -14.531 1 95.81 153 ARG B CA 1
ATOM 2736 C C . ARG B 1 153 ? 9.711 11.609 -13.133 1 95.81 153 ARG B C 1
ATOM 2738 O O . ARG B 1 153 ? 9.492 10.828 -12.211 1 95.81 153 ARG B O 1
ATOM 2745 N N . ARG B 1 154 ? 10.375 12.711 -12.992 1 96.75 154 ARG B N 1
ATOM 2746 C CA . ARG B 1 154 ? 11.008 13.055 -11.719 1 96.75 154 ARG B CA 1
ATOM 2747 C C . ARG B 1 154 ? 9.961 13.312 -10.641 1 96.75 154 ARG B C 1
ATOM 2749 O O . ARG B 1 154 ? 10.133 12.891 -9.492 1 96.75 154 ARG B O 1
ATOM 2756 N N . SER B 1 155 ? 8.883 13.977 -11.016 1 97.06 155 SER B N 1
ATOM 2757 C CA . SER B 1 155 ? 7.793 14.219 -10.07 1 97.06 155 SER B CA 1
ATOM 2758 C C . SER B 1 155 ? 7.16 12.914 -9.609 1 97.06 155 SER B C 1
ATOM 2760 O O . SER B 1 155 ? 6.824 12.766 -8.43 1 97.06 155 SER B O 1
ATOM 2762 N N . THR B 1 156 ? 7 11.984 -10.492 1 96.94 156 THR B N 1
ATOM 2763 C CA . THR B 1 156 ? 6.441 10.68 -10.156 1 96.94 156 THR B CA 1
ATOM 2764 C C . THR B 1 156 ? 7.371 9.914 -9.219 1 96.94 156 THR B C 1
ATOM 2766 O O . THR B 1 156 ? 6.918 9.312 -8.242 1 96.94 156 THR B O 1
ATOM 2769 N N . LEU B 1 157 ? 8.648 9.969 -9.516 1 97.94 157 LEU B N 1
ATOM 2770 C CA . LEU B 1 157 ? 9.625 9.32 -8.656 1 97.94 157 LEU B CA 1
ATOM 2771 C C . LEU B 1 157 ? 9.562 9.875 -7.234 1 97.94 157 LEU B C 1
ATOM 2773 O O . LEU B 1 157 ? 9.586 9.117 -6.262 1 97.94 157 LEU B O 1
ATOM 2777 N N . VAL B 1 158 ? 9.461 11.188 -7.148 1 97.94 158 VAL B N 1
ATOM 2778 C CA . VAL B 1 158 ? 9.406 11.828 -5.84 1 97.94 158 VAL B CA 1
ATOM 2779 C C . VAL B 1 158 ? 8.125 11.406 -5.117 1 97.94 158 VAL B C 1
ATOM 2781 O O . VAL B 1 158 ? 8.148 11.078 -3.93 1 97.94 158 VAL B O 1
ATOM 2784 N N . ALA B 1 159 ? 7.039 11.383 -5.836 1 97.19 159 ALA B N 1
ATOM 2785 C CA . ALA B 1 159 ? 5.766 10.969 -5.246 1 97.19 159 ALA B CA 1
ATOM 2786 C C . ALA B 1 159 ? 5.828 9.516 -4.777 1 97.19 159 ALA B C 1
ATOM 2788 O O . ALA B 1 159 ? 5.375 9.195 -3.678 1 97.19 159 ALA B O 1
ATOM 2789 N N . TRP B 1 160 ? 6.367 8.617 -5.57 1 98.25 160 TRP B N 1
ATOM 2790 C CA . TRP B 1 160 ? 6.504 7.211 -5.211 1 98.25 160 TRP B CA 1
ATOM 2791 C C . TRP B 1 160 ? 7.414 7.047 -3.996 1 98.25 160 TRP B C 1
ATOM 2793 O O . TRP B 1 160 ? 7.109 6.273 -3.086 1 98.25 160 TRP B O 1
ATOM 2803 N N . ALA B 1 161 ? 8.422 7.816 -3.955 1 98.38 161 ALA B N 1
ATOM 2804 C CA . ALA B 1 161 ? 9.438 7.688 -2.906 1 98.38 161 ALA B CA 1
ATOM 2805 C C . ALA B 1 161 ? 8.914 8.227 -1.576 1 98.38 161 ALA B C 1
ATOM 2807 O O . ALA B 1 161 ? 9.203 7.664 -0.517 1 98.38 161 ALA B O 1
ATOM 2808 N N . THR B 1 162 ? 8.133 9.312 -1.627 1 98.12 162 THR B N 1
ATOM 2809 C CA . THR B 1 162 ? 7.832 10.031 -0.392 1 98.12 162 THR B CA 1
ATOM 2810 C C . THR B 1 162 ? 6.398 9.758 0.057 1 98.12 162 THR B C 1
ATOM 2812 O O . THR B 1 162 ? 6.043 10.016 1.21 1 98.12 162 THR B O 1
ATOM 2815 N N . ARG B 1 163 ? 5.559 9.281 -0.82 1 96.25 163 ARG B N 1
ATOM 2816 C CA . ARG B 1 163 ? 4.152 9.102 -0.472 1 96.25 163 ARG B CA 1
ATOM 2817 C C . ARG B 1 163 ? 3.732 7.645 -0.606 1 96.25 163 ARG B C 1
ATOM 2819 O O . ARG B 1 163 ? 3.498 6.965 0.396 1 96.25 163 ARG B O 1
ATOM 2826 N N . LEU B 1 164 ? 3.811 7.098 -1.801 1 95.88 164 LEU B N 1
ATOM 2827 C CA . LEU B 1 164 ? 3.271 5.773 -2.076 1 95.88 164 LEU B CA 1
ATOM 2828 C C . LEU B 1 164 ? 4.109 4.695 -1.396 1 95.88 164 LEU B C 1
ATOM 2830 O O . LEU B 1 164 ? 3.564 3.756 -0.809 1 95.88 164 LEU B O 1
ATOM 2834 N N . GLY B 1 165 ? 5.41 4.809 -1.513 1 97.75 165 GLY B N 1
ATOM 2835 C CA . GLY B 1 165 ? 6.297 3.828 -0.908 1 97.75 165 GLY B CA 1
ATOM 2836 C C . GLY B 1 165 ? 6.121 3.713 0.595 1 97.75 165 GLY B C 1
ATOM 2837 O O . GLY B 1 165 ? 5.773 2.646 1.104 1 97.75 165 GLY B O 1
ATOM 2838 N N . PRO B 1 166 ? 6.32 4.84 1.299 1 98.44 166 PRO B N 1
ATOM 2839 C CA . PRO B 1 166 ? 6.164 4.812 2.756 1 98.44 166 PRO B CA 1
ATOM 2840 C C . PRO B 1 166 ? 4.77 4.375 3.191 1 98.44 166 PRO B C 1
ATOM 2842 O O . PRO B 1 166 ? 4.629 3.615 4.152 1 98.44 166 PRO B O 1
ATOM 2845 N N . TYR B 1 167 ? 3.799 4.84 2.475 1 97 167 TYR B N 1
ATOM 2846 C CA . TYR B 1 167 ? 2.439 4.434 2.809 1 97 167 TYR B CA 1
ATOM 2847 C C . TYR B 1 167 ? 2.271 2.926 2.664 1 97 167 TYR B C 1
ATOM 2849 O O . TYR B 1 167 ? 1.695 2.271 3.535 1 97 167 TYR B O 1
ATOM 2857 N N . GLY B 1 168 ? 2.756 2.379 1.568 1 97 168 GLY B N 1
ATOM 2858 C CA . GLY B 1 168 ? 2.664 0.943 1.354 1 97 168 GLY B CA 1
ATOM 2859 C C . GLY B 1 168 ? 3.322 0.133 2.455 1 97 168 GLY B C 1
ATOM 2860 O O . GLY B 1 168 ? 2.814 -0.92 2.848 1 97 168 GLY B O 1
ATOM 2861 N N . LEU B 1 169 ? 4.32 0.597 3 1 97.94 169 LEU B N 1
ATOM 2862 C CA . LEU B 1 169 ? 5.086 -0.116 4.016 1 97.94 169 LEU B CA 1
ATOM 2863 C C . LEU B 1 169 ? 4.422 0 5.383 1 97.94 169 LEU B C 1
ATOM 2865 O O . LEU B 1 169 ? 4.508 -0.919 6.199 1 97.94 169 LEU B O 1
ATOM 2869 N N . VAL B 1 170 ? 3.729 1.115 5.621 1 97.88 170 VAL B N 1
ATOM 2870 C CA . VAL B 1 170 ? 3.234 1.346 6.977 1 97.88 170 VAL B CA 1
ATOM 2871 C C . VAL B 1 170 ? 1.787 0.871 7.086 1 97.88 170 VAL B C 1
ATOM 2873 O O . VAL B 1 170 ? 1.283 0.646 8.188 1 97.88 170 VAL B O 1
ATOM 2876 N N . ARG B 1 171 ? 1.107 0.693 6 1 95.69 171 ARG B N 1
ATOM 2877 C CA . ARG B 1 171 ? -0.337 0.494 5.926 1 95.69 171 ARG B CA 1
ATOM 2878 C C . ARG B 1 171 ? -0.776 -0.668 6.809 1 95.69 171 ARG B C 1
ATOM 2880 O O . ARG B 1 171 ? -1.743 -0.55 7.562 1 95.69 171 ARG B O 1
ATOM 2887 N N . PRO B 1 172 ? -0.067 -1.816 6.805 1 94.06 172 PRO B N 1
ATOM 2888 C CA . PRO B 1 172 ? -0.533 -2.945 7.613 1 94.06 172 PRO B CA 1
ATOM 2889 C C . PRO B 1 172 ? -0.441 -2.672 9.117 1 94.06 172 PRO B C 1
ATOM 2891 O O . PRO B 1 172 ? -1.009 -3.418 9.914 1 94.06 172 PRO B O 1
ATOM 2894 N N . TYR B 1 173 ? 0.183 -1.631 9.445 1 96.62 173 TYR B N 1
ATOM 2895 C CA . TYR B 1 173 ? 0.458 -1.391 10.859 1 96.62 173 TYR B CA 1
ATOM 2896 C C . TYR B 1 173 ? -0.374 -0.229 11.391 1 96.62 173 TYR B C 1
ATOM 2898 O O . TYR B 1 173 ? -0.289 0.118 12.57 1 96.62 173 TYR B O 1
ATOM 2906 N N . LEU B 1 174 ? -1.163 0.365 10.531 1 95.88 174 LEU B N 1
ATOM 2907 C CA . LEU B 1 174 ? -1.931 1.54 10.93 1 95.88 174 LEU B CA 1
ATOM 2908 C C . LEU B 1 174 ? -2.879 1.205 12.078 1 95.88 174 LEU B C 1
ATOM 2910 O O . LEU B 1 174 ? -3.568 0.184 12.039 1 95.88 174 LEU B O 1
ATOM 2914 N N . GLY B 1 175 ? -2.93 2.061 13.055 1 94.12 175 GLY B N 1
ATOM 2915 C CA . GLY B 1 175 ? -3.789 1.85 14.211 1 94.12 175 GLY B CA 1
ATOM 2916 C C . GLY B 1 175 ? -3.15 0.98 15.281 1 94.12 175 GLY B C 1
ATOM 2917 O O . GLY B 1 175 ? -3.725 0.782 16.359 1 94.12 175 GLY B O 1
ATOM 2918 N N . GLY B 1 176 ? -1.913 0.488 15.016 1 94.25 176 GLY B N 1
ATOM 2919 C CA . GLY B 1 176 ? -1.207 -0.383 15.945 1 94.25 176 GLY B CA 1
ATOM 2920 C C . GLY B 1 176 ? 0.254 -0.012 16.109 1 94.25 176 GLY B C 1
ATOM 2921 O O . GLY B 1 176 ? 0.61 1.168 16.062 1 94.25 176 GLY B O 1
ATOM 2922 N N . ASP B 1 177 ? 1.016 -1 16.328 1 95.94 177 ASP B N 1
ATOM 2923 C CA . ASP B 1 177 ? 2.438 -0.784 16.562 1 95.94 177 ASP B CA 1
ATOM 2924 C C . ASP B 1 177 ? 3.217 -0.702 15.258 1 95.94 177 ASP B C 1
ATOM 2926 O O . ASP B 1 177 ? 3.354 -1.7 14.547 1 95.94 177 ASP B O 1
ATOM 2930 N N . VAL B 1 178 ? 3.707 0.435 14.953 1 98 178 VAL B N 1
ATOM 2931 C CA . VAL B 1 178 ? 4.551 0.643 13.781 1 98 178 VAL B CA 1
ATOM 2932 C C . VAL B 1 178 ? 6.008 0.363 14.141 1 98 178 VAL B C 1
ATOM 2934 O O . VAL B 1 178 ? 6.598 1.06 14.969 1 98 178 VAL B O 1
ATOM 2937 N N . PRO B 1 179 ? 6.566 -0.614 13.586 1 97.88 179 PRO B N 1
ATOM 2938 C CA . PRO B 1 179 ? 7.949 -0.964 13.93 1 97.88 179 PRO B CA 1
ATOM 2939 C C . PRO B 1 179 ? 8.922 0.188 13.703 1 97.88 179 PRO B C 1
ATOM 2941 O O . PRO B 1 179 ? 8.852 0.872 12.68 1 97.88 179 PRO B O 1
ATOM 2944 N N . ALA 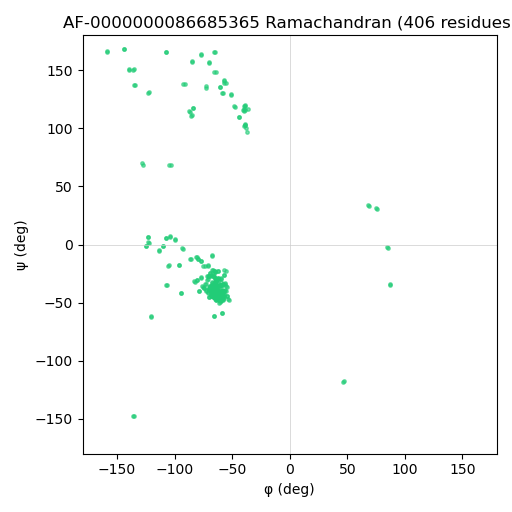B 1 180 ? 9.906 0.372 14.586 1 97.25 180 ALA B N 1
ATOM 2945 C CA . ALA B 1 180 ? 10.891 1.444 14.492 1 97.25 180 ALA B CA 1
ATOM 2946 C C . ALA B 1 180 ? 11.789 1.255 13.273 1 97.25 180 ALA B C 1
ATOM 2948 O O . ALA B 1 180 ? 12.25 2.23 12.68 1 97.25 180 ALA B O 1
ATOM 2949 N N . LEU B 1 181 ? 11.922 0.021 12.883 1 97.69 181 LEU B N 1
ATOM 2950 C CA . LEU B 1 181 ? 12.797 -0.332 11.766 1 97.69 181 LEU B CA 1
ATOM 2951 C C . LEU B 1 181 ? 12.273 0.263 10.469 1 97.69 181 LEU B C 1
ATOM 2953 O O . LEU B 1 181 ? 13.031 0.44 9.508 1 97.69 181 LEU B O 1
ATOM 2957 N N . LEU B 1 182 ? 11.016 0.572 10.383 1 98.44 182 LEU B N 1
ATOM 2958 C CA . LEU B 1 182 ? 10.414 1.13 9.172 1 98.44 182 LEU B CA 1
ATOM 2959 C C . LEU B 1 182 ? 11.047 2.475 8.828 1 98.44 182 LEU B C 1
ATOM 2961 O O . LEU B 1 182 ? 11.125 2.846 7.652 1 98.44 182 LEU B O 1
ATOM 2965 N N . ASP B 1 183 ? 11.523 3.199 9.898 1 98.62 183 ASP B N 1
ATOM 2966 C CA . ASP B 1 183 ? 12.164 4.484 9.625 1 98.62 183 ASP B CA 1
ATOM 2967 C C . ASP B 1 183 ? 13.383 4.309 8.719 1 98.62 183 ASP B C 1
ATOM 2969 O O . ASP B 1 183 ? 13.516 5.016 7.715 1 98.62 183 ASP B O 1
ATOM 2973 N N . ASP B 1 184 ? 14.188 3.326 9.039 1 98.5 184 ASP B N 1
ATOM 2974 C CA . ASP B 1 184 ? 15.391 3.061 8.25 1 98.5 184 ASP B CA 1
ATOM 2975 C C . ASP B 1 184 ? 15.031 2.516 6.871 1 98.5 184 ASP B C 1
ATOM 2977 O O . ASP B 1 184 ? 15.688 2.85 5.883 1 98.5 184 ASP B O 1
ATOM 2981 N N . VAL B 1 185 ? 14.047 1.705 6.809 1 98.69 185 VAL B N 1
ATOM 2982 C CA . VAL B 1 185 ? 13.609 1.077 5.562 1 98.69 185 VAL B CA 1
ATOM 2983 C C . VAL B 1 185 ? 13.086 2.141 4.602 1 98.69 185 VAL B C 1
ATOM 2985 O O . VAL B 1 185 ? 13.469 2.168 3.43 1 98.69 185 VAL B O 1
ATOM 2988 N N . VAL B 1 186 ? 12.258 3.01 5.145 1 98.81 186 VAL B N 1
ATOM 2989 C CA . VAL B 1 186 ? 11.688 4.078 4.332 1 98.81 186 VAL B CA 1
ATOM 2990 C C . VAL B 1 186 ? 12.797 5.012 3.855 1 98.81 186 VAL B C 1
ATOM 2992 O O . VAL B 1 186 ? 12.828 5.41 2.688 1 98.81 186 VAL B O 1
ATOM 2995 N N . ALA B 1 187 ? 13.719 5.324 4.742 1 98.81 187 ALA B N 1
ATOM 2996 C CA . ALA B 1 187 ? 14.828 6.188 4.355 1 98.81 187 ALA B CA 1
ATOM 2997 C C . ALA B 1 187 ? 15.648 5.559 3.229 1 98.81 187 ALA B C 1
ATOM 2999 O O . ALA B 1 187 ? 15.93 6.211 2.221 1 98.81 187 ALA B O 1
ATOM 3000 N N . ALA B 1 188 ? 15.977 4.297 3.395 1 98.62 188 ALA B N 1
ATOM 3001 C CA . ALA B 1 188 ? 16.797 3.592 2.412 1 98.62 188 ALA B CA 1
ATOM 3002 C C . ALA B 1 188 ? 16.078 3.488 1.069 1 98.62 188 ALA B C 1
ATOM 3004 O O . ALA B 1 188 ? 16.656 3.762 0.02 1 98.62 188 ALA B O 1
ATOM 3005 N N . SER B 1 189 ? 14.836 3.09 1.101 1 98.62 189 SER B N 1
ATOM 3006 C CA . SER B 1 189 ? 14.062 2.941 -0.127 1 98.62 189 SER B CA 1
ATOM 3007 C C . SER B 1 189 ? 13.883 4.281 -0.833 1 98.62 189 SER B C 1
ATOM 3009 O O . SER B 1 189 ? 14.008 4.367 -2.057 1 98.62 189 SER B O 1
ATOM 3011 N N . THR B 1 190 ? 13.602 5.332 -0.087 1 98.69 190 THR B N 1
ATOM 3012 C CA . THR B 1 190 ? 13.398 6.66 -0.653 1 98.69 190 THR B CA 1
ATOM 3013 C C . THR B 1 190 ? 14.664 7.145 -1.355 1 98.69 190 THR B C 1
ATOM 3015 O O . THR B 1 190 ? 14.609 7.609 -2.498 1 98.69 190 THR B O 1
ATOM 3018 N N . ARG B 1 191 ? 15.82 7.008 -0.717 1 98.44 191 ARG B N 1
ATOM 3019 C CA . ARG B 1 191 ? 17.078 7.426 -1.315 1 98.44 191 ARG B CA 1
ATOM 3020 C C . ARG B 1 191 ? 17.344 6.691 -2.625 1 98.44 191 ARG B C 1
ATOM 3022 O O . ARG B 1 191 ? 17.766 7.297 -3.611 1 98.44 191 ARG B O 1
ATOM 3029 N N . ALA B 1 192 ? 17.047 5.445 -2.59 1 98.44 192 ALA B N 1
ATOM 3030 C CA . ALA B 1 192 ? 17.297 4.629 -3.775 1 98.44 192 ALA B CA 1
ATOM 3031 C C . ALA B 1 192 ? 16.391 5.047 -4.934 1 98.44 192 ALA B C 1
ATOM 3033 O O . ALA B 1 192 ? 16.844 5.121 -6.078 1 98.44 192 ALA B O 1
ATOM 3034 N N . ILE B 1 193 ? 15.164 5.293 -4.719 1 98.44 193 ILE B N 1
ATOM 3035 C CA . ILE B 1 193 ? 14.211 5.691 -5.75 1 98.44 193 ILE B CA 1
ATOM 3036 C C . ILE B 1 193 ? 14.594 7.062 -6.305 1 98.44 193 ILE B C 1
ATOM 3038 O O . ILE B 1 193 ? 14.594 7.266 -7.523 1 98.44 193 ILE B O 1
ATOM 3042 N N . LEU B 1 194 ? 14.922 7.992 -5.398 1 97.69 194 LEU B N 1
ATOM 3043 C CA . LEU B 1 194 ? 15.273 9.336 -5.832 1 97.69 194 LEU B CA 1
ATOM 3044 C C . LEU B 1 194 ? 16.547 9.328 -6.676 1 97.69 194 LEU B C 1
ATOM 3046 O O . LEU B 1 194 ? 16.703 10.148 -7.582 1 97.69 194 LEU B O 1
ATOM 3050 N N . ALA B 1 195 ? 17.438 8.398 -6.41 1 96.81 195 ALA B N 1
ATOM 3051 C CA . ALA B 1 195 ? 18.688 8.289 -7.172 1 96.81 195 ALA B CA 1
ATOM 3052 C C . ALA B 1 195 ? 18.406 7.988 -8.641 1 96.81 195 ALA B C 1
ATOM 3054 O O . ALA B 1 195 ? 19.219 8.305 -9.516 1 96.81 195 ALA B O 1
ATOM 3055 N N . LEU B 1 196 ? 17.266 7.438 -8.977 1 96.25 196 LEU B N 1
ATOM 3056 C CA . LEU B 1 196 ? 16.891 7.125 -10.352 1 96.25 196 LEU B CA 1
ATOM 3057 C C . LEU B 1 196 ? 16.594 8.398 -11.141 1 96.25 196 LEU B C 1
ATOM 3059 O O . LEU B 1 196 ? 16.531 8.367 -12.375 1 96.25 196 LEU B O 1
ATOM 3063 N N . GLY B 1 197 ? 16.359 9.484 -10.453 1 93.75 197 GLY B N 1
ATOM 3064 C CA . GLY B 1 197 ? 16.062 10.742 -11.109 1 93.75 197 GLY B CA 1
ATOM 3065 C C . GLY B 1 197 ? 17.297 11.531 -11.484 1 93.75 197 GLY B C 1
ATOM 3066 O O . GLY B 1 197 ? 17.203 12.531 -12.203 1 93.75 197 GLY B O 1
ATOM 3067 N N . THR B 1 198 ? 18.469 11.141 -10.969 1 87.19 198 THR B N 1
ATOM 3068 C CA . THR B 1 198 ? 19.734 11.836 -11.234 1 87.19 198 THR B CA 1
ATOM 3069 C C . THR B 1 198 ? 20.344 11.367 -12.547 1 87.19 198 THR B C 1
ATOM 3071 O O . THR B 1 198 ? 20.406 10.164 -12.82 1 87.19 198 THR B O 1
ATOM 3074 N N . PRO B 1 199 ? 20.469 12.273 -13.469 1 73.38 199 PRO B N 1
ATOM 3075 C CA . PRO B 1 199 ? 21.109 11.875 -14.719 1 73.38 199 PRO B CA 1
ATOM 3076 C C . PRO B 1 199 ? 22.453 11.18 -14.5 1 73.38 199 PRO B C 1
ATOM 3078 O O . PRO B 1 199 ? 23.156 11.469 -13.523 1 73.38 199 PRO B O 1
ATOM 3081 N N . ALA B 1 200 ? 22.578 10.031 -15.141 1 61.38 200 ALA B N 1
ATOM 3082 C CA . ALA B 1 200 ? 23.859 9.32 -15.109 1 61.38 200 ALA B CA 1
ATOM 3083 C C . ALA B 1 200 ? 25.016 10.258 -15.43 1 61.38 200 ALA B C 1
ATOM 3085 O O . ALA B 1 200 ? 24.859 11.195 -16.219 1 61.38 200 ALA B O 1
ATOM 3086 N N . ALA B 1 201 ? 26.016 10.438 -14.43 1 54.34 201 ALA B N 1
ATOM 3087 C CA . ALA B 1 201 ? 27.219 11.219 -14.719 1 54.34 201 ALA B CA 1
ATOM 3088 C C . ALA B 1 201 ? 27.734 10.945 -16.125 1 54.34 201 ALA B C 1
ATOM 3090 O O . ALA B 1 201 ? 27.719 9.805 -16.578 1 54.34 201 ALA B O 1
ATOM 3091 N N . PRO B 1 202 ? 27.688 11.992 -16.953 1 54.66 202 PRO B N 1
ATOM 3092 C CA . PRO B 1 202 ? 28.281 11.766 -18.266 1 54.66 202 PRO B CA 1
ATOM 3093 C C . PRO B 1 202 ? 29.562 10.93 -18.203 1 54.66 202 PRO B C 1
ATOM 3095 O O . PRO B 1 202 ? 30.281 10.969 -17.203 1 54.66 202 PRO B O 1
ATOM 3098 N N . PRO B 1 203 ? 29.562 9.773 -18.875 1 48.06 203 PRO B N 1
ATOM 3099 C CA . PRO B 1 203 ? 30.859 9.094 -18.922 1 48.06 203 PRO B CA 1
ATOM 3100 C C . PRO B 1 203 ? 32.031 10.055 -19.094 1 48.06 203 PRO B C 1
ATOM 3102 O O . PRO B 1 203 ? 31.875 11.117 -19.719 1 48.06 203 PRO B O 1
ATOM 3105 N N . THR B 1 204 ? 32.75 10.281 -17.906 1 42.91 204 THR B N 1
ATOM 3106 C CA . THR B 1 204 ? 34 11.008 -18.125 1 42.91 204 THR B CA 1
ATOM 3107 C C . THR B 1 204 ? 34.656 10.57 -19.422 1 42.91 204 THR B C 1
ATOM 3109 O O . THR B 1 204 ? 35 9.398 -19.578 1 42.91 204 THR B O 1
ATOM 3112 N N . THR B 1 205 ? 34.469 11.25 -20.406 1 42.12 205 THR B N 1
ATOM 3113 C CA . THR B 1 205 ? 35.406 11.086 -21.516 1 42.12 205 THR B CA 1
ATOM 3114 C C . THR B 1 205 ? 36.844 11.211 -21.047 1 42.12 205 THR B C 1
ATOM 3116 O O . THR B 1 205 ? 37.188 12.094 -20.25 1 42.12 205 THR B O 1
#

InterPro domains:
  IPR001647 DNA-binding HTH domain, TetR-type [PF00440] (12-56)
  IPR001647 DNA-binding HTH domain, TetR-type [PS50977] (6-65)
  IPR009057 Homedomain-like superfamily [SSF46689] (2-76)
  IPR050109 HTH-type, TetR-like transcriptional regulator [PTHR30055] (2-201)

pLDDT: mean 93.62, std 10.66, range [41.78, 98.88]

Foldseek 3Di:
DPPPLPDDLVLLLVLVLVQCLPPNPPRDLVSSCVSSVHDSVSVCVPPVDPQRSLLVSLLVLLVVLVVVLVVLVVVCVVVVHQLLVSLLVLLLSLLVVLQVCLSSLSSNVSDDLVVCLVDDDPVCNVSSVCSCVVVLVVLQVSLCSNAVHRDPQSSVLSCCLRPVVSCVQQVVQRSHHRDPCSSVVSSVSSSVSNVVSHPDPPPPD/DPPPLPDDLVLLLVLVLVQCLPPNPPRDLVSSCVSSVHDSVSVCVPPVHPQRSLLVSLLVLLVVLVVVLVVLVVVCVVVVHQLLVSLLVLLLSLLVVLQVCLSSLSSNVSDDLVVCLVDDDPVCNVSSVCSCVVVLVVLQVSLCSNAVHRDPQSSVLSCCLRPVVSCVQQVVQRSHHRDPCSSVVSSVSSSVSNVVSHPDPPPPD

Sequence (410 aa):
MPRPAAFTTDEILDAALACVARDRHAATIADVARALGGPVGSIYHRFPSRDVVLARLWLRSVGRFQAGLFDIAAQGDADGEPPLDMLVRMAVHVPRYCRRHPDEAVALTLYRQDRLLRDCHDSVRPDIAGVNSGIDDLSRTLTRRCFGTATKRRSTLVAWATRLGPYGLVRPYLGGDVPALLDDVVAASTRAILALGTPAAPPTTMPRPAAFTTDEILDAALACVARDRHAATIADVARALGGPVGSIYHRFPSRDVVLARLWLRSVGRFQAGLFDIAAQGDADGEPPLDMLVRMAVHVPRYCRRHPDEAVALTLYRQDRLLRDCHDSVRPDIAGVNSGIDDLSRTLTRRCFGTATKRRSTLVAWATRLGPYGLVRPYLGGDVPALLDDVVAASTRAILALGTPAAPPTT

Organism: NCBI:txid175570

Nearest PDB structures (foldseek):
  1t33-assembly1_B  TM=6.378E-01  e=1.380E-04  Salmonella enterica subsp. enterica serovar Typhimurium str. LT2
  7n54-assembly1_A  TM=6.342E-01  e=7.598E-04  Salmonella enterica subsp. enterica serovar Typhimurium
  7n4z-assembly2_B  TM=6.139E-01  e=8.693E-04  Salmonella enterica subsp. enterica serovar Typhimurium
  3vvx-assembly1_A  TM=6.141E-01  e=1.424E-03  Salmonella enterica subsp. enterica serovar Typhimurium str. 14028S
  7n4w-assembly1_A-2  TM=5.494E-01  e=1.138E-03  Salmonella enterica subsp. enterica serovar Typhimurium str. 14028S

Solvent-accessible surface area (backbone atoms only — not comparable to full-atom values): 21963 Å² total; per-residue (Å²): 123,83,75,69,72,89,64,53,71,65,52,51,40,52,20,39,42,58,34,32,50,75,41,46,87,72,46,46,60,67,55,22,17,61,64,55,71,48,58,58,65,71,52,49,75,77,29,93,42,65,66,52,48,52,51,50,41,29,50,50,35,46,50,58,57,48,49,54,43,51,48,48,47,53,52,26,58,74,69,67,51,56,48,63,58,40,48,29,52,45,16,28,44,49,53,52,46,32,46,76,34,23,46,47,41,40,40,48,64,73,57,50,68,74,63,44,65,75,72,53,58,77,92,50,40,66,60,60,74,48,66,55,51,66,58,50,50,50,51,46,52,40,36,23,69,59,57,74,49,61,46,72,67,46,47,48,37,49,44,41,28,40,45,37,31,34,46,29,61,40,56,89,28,58,62,47,80,49,63,74,64,50,43,59,39,36,34,35,21,20,52,37,28,48,56,71,56,51,75,75,74,71,76,82,123,124,82,73,70,72,91,62,52,72,65,51,51,40,52,20,38,42,58,34,31,50,73,43,46,87,72,46,44,60,68,55,22,17,59,63,56,71,48,58,57,64,69,52,50,75,76,30,93,43,65,67,54,49,53,51,49,41,28,52,51,35,46,49,58,57,47,49,54,44,52,49,47,50,53,51,25,59,75,68,65,49,56,47,62,59,40,48,30,52,45,17,27,43,49,51,52,45,32,47,75,35,22,48,48,40,39,41,50,64,72,57,50,67,73,62,44,64,75,72,52,58,77,90,49,40,67,59,60,73,48,65,55,51,67,58,51,50,51,50,47,53,41,36,23,70,60,58,74,50,60,46,73,67,45,46,47,37,49,44,40,27,41,44,37,30,34,46,28,60,39,56,88,28,59,60,46,78,50,64,75,64,51,41,58,38,36,33,35,22,21,52,36,27,49,54,72,57,52,77,75,75,70,76,82,122

Secondary structure (DSSP, 8-state):
-----SS-HHHHHHHHHHHHHHHGGG--HHHHHHHHTS-HHHHHTT-SSHHHHHHHHHHHHHHHHHHHHHHHHHHHHHHT--HHHHHHHHHHHHHHHHHH-HHHHHHHTS--HHHHHHH--GGGHHHHHTTTHHHHHHHHHHHHHHHSS--HHHHHHHHIIIIIHHHHHHGGGTTS---THHHHHHHHHHHHHHHTTSPP-----/-----SS-HHHHHHHHHHHHHHHGGG--HHHHHHHHTS-HHHHHTT-SSHHHHHHHHHHHHHHHHHHHHHHHHHHHHHHT--HHHHHHHHHHHHHHHHHH-HHHHHHHTS--HHHHHHH--GGGHHHHHTTTHHHHHHHHHHHHHHHSS--HHHHHHHHIIIIIHHHHHHGGGTTS---THHHHHHHHHHHHHHHTTSPP-----

Radius of gyration: 24.49 Å; Cα contacts (8 Å, |Δi|>4): 480; chains: 2; bounding box: 69×77×48 Å